Protein AF-0000000076641304 (afdb_homodimer)

Foldseek 3Di:
DDPDPPPPPPPVVVVVVVVVVVVVVVVPPPCPDPVVVVCVVVCVPVKDKDKDKDAFDWDWDDDPNATFKIKTAGMWMWIDIDLWIKIKGAHQMKMFGADRVGDTFKIKTAGIWMATPNQRKIKGAHFIWMAGPQGKIKTWRIWMARPVVQKIKDQQWMWIDDPFKIWIAGIKIDGSNPDPPIDHPGTDDMDTDD/DPPPPPPPPPVVVVVVVVVVVVVVVVVPPPPPDPVVVVCVVVVVPVKDKDKDKDAFDWDWDDDPNATFKIKTAGMWIWIDIDLWIKIKGAHQMKMFGADRVGDTFKIKTAGIWMATPNQRKIKGAHFIWMAGPQGKIKTWRIWMARPVVQKIKDQQWMWIDDPFKIWIAGIKIDGSNPDPPIDHPGTDDMDTDD

Structure (mmCIF, N/CA/C/O backbone):
data_AF-0000000076641304-model_v1
#
loop_
_entity.id
_entity.type
_entity.pdbx_description
1 polymer 'LPS export ABC transporter protein LptC'
#
loop_
_atom_site.group_PDB
_atom_site.id
_atom_site.type_symbol
_atom_site.label_atom_id
_atom_site.label_alt_id
_atom_site.label_comp_id
_atom_site.label_asym_id
_atom_site.label_entity_id
_atom_site.label_seq_id
_atom_site.pdbx_PDB_ins_code
_atom_site.Cartn_x
_atom_site.Cartn_y
_atom_site.Cartn_z
_atom_site.occupancy
_atom_site.B_iso_or_equiv
_atom_site.auth_seq_id
_atom_site.auth_comp_id
_atom_site.auth_asym_id
_atom_site.auth_atom_id
_atom_site.pdbx_PDB_model_num
ATOM 1 N N . MET A 1 1 ? -79.688 47.031 20.125 1 30.86 1 MET A N 1
ATOM 2 C CA . MET A 1 1 ? -78.938 47.156 18.891 1 30.86 1 MET A CA 1
ATOM 3 C C . MET A 1 1 ? -77.625 46.344 18.969 1 30.86 1 MET A C 1
ATOM 5 O O . MET A 1 1 ? -76.688 46.688 19.672 1 30.86 1 MET A O 1
ATOM 9 N N . GLN A 1 2 ? -77.75 44.938 18.969 1 32.47 2 GLN A N 1
ATOM 10 C CA . GLN A 1 2 ? -76.938 43.781 19.344 1 32.47 2 GLN A CA 1
ATOM 11 C C . GLN A 1 2 ? -75.812 43.531 18.312 1 32.47 2 GLN A C 1
ATOM 13 O O . GLN A 1 2 ? -76.125 43.281 17.141 1 32.47 2 GLN A O 1
ATOM 18 N N . VAL A 1 3 ? -74.688 44.281 18.312 1 31.14 3 VAL A N 1
ATOM 19 C CA . VAL A 1 3 ? -73.562 44.281 17.406 1 31.14 3 VAL A CA 1
ATOM 20 C C . VAL A 1 3 ? -72.938 42.875 17.375 1 31.14 3 VAL A C 1
ATOM 22 O O . VAL A 1 3 ? -72.562 42.344 18.406 1 31.14 3 VAL A O 1
ATOM 25 N N . ILE A 1 4 ? -73.312 42 16.422 1 31.36 4 ILE A N 1
ATOM 26 C CA . ILE A 1 4 ? -72.938 40.625 16.156 1 31.36 4 ILE A CA 1
ATOM 27 C C . ILE A 1 4 ? -71.438 40.594 15.758 1 31.36 4 ILE A C 1
ATOM 29 O O . ILE A 1 4 ? -71 41.312 14.859 1 31.36 4 ILE A O 1
ATOM 33 N N . ALA A 1 5 ? -70.438 40.281 16.688 1 36.75 5 ALA A N 1
ATOM 34 C CA . ALA A 1 5 ? -69 40.156 16.609 1 36.75 5 ALA A CA 1
ATOM 35 C C . ALA A 1 5 ? -68.625 39.094 15.609 1 36.75 5 ALA A C 1
ATOM 37 O O . ALA A 1 5 ? -69 37.938 15.75 1 36.75 5 ALA A O 1
ATOM 38 N N . ILE A 1 6 ? -68.562 39.406 14.273 1 36.47 6 ILE A N 1
ATOM 39 C CA . ILE A 1 6 ? -68.188 38.562 13.156 1 36.47 6 ILE A CA 1
ATOM 40 C C . ILE A 1 6 ? -66.812 37.969 13.398 1 36.47 6 ILE A C 1
ATOM 42 O O . ILE A 1 6 ? -65.812 38.688 13.539 1 36.47 6 ILE A O 1
ATOM 46 N N . LEU A 1 7 ? -66.688 36.781 14.102 1 37.62 7 LEU A N 1
ATOM 47 C CA . LEU A 1 7 ? -65.562 35.938 14.414 1 37.62 7 LEU A CA 1
ATOM 48 C C . LEU A 1 7 ? -64.812 35.5 13.141 1 37.62 7 LEU A C 1
ATOM 50 O O . LEU A 1 7 ? -65.438 34.969 12.219 1 37.62 7 LEU A O 1
ATOM 54 N N . GLU A 1 8 ? -63.719 36.25 12.688 1 40.78 8 GLU A N 1
ATOM 55 C CA . GLU A 1 8 ? -62.906 36.094 11.477 1 40.78 8 GLU A CA 1
ATOM 56 C C . GLU A 1 8 ? -62.281 34.719 11.398 1 40.78 8 GLU A C 1
ATOM 58 O O . GLU A 1 8 ? -61.625 34.281 12.344 1 40.78 8 GLU A O 1
ATOM 63 N N . PRO A 1 9 ? -62.844 33.656 10.688 1 50.62 9 PRO A N 1
ATOM 64 C CA . PRO A 1 9 ? -62.438 32.25 10.539 1 50.62 9 PRO A CA 1
ATOM 65 C C . PRO A 1 9 ? -61.094 32.094 9.852 1 50.62 9 PRO A C 1
ATOM 67 O O . PRO A 1 9 ? -60.688 30.969 9.539 1 50.62 9 PRO A O 1
ATOM 70 N N . HIS A 1 10 ? -60.312 33.156 9.453 1 51.06 10 HIS A N 1
ATOM 71 C CA . HIS A 1 10 ? -59.344 32.906 8.375 1 51.06 10 HIS A CA 1
ATOM 72 C C . HIS A 1 10 ? -58.156 32.125 8.883 1 51.06 10 HIS A C 1
ATOM 74 O O . HIS A 1 10 ? -57.219 31.812 8.117 1 51.06 10 HIS A O 1
ATO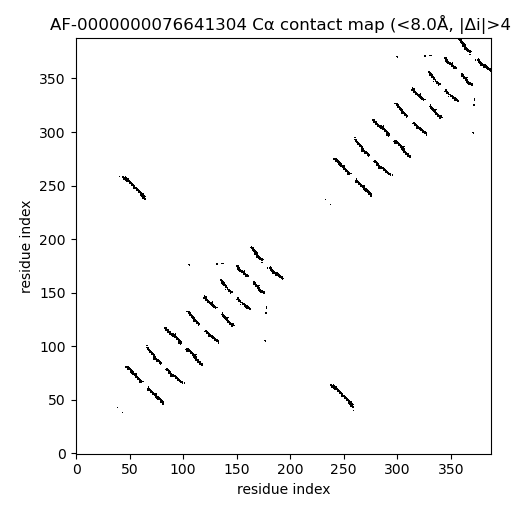M 80 N N . LYS A 1 11 ? -57.969 31.891 10.219 1 54.22 11 LYS A N 1
ATOM 81 C CA . LYS A 1 11 ? -56.688 31.391 10.656 1 54.22 11 LYS A CA 1
ATOM 82 C C . LYS A 1 11 ? -56.531 29.891 10.375 1 54.22 11 LYS A C 1
ATOM 84 O O . LYS A 1 11 ? -55.438 29.344 10.398 1 54.22 11 LYS A O 1
ATOM 89 N N . THR A 1 12 ? -57.719 29.188 10.156 1 57.28 12 THR A N 1
ATOM 90 C CA . THR A 1 12 ? -57.594 27.734 10.125 1 57.28 12 THR A CA 1
ATOM 91 C C . THR A 1 12 ? -57.125 27.266 8.758 1 57.28 12 THR A C 1
ATOM 93 O O . THR A 1 12 ? -56.625 26.156 8.625 1 57.28 12 THR A O 1
ATOM 96 N N . LEU A 1 13 ? -57.406 28.156 7.715 1 59.69 13 LEU A N 1
ATOM 97 C CA . LEU A 1 13 ? -57.062 27.656 6.383 1 59.69 13 LEU A CA 1
ATOM 98 C C . LEU A 1 13 ? -55.562 27.734 6.141 1 59.69 13 LEU A C 1
ATOM 100 O O . LEU A 1 13 ? -55 26.844 5.508 1 59.69 13 LEU A O 1
ATOM 104 N N . TYR A 1 14 ? -54.875 28.703 6.824 1 59.28 14 TYR A N 1
ATOM 105 C CA . TYR A 1 14 ? -53.438 28.828 6.605 1 59.28 14 TYR A CA 1
ATOM 106 C C . TYR A 1 14 ? -52.688 27.672 7.25 1 59.28 14 TYR A C 1
ATOM 108 O O . TYR A 1 14 ? -51.656 27.234 6.73 1 59.28 14 TYR A O 1
ATOM 116 N N . GLY A 1 15 ? -53.312 27.047 8.289 1 58.59 15 GLY A N 1
ATOM 117 C CA . GLY A 1 15 ? -52.656 25.922 8.914 1 58.59 15 GLY A CA 1
ATOM 118 C C . GLY A 1 15 ? -52.688 24.656 8.07 1 58.59 15 GLY A C 1
ATOM 119 O O . GLY A 1 15 ? -51.719 23.891 8.031 1 58.59 15 GLY A O 1
ATOM 120 N N . LEU A 1 16 ? -53.812 24.484 7.309 1 60.97 16 LEU A N 1
ATOM 121 C CA . LEU A 1 16 ? -53.938 23.297 6.473 1 60.97 16 LEU A CA 1
ATOM 122 C C . LEU A 1 16 ? -53.031 23.391 5.25 1 60.97 16 LEU A C 1
ATOM 124 O O . LEU A 1 16 ? -52.406 22.406 4.852 1 60.97 16 LEU A O 1
ATOM 128 N N . LEU A 1 17 ? -52.844 24.594 4.707 1 59.44 17 LEU A N 1
ATOM 129 C CA . LEU A 1 17 ? -51.969 24.734 3.545 1 59.44 17 LEU A CA 1
ATOM 130 C C . LEU A 1 17 ? -50.5 24.562 3.936 1 59.44 17 LEU A C 1
ATOM 132 O O . LEU A 1 17 ? -49.719 23.969 3.188 1 59.44 17 LEU A O 1
ATOM 136 N N . LEU A 1 18 ? -50.125 24.969 5.168 1 58.47 18 LEU A N 1
ATOM 137 C CA . LEU A 1 18 ? -48.75 24.766 5.613 1 58.47 18 LEU A CA 1
ATOM 138 C C . LEU A 1 18 ? -48.469 23.297 5.879 1 58.47 18 LEU A C 1
ATOM 140 O O . LEU A 1 18 ? -47.375 22.797 5.57 1 58.47 18 LEU A O 1
ATOM 144 N N . SER A 1 19 ? -49.469 22.547 6.32 1 58.91 19 SER A N 1
ATOM 145 C CA . SER A 1 19 ? -49.219 21.125 6.547 1 58.91 19 SER A CA 1
ATOM 146 C C . SER A 1 19 ? -49.094 20.375 5.23 1 58.91 19 SER A C 1
ATOM 148 O O . SER A 1 19 ? -48.312 19.422 5.137 1 58.91 19 SER A O 1
ATOM 150 N N . LEU A 1 20 ? -49.75 20.797 4.148 1 56.69 20 LEU A N 1
ATOM 151 C CA . LEU A 1 20 ? -49.594 20.109 2.869 1 56.69 20 LEU A CA 1
ATOM 152 C C . LEU A 1 20 ? -48.25 20.406 2.248 1 56.69 20 LEU A C 1
ATOM 154 O O . LEU A 1 20 ? -47.625 19.531 1.642 1 56.69 20 LEU A O 1
ATOM 158 N N . LEU A 1 21 ? -47.688 21.641 2.488 1 53.66 21 LEU A N 1
ATOM 159 C CA . LEU A 1 21 ? -46.375 21.922 1.93 1 53.66 21 LEU A CA 1
ATOM 160 C C . LEU A 1 21 ? -45.281 21.141 2.67 1 53.66 21 LEU A C 1
ATOM 162 O O . LEU A 1 21 ? -44.312 20.703 2.062 1 53.66 21 LEU A O 1
ATOM 166 N N . LEU A 1 22 ? -45.531 20.828 3.971 1 49.75 22 LEU A N 1
ATOM 167 C CA . LEU A 1 22 ? -44.5 20.094 4.691 1 49.75 22 LEU A CA 1
ATOM 168 C C . LEU A 1 22 ? -44.469 18.641 4.262 1 49.75 22 LEU A C 1
ATOM 170 O O . LEU A 1 22 ? -43.406 18.016 4.215 1 49.75 22 LEU A O 1
ATOM 174 N N . THR A 1 23 ? -45.625 18.047 3.846 1 49.94 23 THR A N 1
ATOM 175 C CA . THR A 1 23 ? -45.562 16.641 3.465 1 49.94 23 THR A CA 1
ATOM 176 C C . THR A 1 23 ? -44.844 16.469 2.125 1 49.94 23 THR A C 1
ATOM 178 O O . THR A 1 23 ? -44.25 15.43 1.865 1 49.94 23 THR A O 1
ATOM 181 N N . VAL A 1 24 ? -44.875 17.469 1.196 1 48.88 24 VAL A N 1
ATOM 182 C CA . VAL A 1 24 ? -44.219 17.234 -0.086 1 48.88 24 VAL A CA 1
ATOM 183 C C . VAL A 1 24 ? -42.688 17.344 0.083 1 48.88 24 VAL A C 1
ATOM 185 O O . VAL A 1 24 ? -41.938 16.75 -0.692 1 48.88 24 VAL A O 1
ATOM 188 N N . ALA A 1 25 ? -42.188 18.156 1.058 1 43.41 25 ALA A N 1
ATOM 189 C CA . ALA A 1 25 ? -40.719 18.281 1.148 1 43.41 25 ALA A CA 1
ATOM 190 C C . ALA A 1 25 ? -40.094 17.016 1.711 1 43.41 25 ALA A C 1
ATOM 192 O O . ALA A 1 25 ? -38.906 16.766 1.529 1 43.41 25 ALA A O 1
ATOM 193 N N . LEU A 1 26 ? -40.812 16.25 2.525 1 40.72 26 LEU A N 1
ATOM 194 C CA . LEU A 1 26 ? -40.156 15.055 3.047 1 40.72 26 LEU A CA 1
ATOM 195 C C . LEU A 1 26 ? -40.094 13.969 1.978 1 40.72 26 LEU A C 1
ATOM 197 O O . LEU A 1 26 ? -39.5 12.906 2.209 1 40.72 26 LEU A O 1
ATOM 201 N N . ALA A 1 27 ? -40.938 14.047 0.96 1 37.56 27 ALA A N 1
ATOM 202 C CA . ALA A 1 27 ? -40.875 12.922 0.03 1 37.56 27 ALA A CA 1
ATOM 203 C C . ALA A 1 27 ? -39.656 13.023 -0.859 1 37.56 27 ALA A C 1
ATOM 205 O O . ALA A 1 27 ? -39.375 12.125 -1.67 1 37.56 27 ALA A O 1
ATOM 206 N N . SER A 1 28 ? -39.062 14.227 -1.004 1 34.88 28 SER A N 1
ATOM 207 C CA . SER A 1 28 ? -38.031 14.266 -2.031 1 34.88 28 SER A CA 1
ATOM 208 C C . SER A 1 28 ? -36.75 13.562 -1.562 1 34.88 28 SER A C 1
ATOM 210 O O . SER A 1 28 ? -35.781 13.477 -2.307 1 34.88 28 SER A O 1
ATOM 212 N N . CYS A 1 29 ? -36.531 13.492 -0.27 1 33.06 29 CYS A N 1
ATOM 213 C CA . CYS A 1 29 ? -35.188 13.016 0.03 1 33.06 29 CYS A CA 1
ATOM 214 C C . CYS A 1 29 ? -35.031 11.539 -0.328 1 33.06 29 CYS A C 1
ATOM 216 O O . CYS A 1 29 ? -33.969 10.969 -0.207 1 33.06 29 CYS A O 1
ATOM 218 N N . GLY A 1 30 ? -36.125 10.82 -0.266 1 35.31 30 GLY A N 1
ATOM 219 C CA . GLY A 1 30 ? -35.844 9.398 -0.241 1 35.31 30 GLY A CA 1
ATOM 220 C C . GLY A 1 30 ? -35.281 8.883 -1.546 1 35.31 30 GLY A C 1
ATOM 221 O O . GLY A 1 30 ? -34.875 7.719 -1.639 1 35.31 30 GLY A O 1
ATOM 222 N N . GLU A 1 31 ? -35.875 9.336 -2.674 1 32.34 31 GLU A N 1
ATOM 223 C CA . GLU A 1 31 ? -35.438 8.602 -3.855 1 32.34 31 GLU A CA 1
ATOM 224 C C . GLU A 1 31 ? -33.969 8.906 -4.184 1 32.34 31 GLU A C 1
ATOM 226 O O . GLU A 1 31 ? -33.688 9.883 -4.883 1 32.34 31 GLU A O 1
ATOM 231 N N . LEU A 1 32 ? -33.062 9.211 -3.262 1 32.22 32 LEU A N 1
ATOM 232 C CA . LEU A 1 32 ? -31.703 9 -3.746 1 32.22 32 LEU A CA 1
ATOM 233 C C . LEU A 1 32 ? -31.656 7.816 -4.711 1 32.22 32 LEU A C 1
ATOM 235 O O . LEU A 1 32 ? -31.969 6.684 -4.332 1 32.22 32 LEU A O 1
ATOM 239 N N . SER A 1 33 ? -31.875 8.023 -6.012 1 32.16 33 SER A N 1
ATOM 240 C CA . SER A 1 33 ? -32.281 7.285 -7.211 1 32.16 33 SER A CA 1
ATOM 241 C C . SER A 1 33 ? -31.391 6.055 -7.41 1 32.16 33 SER A C 1
ATOM 243 O O . SER A 1 33 ? -30.203 6.066 -7.066 1 32.16 33 SER A O 1
ATOM 245 N N . ARG A 1 34 ? -31.953 4.836 -7.797 1 34.53 34 ARG A N 1
ATOM 246 C CA . ARG A 1 34 ? -31.484 3.602 -8.422 1 34.53 34 ARG A CA 1
ATOM 247 C C . ARG A 1 34 ? -30.453 3.889 -9.5 1 34.53 34 ARG A C 1
ATOM 249 O O . ARG A 1 34 ? -29.672 3.01 -9.867 1 34.53 34 ARG A O 1
ATOM 256 N N . GLU A 1 35 ? -30.547 5.027 -10.117 1 35.28 35 GLU A N 1
ATOM 257 C CA . GLU A 1 35 ? -29.625 5.363 -11.195 1 35.28 35 GLU A CA 1
ATOM 258 C C . GLU A 1 35 ? -28.219 5.656 -10.656 1 35.28 35 GLU A C 1
ATOM 260 O O . GLU A 1 35 ? -27.219 5.293 -11.281 1 35.28 35 GLU A O 1
ATOM 265 N N . GLN A 1 36 ? -28.078 6.473 -9.562 1 35.72 36 GLN A N 1
ATOM 266 C CA . GLN A 1 36 ? -26.719 6.684 -9.039 1 35.72 36 GLN A CA 1
ATOM 267 C C . GLN A 1 36 ? -26.172 5.41 -8.398 1 35.72 36 GLN A C 1
ATOM 269 O O . GLN A 1 36 ? -24.969 5.211 -8.336 1 35.72 36 GLN A O 1
ATOM 274 N N . ALA A 1 37 ? -26.953 4.535 -7.828 1 36.88 37 ALA A N 1
ATOM 275 C CA . ALA A 1 37 ? -26.547 3.197 -7.414 1 36.88 37 ALA A CA 1
ATOM 276 C C . ALA A 1 37 ? -26.234 2.32 -8.625 1 36.88 37 ALA A C 1
ATOM 278 O O . ALA A 1 37 ? -25.312 1.496 -8.586 1 36.88 37 ALA A O 1
ATOM 279 N N . THR A 1 38 ? -27.031 2.451 -9.742 1 37.72 38 THR A N 1
ATOM 280 C CA . THR A 1 38 ? -26.766 1.688 -10.961 1 37.72 38 THR A CA 1
ATOM 281 C C . THR A 1 38 ? -25.469 2.164 -11.617 1 37.72 38 THR A C 1
ATOM 283 O O . THR A 1 38 ? -24.75 1.37 -12.219 1 37.72 38 THR A O 1
ATOM 286 N N . GLN A 1 39 ? -25.234 3.541 -11.742 1 37.16 39 GLN A N 1
ATOM 287 C CA . GLN A 1 39 ? -23.953 3.965 -12.32 1 37.16 39 GLN A CA 1
ATOM 288 C C . GLN A 1 39 ? -22.797 3.57 -11.422 1 37.16 39 GLN A C 1
ATOM 290 O O . GLN A 1 39 ? -21.672 3.344 -11.906 1 37.16 39 GLN A O 1
ATOM 295 N N . VAL A 1 40 ? -22.859 3.568 -10.125 1 41.06 40 VAL A N 1
ATOM 296 C CA . VAL A 1 40 ? -21.891 2.936 -9.234 1 41.06 40 VAL A CA 1
ATOM 297 C C . VAL A 1 40 ? -21.875 1.429 -9.484 1 41.06 40 VAL A C 1
ATOM 299 O O . VAL A 1 40 ? -20.812 0.806 -9.461 1 41.06 40 VAL A O 1
ATOM 302 N N . ASP A 1 41 ? -22.938 0.786 -9.703 1 43.09 41 ASP A N 1
ATOM 303 C CA . ASP A 1 41 ? -23 -0.627 -10.062 1 43.09 41 ASP A CA 1
ATOM 304 C C . ASP A 1 41 ? -22.375 -0.874 -11.438 1 43.09 41 ASP A C 1
ATOM 306 O O . ASP A 1 41 ? -21.672 -1.867 -11.633 1 43.09 41 ASP A O 1
ATOM 310 N N . GLU A 1 42 ? -22.766 -0.126 -12.453 1 42.38 42 GLU A N 1
ATOM 311 C CA . GLU A 1 42 ? -22.219 -0.342 -13.797 1 42.38 42 GLU A CA 1
ATOM 312 C C . GLU A 1 42 ? -20.75 0.027 -13.852 1 42.38 42 GLU A C 1
ATOM 314 O O . GLU A 1 42 ? -19.969 -0.636 -14.539 1 42.38 42 GLU A O 1
ATOM 319 N N . ALA A 1 43 ? -20.359 1.171 -13.414 1 44.72 43 ALA A N 1
ATOM 320 C CA . ALA A 1 43 ? -18.938 1.519 -13.289 1 44.72 43 ALA A CA 1
ATOM 321 C C . ALA A 1 43 ? -18.188 0.487 -12.453 1 44.72 43 ALA A C 1
ATOM 323 O O . ALA A 1 43 ? -16.984 0.311 -12.609 1 44.72 43 ALA A O 1
ATOM 324 N N . LEU A 1 44 ? -18.875 -0.213 -11.594 1 50.59 44 LEU A N 1
ATOM 325 C CA . LEU A 1 44 ? -18.328 -1.327 -10.82 1 50.59 44 LEU A CA 1
ATOM 326 C C . LEU A 1 44 ? -18.047 -2.525 -11.727 1 50.59 44 LEU A C 1
ATOM 328 O O . LEU A 1 44 ? -17.391 -3.479 -11.312 1 50.59 44 LEU A O 1
ATOM 332 N N . LYS A 1 45 ? -18.812 -2.676 -12.82 1 50.81 45 LYS A N 1
ATOM 333 C CA . LYS A 1 45 ? -18.766 -3.896 -13.617 1 50.81 45 LYS A CA 1
ATOM 334 C C . LYS A 1 45 ? -17.375 -4.129 -14.195 1 50.81 45 LYS A C 1
ATOM 336 O O . LYS A 1 45 ? -16.922 -5.273 -14.305 1 50.81 45 LYS A O 1
ATOM 341 N N . ASP A 1 46 ? -16.781 -3.051 -14.875 1 57.09 46 ASP A N 1
ATOM 342 C CA . ASP A 1 46 ? -15.508 -3.311 -15.547 1 57.09 46 ASP A CA 1
ATOM 343 C C . ASP A 1 46 ? -14.328 -2.852 -14.688 1 57.09 46 ASP A C 1
ATOM 345 O O . ASP A 1 46 ? -13.211 -2.732 -15.18 1 57.09 46 ASP A O 1
ATOM 349 N N . SER A 1 47 ? -14.562 -2.719 -13.375 1 77.06 47 SER A N 1
ATOM 350 C CA . SER A 1 47 ? -13.609 -1.947 -12.578 1 77.06 47 SER A CA 1
ATOM 351 C C . SER A 1 47 ? -12.742 -2.857 -11.711 1 77.06 47 SER A C 1
ATOM 353 O O . SER A 1 47 ? -13.25 -3.777 -11.07 1 77.06 47 SER A O 1
ATOM 355 N N . LEU A 1 48 ? -11.383 -2.982 -12.016 1 83.25 48 LEU A N 1
ATOM 356 C CA . LEU A 1 48 ? -10.391 -3.643 -11.18 1 83.25 48 LEU A CA 1
ATOM 357 C C . LEU A 1 48 ? -9.992 -2.756 -10 1 83.25 48 LEU A C 1
ATOM 359 O O . LEU A 1 48 ? -9.625 -1.595 -10.188 1 83.25 48 LEU A O 1
ATOM 363 N N . THR A 1 49 ? -10.367 -3.32 -8.797 1 87.56 49 THR A N 1
ATOM 364 C CA . THR A 1 49 ? -9.938 -2.611 -7.598 1 87.56 49 THR A CA 1
ATOM 365 C C . THR A 1 49 ? -9.164 -3.545 -6.668 1 87.56 49 THR A C 1
ATOM 367 O O . THR A 1 49 ? -9.328 -4.766 -6.73 1 87.56 49 THR A O 1
ATOM 370 N N . SER A 1 50 ? -8.297 -2.953 -5.914 1 89.69 50 SER A N 1
ATOM 371 C CA . SER A 1 50 ? -7.594 -3.715 -4.887 1 89.69 50 SER A CA 1
ATOM 372 C C . SER A 1 50 ? -7.617 -2.99 -3.545 1 89.69 50 SER A C 1
ATOM 374 O O . SER A 1 50 ? -7.613 -1.759 -3.498 1 89.69 50 SER A O 1
ATOM 376 N N . THR A 1 51 ? -7.75 -3.746 -2.473 1 92 51 THR A N 1
ATOM 377 C CA . THR A 1 51 ? -7.602 -3.24 -1.113 1 92 51 THR A CA 1
ATOM 378 C C . THR A 1 51 ? -6.492 -3.984 -0.375 1 92 51 THR A C 1
ATOM 380 O O . THR A 1 51 ? -6.43 -5.215 -0.413 1 92 51 THR A O 1
ATOM 383 N N . THR A 1 52 ? -5.633 -3.24 0.191 1 93.31 52 THR A N 1
ATOM 384 C CA . THR A 1 52 ? -4.574 -3.793 1.028 1 93.31 52 THR A CA 1
ATOM 385 C C . THR A 1 52 ? -4.691 -3.279 2.459 1 93.31 52 THR A C 1
ATOM 387 O O . THR A 1 52 ? -4.777 -2.07 2.686 1 93.31 52 THR A O 1
ATOM 390 N N . GLU A 1 53 ? -4.703 -4.203 3.387 1 95.69 53 GLU A N 1
ATOM 391 C CA . GLU A 1 53 ? -4.73 -3.871 4.809 1 95.69 53 GLU A CA 1
ATOM 392 C C . GLU A 1 53 ? -3.488 -4.402 5.523 1 95.69 53 GLU A C 1
ATOM 394 O O . GLU A 1 53 ? -3.029 -5.512 5.238 1 95.69 53 GLU A O 1
ATOM 399 N N . SER A 1 54 ? -2.965 -3.564 6.387 1 95.19 54 SER A N 1
ATOM 400 C CA . SER A 1 54 ? -1.745 -3.957 7.086 1 95.19 54 SER A CA 1
ATOM 401 C C . SER A 1 54 ? -1.613 -3.227 8.422 1 95.19 54 SER A C 1
ATOM 403 O O . SER A 1 54 ? -2.336 -2.262 8.68 1 95.19 54 SER A O 1
ATOM 405 N N . TRP A 1 55 ? -0.656 -3.789 9.242 1 95.31 55 TRP A N 1
ATOM 406 C CA . TRP A 1 55 ? -0.449 -3.229 10.578 1 95.31 55 TRP A CA 1
ATOM 407 C C . TRP A 1 55 ? 0.972 -2.695 10.727 1 95.31 55 TRP A C 1
ATOM 409 O O . TRP A 1 55 ? 1.878 -3.109 10 1 95.31 55 TRP A O 1
ATOM 419 N N . ASP A 1 56 ? 1.146 -1.739 11.648 1 94.94 56 ASP A N 1
ATOM 420 C CA . ASP A 1 56 ? 2.432 -1.101 11.914 1 94.94 56 ASP A CA 1
ATOM 421 C C . ASP A 1 56 ? 3.057 -0.563 10.633 1 94.94 56 ASP A C 1
ATOM 423 O O . ASP A 1 56 ? 4.148 -0.986 10.242 1 94.94 56 ASP A O 1
ATOM 427 N N . VAL A 1 57 ? 2.545 0.508 10.234 1 96.56 57 VAL A N 1
ATOM 428 C CA . VAL A 1 57 ? 2.891 1.044 8.914 1 96.56 57 VAL A CA 1
ATOM 429 C C . VAL A 1 57 ? 3.9 2.178 9.07 1 96.56 57 VAL A C 1
ATOM 431 O O . VAL A 1 57 ? 3.797 2.99 9.992 1 96.56 57 VAL A O 1
ATOM 434 N N . GLU A 1 58 ? 4.871 2.213 8.195 1 97.31 58 GLU A N 1
ATOM 435 C CA . GLU A 1 58 ? 5.816 3.311 8.008 1 97.31 58 GLU A CA 1
ATOM 436 C C . GLU A 1 58 ? 5.879 3.75 6.551 1 97.31 58 GLU A C 1
ATOM 438 O O . GLU A 1 58 ? 6.082 2.924 5.656 1 97.31 58 GLU A O 1
ATOM 443 N N . MET A 1 59 ? 5.746 5.004 6.328 1 96.81 59 MET A N 1
ATOM 444 C CA . MET A 1 59 ? 5.793 5.574 4.984 1 96.81 59 MET A CA 1
ATOM 445 C C . MET A 1 59 ? 6.887 6.633 4.875 1 96.81 59 MET A C 1
ATOM 447 O O . MET A 1 59 ? 7.066 7.438 5.789 1 96.81 59 MET A O 1
ATOM 451 N N . GLU A 1 60 ? 7.586 6.594 3.779 1 96.12 60 GLU A N 1
ATOM 452 C CA . GLU A 1 60 ? 8.586 7.609 3.48 1 96.12 60 GLU A CA 1
ATOM 453 C C . GLU A 1 60 ? 8.383 8.195 2.086 1 96.12 60 GLU A C 1
ATOM 455 O O . GLU A 1 60 ? 8.086 7.461 1.139 1 96.12 60 GLU A O 1
ATOM 460 N N . ILE A 1 61 ? 8.547 9.469 1.98 1 93.25 61 ILE A N 1
ATOM 461 C CA . ILE A 1 61 ? 8.5 10.148 0.692 1 93.25 61 ILE A CA 1
ATOM 462 C C . ILE A 1 61 ? 9.875 10.75 0.38 1 93.25 61 ILE A C 1
ATOM 464 O O . ILE A 1 61 ? 10.461 11.438 1.219 1 93.25 61 ILE A O 1
ATOM 468 N N . ILE A 1 62 ? 10.344 10.367 -0.77 1 91.12 62 ILE A N 1
ATOM 469 C CA . ILE A 1 62 ? 11.602 10.891 -1.283 1 91.12 62 ILE A CA 1
ATOM 470 C C . ILE A 1 62 ? 11.328 11.773 -2.5 1 91.12 62 ILE A C 1
ATOM 472 O O . ILE A 1 62 ? 10.594 11.383 -3.408 1 91.12 62 ILE A O 1
ATOM 476 N N . GLU A 1 63 ? 11.852 12.953 -2.48 1 87.19 63 GLU A N 1
ATOM 477 C CA . GLU A 1 63 ? 11.75 13.906 -3.58 1 87.19 63 GLU A CA 1
ATOM 478 C C . GLU A 1 63 ? 13.125 14.43 -3.986 1 87.19 63 GLU A C 1
ATOM 480 O O . GLU A 1 63 ? 13.891 14.898 -3.143 1 87.19 63 GLU A O 1
ATOM 485 N N . GLU A 1 64 ? 13.406 14.297 -5.238 1 85.62 64 GLU A N 1
ATOM 486 C CA . GLU A 1 64 ? 14.695 14.734 -5.77 1 85.62 64 GLU A CA 1
ATOM 487 C C . GLU A 1 64 ? 15.852 14.102 -5.008 1 85.62 64 GLU A C 1
ATOM 489 O O . GLU A 1 64 ? 16.828 14.773 -4.676 1 85.62 64 GLU A O 1
ATOM 494 N N . GLY A 1 65 ? 15.641 12.867 -4.566 1 86.56 65 GLY A N 1
ATOM 495 C CA . GLY A 1 65 ? 16.703 12.086 -3.945 1 86.56 65 GLY A CA 1
ATOM 496 C C . GLY A 1 65 ? 16.812 12.32 -2.451 1 86.56 65 GLY A C 1
ATOM 497 O O . GLY A 1 65 ? 17.641 11.688 -1.782 1 86.56 65 GLY A O 1
ATOM 498 N N . TYR A 1 66 ? 16.031 13.242 -1.955 1 91.31 66 TYR A N 1
ATOM 499 C CA . TYR A 1 66 ? 16.094 13.531 -0.527 1 91.31 66 TYR A CA 1
ATOM 500 C C . TYR A 1 66 ? 14.82 13.078 0.182 1 91.31 66 TYR A C 1
ATOM 502 O O . TYR A 1 66 ? 13.719 13.234 -0.351 1 91.31 66 TYR A O 1
ATOM 510 N N . LYS A 1 67 ? 15.078 12.586 1.38 1 94.94 67 LYS A N 1
ATOM 511 C CA . LYS A 1 67 ? 13.93 12.266 2.217 1 94.94 67 LYS A CA 1
ATOM 512 C C . LYS A 1 67 ? 13.188 13.523 2.643 1 94.94 67 LYS A C 1
ATOM 514 O O . LYS A 1 67 ? 13.773 14.422 3.258 1 94.94 67 LYS A O 1
ATOM 519 N N . LYS A 1 68 ? 11.906 13.555 2.328 1 95.12 68 LYS A N 1
ATOM 520 C CA . LYS A 1 68 ? 11.109 14.75 2.613 1 95.12 68 LYS A CA 1
ATOM 521 C C . LYS A 1 68 ? 10.188 14.516 3.805 1 95.12 68 LYS A C 1
ATOM 523 O O . LYS A 1 68 ? 9.844 15.461 4.523 1 95.12 68 LYS A O 1
ATOM 528 N N . MET A 1 69 ? 9.812 13.281 3.953 1 97.38 69 MET A N 1
ATOM 529 C CA . MET A 1 69 ? 8.805 13 4.969 1 97.38 69 MET A CA 1
ATOM 530 C C . MET A 1 69 ? 8.891 11.555 5.441 1 97.38 69 MET A C 1
ATOM 532 O O . MET A 1 69 ? 9.18 10.656 4.648 1 97.38 69 MET A O 1
ATOM 536 N N . ARG A 1 70 ? 8.57 11.344 6.727 1 97.94 70 ARG A N 1
ATOM 537 C CA . ARG A 1 70 ? 8.32 10.031 7.32 1 97.94 70 ARG A CA 1
ATOM 538 C C . ARG A 1 70 ? 7.027 10.023 8.125 1 97.94 70 ARG A C 1
ATOM 540 O O . ARG A 1 70 ? 6.801 10.914 8.953 1 97.94 70 ARG A O 1
ATOM 547 N N . LEU A 1 71 ? 6.207 9.07 7.824 1 98.5 71 LEU A N 1
ATOM 548 C CA . LEU A 1 71 ? 4.941 8.898 8.531 1 98.5 71 LEU A CA 1
ATOM 549 C C . LEU A 1 71 ? 4.848 7.508 9.148 1 98.5 71 LEU A C 1
ATOM 551 O O . LEU A 1 71 ? 5.223 6.516 8.516 1 98.5 71 LEU A O 1
ATOM 555 N N . THR A 1 72 ? 4.359 7.422 10.422 1 98.44 72 THR A N 1
ATOM 556 C CA . THR A 1 72 ? 4.105 6.137 11.062 1 98.44 72 THR A CA 1
ATOM 557 C C . THR A 1 72 ? 2.676 6.07 11.586 1 98.44 72 THR A C 1
ATOM 559 O O . THR A 1 72 ? 2.096 7.094 11.961 1 98.44 72 THR A O 1
ATOM 562 N N . GLY A 1 73 ? 2.098 4.914 11.594 1 98.25 73 GLY A N 1
ATOM 563 C CA . GLY A 1 73 ? 0.773 4.629 12.125 1 98.25 73 GLY A CA 1
ATOM 564 C C . GLY A 1 73 ? 0.581 3.166 12.484 1 98.25 73 GLY A C 1
ATOM 565 O O . GLY A 1 73 ? 1.441 2.332 12.203 1 98.25 73 GLY A O 1
ATOM 566 N N . SER A 1 74 ? -0.569 2.85 13.109 1 97.75 74 SER A N 1
ATOM 567 C CA . SER A 1 74 ? -0.788 1.502 13.625 1 97.75 74 SER A CA 1
ATOM 568 C C . SER A 1 74 ? -1.436 0.606 12.578 1 97.75 74 SER A C 1
ATOM 570 O O . SER A 1 74 ? -1.319 -0.619 12.641 1 97.75 74 SER A O 1
ATOM 572 N N . TYR A 1 75 ? -2.135 1.159 11.773 1 97.06 75 TYR A N 1
ATOM 573 C CA . TYR A 1 75 ? -2.895 0.424 10.766 1 97.06 75 TYR A CA 1
ATOM 574 C C . TYR A 1 75 ? -3.029 1.234 9.484 1 97.06 75 TYR A C 1
ATOM 576 O O . TYR A 1 75 ? -3.148 2.461 9.523 1 97.06 75 TYR A O 1
ATOM 584 N N . ALA A 1 76 ? -2.994 0.571 8.312 1 96.69 76 ALA A N 1
ATOM 585 C CA . ALA A 1 76 ? -3.223 1.231 7.031 1 96.69 76 ALA A CA 1
ATOM 586 C C . ALA A 1 76 ? -4.117 0.383 6.129 1 96.69 76 ALA A C 1
ATOM 588 O O . ALA A 1 76 ? -3.988 -0.843 6.094 1 96.69 76 ALA A O 1
ATOM 589 N N . ALA A 1 77 ? -4.961 1.034 5.457 1 95.81 77 ALA A N 1
ATOM 590 C CA . ALA A 1 77 ? -5.766 0.453 4.391 1 95.81 77 ALA A CA 1
ATOM 591 C C . ALA A 1 77 ? -5.633 1.259 3.1 1 95.81 77 ALA A C 1
ATOM 593 O O . ALA A 1 77 ? -5.988 2.439 3.057 1 95.81 77 ALA A O 1
ATOM 594 N N . THR A 1 78 ? -5.133 0.614 2.088 1 93.44 78 THR A N 1
ATOM 595 C CA . THR A 1 78 ? -4.969 1.271 0.796 1 93.44 78 THR A CA 1
ATOM 596 C C . THR A 1 78 ? -5.984 0.742 -0.211 1 93.44 78 THR A C 1
ATOM 598 O O . THR A 1 78 ? -6.117 -0.47 -0.39 1 93.44 78 THR A O 1
ATOM 601 N N . TYR A 1 79 ? -6.648 1.636 -0.775 1 91.56 79 TYR A N 1
ATOM 602 C CA . TYR A 1 79 ? -7.594 1.33 -1.846 1 91.56 79 TYR A CA 1
ATOM 603 C C . TYR A 1 79 ? -7.078 1.84 -3.188 1 91.56 79 TYR A C 1
ATOM 605 O O . TYR A 1 79 ? -6.758 3.021 -3.328 1 91.56 79 TYR A O 1
ATOM 613 N N . THR A 1 80 ? -7.031 0.903 -4.164 1 87.06 80 THR A N 1
ATOM 614 C CA . THR A 1 80 ? -6.555 1.27 -5.492 1 87.06 80 THR A CA 1
ATOM 615 C C . THR A 1 80 ? -7.617 0.975 -6.547 1 87.06 80 THR A C 1
ATOM 617 O O . THR A 1 80 ? -8.195 -0.112 -6.562 1 87.06 80 THR A O 1
ATOM 620 N N . ALA A 1 81 ? -7.918 1.929 -7.32 1 85.56 81 ALA A N 1
ATOM 621 C CA . ALA A 1 81 ? -8.773 1.853 -8.5 1 85.56 81 ALA A CA 1
ATOM 622 C C . ALA A 1 81 ? -8.18 2.65 -9.656 1 85.56 81 ALA A C 1
ATOM 624 O O . ALA A 1 81 ? -7.066 3.172 -9.555 1 85.56 81 ALA A O 1
ATOM 625 N N . LYS A 1 82 ? -8.914 2.576 -10.719 1 80.12 82 LYS A N 1
ATOM 626 C CA . LYS A 1 82 ? -8.422 3.354 -11.859 1 80.12 82 LYS A CA 1
ATOM 627 C C . LYS A 1 82 ? -8.18 4.809 -11.461 1 80.12 82 LYS A C 1
ATOM 629 O O . LYS A 1 82 ? -9.078 5.48 -10.961 1 80.12 82 LYS A O 1
ATOM 634 N N . ASP A 1 83 ? -7.012 5.238 -11.469 1 76.56 83 ASP A N 1
ATOM 635 C CA . ASP A 1 83 ? -6.578 6.617 -11.25 1 76.56 83 ASP A CA 1
ATOM 636 C C . ASP A 1 83 ? -6.785 7.035 -9.797 1 76.56 83 ASP A C 1
ATOM 638 O O . ASP A 1 83 ? -7.055 8.203 -9.516 1 76.56 83 ASP A O 1
ATOM 642 N N . SER A 1 84 ? -6.973 6.098 -9.008 1 82 84 SER A N 1
ATOM 643 C CA . SER A 1 84 ? -7.141 6.43 -7.598 1 82 84 SER A CA 1
ATOM 644 C C . SER A 1 84 ? -6.312 5.504 -6.711 1 82 84 SER A C 1
ATOM 646 O O . SER A 1 84 ? -6.246 4.297 -6.949 1 82 84 SER A O 1
ATOM 648 N N . ASN A 1 85 ? -5.617 6.066 -5.855 1 88.19 85 ASN A N 1
ATOM 649 C CA . ASN A 1 85 ? -4.836 5.375 -4.832 1 88.19 85 ASN A CA 1
ATOM 650 C C . ASN A 1 85 ? -4.832 6.145 -3.516 1 88.19 85 ASN A C 1
ATOM 652 O O . ASN A 1 85 ? -4.172 7.18 -3.398 1 88.19 85 ASN A O 1
ATOM 656 N N . ALA A 1 86 ? -5.66 5.652 -2.613 1 92.88 86 ALA A N 1
ATOM 657 C CA . ALA A 1 86 ? -5.812 6.328 -1.329 1 92.88 86 ALA A CA 1
ATOM 658 C C . ALA A 1 86 ? -5.469 5.398 -0.171 1 92.88 86 ALA A C 1
ATOM 660 O O . ALA A 1 86 ? -5.895 4.242 -0.147 1 92.88 86 ALA A O 1
ATOM 661 N N . THR A 1 87 ? -4.711 5.918 0.75 1 95.69 87 THR A N 1
ATOM 662 C CA . THR A 1 87 ? -4.348 5.16 1.943 1 95.69 87 THR A CA 1
ATOM 663 C C . THR A 1 87 ? -4.926 5.816 3.195 1 95.69 87 THR A C 1
ATOM 665 O O . THR A 1 87 ? -4.68 6.996 3.457 1 95.69 87 THR A O 1
ATOM 668 N N . ARG A 1 88 ? -5.676 5.059 3.92 1 97.81 88 ARG A N 1
ATOM 669 C CA . ARG A 1 88 ? -6.172 5.473 5.23 1 97.81 88 ARG A CA 1
ATOM 670 C C . ARG A 1 88 ? -5.293 4.922 6.348 1 97.81 88 ARG A C 1
ATOM 672 O O . ARG A 1 88 ? -4.977 3.73 6.363 1 97.81 88 ARG A O 1
ATOM 679 N N . ILE A 1 89 ? -4.977 5.816 7.238 1 98.31 89 ILE A N 1
ATOM 680 C CA . ILE A 1 89 ? -4.066 5.43 8.312 1 98.31 89 ILE A CA 1
ATOM 681 C C . ILE A 1 89 ? -4.723 5.691 9.664 1 98.31 89 ILE A C 1
ATOM 683 O O . ILE A 1 89 ? -5.215 6.793 9.914 1 98.31 89 ILE A O 1
ATOM 687 N N . LYS A 1 90 ? -4.715 4.66 10.445 1 97.94 90 LYS A N 1
ATOM 688 C CA . LYS A 1 90 ? -5.191 4.789 11.82 1 97.94 90 LYS A CA 1
ATOM 689 C C . LYS A 1 90 ? -4.035 5.051 12.781 1 97.94 90 LYS A C 1
ATOM 691 O O . LYS A 1 90 ? -2.943 4.512 12.602 1 97.94 90 LYS A O 1
ATOM 696 N N . GLY A 1 91 ? -4.395 5.781 13.758 1 93.56 91 GLY A N 1
ATOM 697 C CA . GLY A 1 91 ? -3.35 6.219 14.672 1 93.56 91 GLY A CA 1
ATOM 698 C C . GLY A 1 91 ? -3.232 5.352 15.906 1 93.56 91 GLY A C 1
ATOM 699 O O . GLY A 1 91 ? -3.885 4.312 16 1 93.56 91 GLY A O 1
ATOM 700 N N . PRO A 1 92 ? -2.287 6.148 16.766 1 97.38 92 PRO A N 1
ATOM 701 C CA . PRO A 1 92 ? -1.662 7.465 16.625 1 97.38 92 PRO A CA 1
ATOM 702 C C . PRO A 1 92 ? -0.753 7.562 15.406 1 97.38 92 PRO A C 1
ATOM 704 O O . PRO A 1 92 ? 0.031 6.648 15.141 1 97.38 92 PRO A O 1
ATOM 707 N N . VAL A 1 93 ? -0.945 8.734 14.664 1 98.81 93 VAL A N 1
ATOM 708 C CA . VAL A 1 93 ? -0.121 9 13.484 1 98.81 93 VAL A CA 1
ATOM 709 C C . VAL A 1 93 ? 0.94 10.047 13.82 1 98.81 93 VAL A C 1
ATOM 711 O O . VAL A 1 93 ? 0.633 11.086 14.406 1 98.81 93 VAL A O 1
ATOM 714 N N . ASP A 1 94 ? 2.145 9.75 13.422 1 98.81 94 ASP A N 1
ATOM 715 C CA . ASP A 1 94 ? 3.26 10.68 13.57 1 98.81 94 ASP A CA 1
ATOM 716 C C . ASP A 1 94 ? 3.902 10.984 12.219 1 98.81 94 ASP A C 1
ATOM 718 O O . ASP A 1 94 ? 4.164 10.07 11.43 1 98.81 94 ASP A O 1
ATOM 722 N N . ILE A 1 95 ? 4.188 12.266 12.016 1 98.81 95 ILE A N 1
ATOM 723 C CA . ILE A 1 95 ? 4.785 12.711 10.766 1 98.81 95 ILE A CA 1
ATOM 724 C C . ILE A 1 95 ? 6.008 13.578 11.055 1 98.81 95 ILE A C 1
ATOM 726 O O . ILE A 1 95 ? 5.957 14.453 11.922 1 98.81 95 ILE A O 1
ATOM 730 N N . GLN A 1 96 ? 7.023 13.32 10.312 1 98.69 96 GLN A N 1
ATOM 731 C CA . GLN A 1 96 ? 8.211 14.172 10.336 1 98.69 96 GLN A CA 1
ATOM 732 C C . GLN A 1 96 ? 8.555 14.664 8.93 1 98.69 96 GLN A C 1
ATOM 734 O O . GLN A 1 96 ? 8.586 13.883 7.98 1 98.69 96 GLN A O 1
ATOM 739 N N . LEU A 1 97 ? 8.789 15.953 8.883 1 98.12 97 LEU A N 1
ATOM 740 C CA . LEU A 1 97 ? 9.281 16.547 7.645 1 98.12 97 LEU A CA 1
ATOM 741 C C . LEU A 1 97 ? 10.773 16.859 7.75 1 98.12 97 LEU A C 1
ATOM 743 O O . LEU A 1 97 ? 11.25 17.281 8.812 1 98.12 97 LEU A O 1
ATOM 747 N N . TYR A 1 98 ? 11.43 16.734 6.582 1 97.38 98 TYR A N 1
ATOM 748 C CA . TYR A 1 98 ? 12.875 16.922 6.559 1 97.38 98 TYR A CA 1
ATOM 749 C C . TYR A 1 98 ? 13.273 17.969 5.527 1 97.38 98 TYR A C 1
ATOM 751 O O . TYR A 1 98 ? 12.617 18.109 4.496 1 97.38 98 TYR A O 1
ATOM 759 N N . ASP A 1 99 ? 14.375 18.641 5.871 1 94.81 99 ASP A N 1
ATOM 760 C CA . ASP A 1 99 ? 14.969 19.5 4.852 1 94.81 99 ASP A CA 1
ATOM 761 C C . ASP A 1 99 ? 16.062 18.75 4.078 1 94.81 99 ASP A C 1
ATOM 763 O O . ASP A 1 99 ? 16.25 17.547 4.262 1 94.81 99 ASP A O 1
ATOM 767 N N . SER A 1 100 ? 16.672 19.406 3.182 1 92.06 100 SER A N 1
ATOM 768 C CA . SER A 1 100 ? 17.625 18.766 2.268 1 92.06 100 SER A CA 1
ATOM 769 C C . SER A 1 100 ? 18.859 18.281 3.008 1 92.06 100 SER A C 1
ATOM 771 O O . SER A 1 100 ? 19.625 17.469 2.477 1 92.06 100 SER A O 1
ATOM 773 N N . THR A 1 101 ? 19.109 18.703 4.23 1 94.12 101 THR A N 1
ATOM 774 C CA . THR A 1 101 ? 20.266 18.266 5.023 1 94.12 101 THR A CA 1
ATOM 775 C C . THR A 1 101 ? 19.922 17.016 5.836 1 94.12 101 THR A C 1
ATOM 777 O O . THR A 1 101 ? 20.812 16.391 6.422 1 94.12 101 THR A O 1
ATOM 780 N N . GLY A 1 102 ? 18.703 16.719 5.848 1 94.81 102 GLY A N 1
ATOM 781 C CA . GLY A 1 102 ? 18.266 15.562 6.621 1 94.81 102 GLY A CA 1
ATOM 782 C C . GLY A 1 102 ? 17.797 15.93 8.016 1 94.81 102 GLY A C 1
ATOM 783 O O . GLY A 1 102 ? 17.484 15.047 8.82 1 94.81 102 GLY A O 1
ATOM 784 N N . ALA A 1 103 ? 17.734 17.219 8.242 1 96.56 103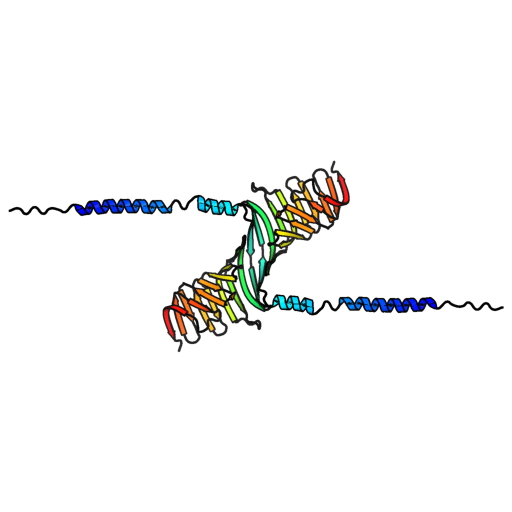 ALA A N 1
ATOM 785 C CA . ALA A 1 103 ? 17.266 17.656 9.555 1 96.56 103 ALA A CA 1
ATOM 786 C C . ALA A 1 103 ? 15.75 17.703 9.609 1 96.56 103 ALA A C 1
ATOM 788 O O . ALA A 1 103 ? 15.102 18.109 8.641 1 96.56 103 ALA A O 1
ATOM 789 N N . VAL A 1 104 ? 15.25 17.391 10.773 1 97.88 104 VAL A N 1
ATOM 790 C CA . VAL A 1 104 ? 13.812 17.5 10.977 1 97.88 104 VAL A CA 1
ATOM 791 C C . VAL A 1 104 ? 13.414 18.969 11.133 1 97.88 104 VAL A C 1
ATOM 793 O O . VAL A 1 104 ? 14 19.688 11.938 1 97.88 104 VAL A O 1
ATOM 796 N N . THR A 1 105 ? 12.461 19.406 10.352 1 97.81 105 THR A N 1
ATOM 797 C CA . THR A 1 105 ? 12.031 20.812 10.391 1 97.81 105 THR A CA 1
ATOM 798 C C . THR A 1 105 ? 10.68 20.938 11.078 1 97.81 105 THR A C 1
ATOM 800 O O . THR A 1 105 ? 10.422 21.922 11.773 1 97.81 105 THR A O 1
ATOM 803 N N . THR A 1 106 ? 9.836 19.969 10.844 1 98.56 106 THR A N 1
ATOM 804 C CA . THR A 1 106 ? 8.461 20.016 11.328 1 98.56 106 THR A CA 1
ATOM 805 C C . THR A 1 106 ? 7.992 18.641 11.766 1 98.56 106 THR A C 1
ATOM 807 O O . THR A 1 106 ? 8.336 17.625 11.148 1 98.56 106 THR A O 1
ATOM 810 N N . ARG A 1 107 ? 7.25 18.578 12.797 1 98.81 107 ARG A N 1
ATOM 811 C CA . ARG A 1 107 ? 6.586 17.375 13.266 1 98.81 107 ARG A CA 1
ATOM 812 C C . ARG A 1 107 ? 5.078 17.578 13.367 1 98.81 107 ARG A C 1
ATOM 814 O O . ARG A 1 107 ? 4.617 18.656 13.734 1 98.81 107 ARG A O 1
ATOM 821 N N . ALA A 1 108 ? 4.395 16.562 13.039 1 98.88 108 ALA A N 1
ATOM 822 C CA . ALA A 1 108 ? 2.943 16.594 13.188 1 98.88 108 ALA A CA 1
ATOM 823 C C . ALA A 1 108 ? 2.43 15.273 13.766 1 98.88 108 ALA A C 1
ATOM 825 O O . ALA A 1 108 ? 3.08 14.234 13.633 1 98.88 108 ALA A O 1
ATOM 826 N N . SER A 1 109 ? 1.316 15.336 14.453 1 98.88 109 SER A N 1
ATOM 827 C CA . SER A 1 109 ? 0.623 14.156 14.961 1 98.88 109 SER A CA 1
ATOM 828 C C . SER A 1 109 ? -0.889 14.305 14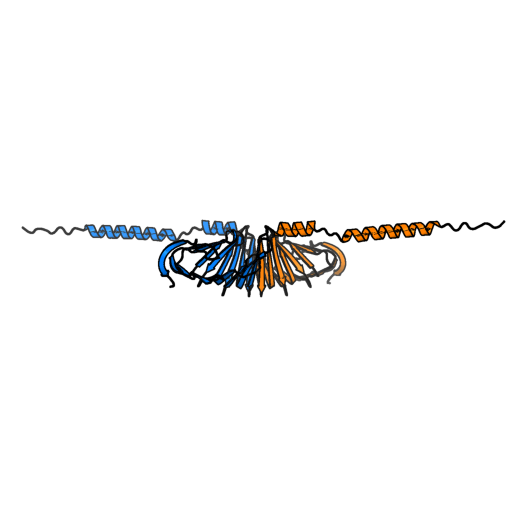.836 1 98.88 109 SER A C 1
ATOM 830 O O . SER A 1 109 ? -1.403 15.43 14.773 1 98.88 109 SER A O 1
ATOM 832 N N . CYS A 1 110 ? -1.542 13.227 14.742 1 98.94 110 CYS A N 1
ATOM 833 C CA . CYS A 1 110 ? -2.996 13.203 14.648 1 98.94 110 CYS A CA 1
ATOM 834 C C . CYS A 1 110 ? -3.543 11.812 14.953 1 98.94 110 CYS A C 1
ATOM 836 O O . CYS A 1 110 ? -2.777 10.883 15.188 1 98.94 110 CYS A O 1
ATOM 838 N N . ASN A 1 111 ? -4.887 11.719 15 1 98.88 111 ASN A N 1
ATOM 839 C CA . ASN A 1 111 ? -5.52 10.438 15.297 1 98.88 111 ASN A CA 1
ATOM 840 C C . ASN A 1 111 ? -5.613 9.562 14.047 1 98.88 111 ASN A C 1
ATOM 842 O O . ASN A 1 111 ? -5.473 8.344 14.133 1 98.88 111 ASN A O 1
ATOM 846 N N . ARG A 1 112 ? -5.906 10.141 12.969 1 98.75 112 ARG A N 1
ATOM 847 C CA . ARG A 1 112 ? -5.984 9.414 11.703 1 98.75 112 ARG A CA 1
ATOM 848 C C . ARG A 1 112 ? -5.582 10.305 10.531 1 98.75 112 ARG A C 1
ATOM 850 O O . ARG A 1 112 ? -5.652 11.531 10.625 1 98.75 112 ARG A O 1
ATOM 857 N N . ALA A 1 113 ? -5.137 9.695 9.445 1 98.81 113 ALA A N 1
ATOM 858 C CA . ALA A 1 113 ? -4.715 10.438 8.266 1 98.81 113 ALA A CA 1
ATOM 859 C C . ALA A 1 113 ? -5.141 9.727 6.984 1 98.81 113 ALA A C 1
ATOM 861 O O . ALA A 1 113 ? -5.375 8.516 6.988 1 98.81 113 ALA A O 1
ATOM 862 N N . VAL A 1 114 ? -5.336 10.477 5.949 1 98.12 114 VAL A N 1
ATOM 863 C CA . VAL A 1 114 ? -5.574 9.961 4.605 1 98.12 114 VAL A CA 1
ATOM 864 C C . VAL A 1 114 ? -4.543 10.539 3.641 1 98.12 114 VAL A C 1
ATOM 866 O O . VAL A 1 114 ? -4.312 11.75 3.619 1 98.12 114 VAL A O 1
ATOM 869 N N . TYR A 1 115 ? -3.936 9.656 2.916 1 96.69 115 TYR A N 1
ATOM 870 C CA . TYR A 1 115 ? -2.992 10.062 1.88 1 96.69 115 TYR A CA 1
ATOM 871 C C . TYR A 1 115 ? -3.525 9.727 0.493 1 96.69 115 TYR A C 1
ATOM 873 O O . TYR A 1 115 ? -3.799 8.562 0.193 1 96.69 115 TYR A O 1
ATOM 881 N N . ASN A 1 116 ? -3.707 10.734 -0.321 1 93.06 116 ASN A N 1
ATOM 882 C CA . ASN A 1 116 ? -4.012 10.578 -1.739 1 93.06 116 ASN A CA 1
ATOM 883 C C . ASN A 1 116 ? -2.76 10.719 -2.6 1 93.06 116 ASN A C 1
ATOM 885 O O . ASN A 1 116 ? -2.252 11.828 -2.785 1 93.06 116 ASN A O 1
ATOM 889 N N . ALA A 1 117 ? -2.402 9.617 -3.205 1 86.5 117 ALA A N 1
ATOM 890 C CA . ALA A 1 117 ? -1.116 9.562 -3.895 1 86.5 117 ALA A CA 1
ATOM 891 C C . ALA A 1 117 ? -1.175 10.328 -5.219 1 86.5 117 ALA A C 1
ATOM 893 O O . ALA A 1 117 ? -0.176 10.906 -5.652 1 86.5 117 ALA A O 1
ATOM 894 N N . GLU A 1 118 ? -2.26 10.32 -5.887 1 84.06 118 GLU A N 1
ATOM 895 C CA . GLU A 1 118 ? -2.379 10.961 -7.195 1 84.06 118 GLU A CA 1
ATOM 896 C C . GLU A 1 118 ? -2.111 12.461 -7.098 1 84.06 118 GLU A C 1
ATOM 898 O O . GLU A 1 118 ? -1.44 13.031 -7.957 1 84.06 118 GLU A O 1
ATOM 903 N N . GLU A 1 119 ? -2.586 13.008 -6.004 1 86.81 119 GLU A N 1
ATOM 904 C CA . GLU A 1 119 ? -2.461 14.453 -5.848 1 86.81 119 GLU A CA 1
ATOM 905 C C . GLU A 1 119 ? -1.414 14.805 -4.793 1 86.81 119 GLU A C 1
ATOM 907 O O . GLU A 1 119 ? -1.097 15.977 -4.598 1 86.81 119 GLU A O 1
ATOM 912 N N . ALA A 1 120 ? -0.908 13.82 -4.18 1 88.38 120 ALA A N 1
ATOM 913 C CA . ALA A 1 120 ? 0.067 14 -3.105 1 88.38 120 ALA A CA 1
ATOM 914 C C . ALA A 1 120 ? -0.495 14.875 -1.99 1 88.38 120 ALA A C 1
ATOM 916 O O . ALA A 1 120 ? 0.14 15.852 -1.579 1 88.38 120 ALA A O 1
ATOM 917 N N . ILE A 1 121 ? -1.64 14.516 -1.535 1 95.31 121 ILE A N 1
ATOM 918 C CA . ILE A 1 121 ? -2.34 15.273 -0.503 1 95.31 121 ILE A CA 1
ATOM 919 C C . ILE A 1 121 ? -2.498 14.414 0.75 1 95.31 121 ILE A C 1
ATOM 921 O O . ILE A 1 121 ? -2.887 13.242 0.663 1 95.31 121 ILE A O 1
ATOM 925 N N . PHE A 1 122 ? -2.174 15.062 1.894 1 97.88 122 PHE A N 1
ATOM 926 C CA . PHE A 1 122 ? -2.469 14.461 3.189 1 97.88 122 PHE A CA 1
ATOM 927 C C . PHE A 1 122 ? -3.605 15.195 3.883 1 97.88 122 PHE A C 1
ATOM 929 O O . PHE A 1 122 ? -3.654 16.422 3.867 1 97.88 122 PHE A O 1
ATOM 936 N N . GLU A 1 123 ? -4.457 14.414 4.469 1 98.88 123 GLU A N 1
ATOM 937 C CA . GLU A 1 123 ? -5.465 14.945 5.383 1 98.88 123 GLU A CA 1
ATOM 938 C C . GLU A 1 123 ? -5.312 14.352 6.781 1 98.88 123 GLU A C 1
ATOM 940 O O . GLU A 1 123 ? -5.312 13.125 6.941 1 98.88 123 GLU A O 1
ATOM 945 N N . LEU A 1 124 ? -5.18 15.203 7.711 1 98.94 124 LEU A N 1
ATOM 946 C CA . LEU A 1 124 ? -5 14.805 9.102 1 98.94 124 LEU A CA 1
ATOM 947 C C . LEU A 1 124 ? -6.266 15.07 9.914 1 98.94 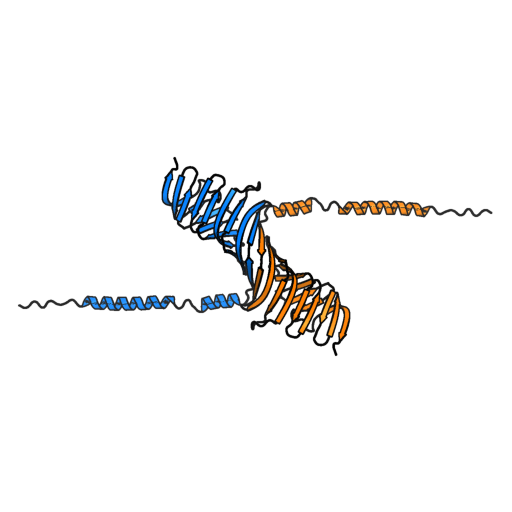124 LEU A C 1
ATOM 949 O O . LEU A 1 124 ? -6.883 16.125 9.773 1 98.94 124 LEU A O 1
ATOM 953 N N . TYR A 1 125 ? -6.609 14.109 10.766 1 98.88 125 TYR A N 1
ATOM 954 C CA . TYR A 1 125 ? -7.871 14.211 11.492 1 98.88 125 TYR A CA 1
ATOM 955 C C . TYR A 1 125 ? -7.672 13.945 12.977 1 98.88 125 TYR A C 1
ATOM 957 O O . TYR A 1 125 ? -7.012 12.969 13.352 1 98.88 125 TYR A O 1
ATOM 965 N N . GLY A 1 126 ? -8.328 14.781 13.805 1 98.81 126 GLY A N 1
ATOM 966 C CA . GLY A 1 126 ? -8.406 14.547 15.234 1 98.81 126 GLY A CA 1
ATOM 967 C C . GLY A 1 126 ? -7.133 14.93 15.969 1 98.81 126 GLY A C 1
ATOM 968 O O . GLY A 1 126 ? -6.086 14.312 15.781 1 98.81 126 GLY A O 1
ATOM 969 N N . ASP A 1 127 ? -7.238 15.891 16.844 1 98.75 127 ASP A N 1
ATOM 970 C CA . ASP A 1 127 ? -6.145 16.359 17.688 1 98.75 127 ASP A CA 1
ATOM 971 C C . ASP A 1 127 ? -4.871 16.562 16.875 1 98.75 127 ASP A C 1
ATOM 973 O O . ASP A 1 127 ? -3.82 16 17.203 1 98.75 127 ASP A O 1
ATOM 977 N N . VAL A 1 128 ? -5.039 17.312 15.844 1 98.94 128 VAL A N 1
ATOM 978 C CA . VAL A 1 128 ? -3.898 17.609 14.977 1 98.94 128 VAL A CA 1
ATOM 979 C C . VAL A 1 128 ? -2.969 18.609 15.664 1 98.94 128 VAL A C 1
ATOM 981 O O . VAL A 1 128 ? -3.4 19.688 16.078 1 98.94 128 VAL A O 1
ATOM 984 N N . GLN A 1 129 ? -1.74 18.188 15.812 1 98.88 129 GLN A N 1
ATOM 985 C CA . GLN A 1 129 ? -0.695 19.016 16.391 1 98.88 129 GLN A CA 1
ATOM 986 C C . GLN A 1 129 ? 0.492 19.156 15.438 1 98.88 129 GLN A C 1
ATOM 988 O O . GLN A 1 129 ? 1.01 18.141 14.945 1 98.88 129 GLN A O 1
ATOM 993 N N . VAL A 1 130 ? 0.888 20.375 15.195 1 98.88 130 VAL A N 1
ATOM 994 C CA . VAL A 1 130 ? 2.068 20.656 14.383 1 98.88 130 VAL A CA 1
ATOM 995 C C . VAL A 1 130 ? 3.066 21.484 15.188 1 98.88 130 VAL A C 1
ATOM 997 O O . VAL A 1 130 ? 2.689 22.453 15.836 1 98.88 130 VAL A O 1
ATOM 1000 N N . SER A 1 131 ? 4.309 21.094 15.133 1 98.69 131 SER A N 1
ATOM 1001 C CA . SER A 1 131 ? 5.375 21.844 15.789 1 98.69 131 SER A CA 1
ATOM 1002 C C . SER A 1 131 ? 6.598 21.969 14.891 1 98.69 131 SER A C 1
ATOM 1004 O O . SER A 1 131 ? 6.992 21 14.227 1 98.69 131 SER A O 1
ATOM 1006 N N . THR A 1 132 ? 7.137 23.125 14.914 1 98.19 132 THR A N 1
ATOM 1007 C CA . THR A 1 132 ? 8.352 23.344 14.141 1 98.19 132 THR A CA 1
ATOM 1008 C C . THR A 1 132 ? 9.57 23.438 15.055 1 98.19 132 THR A C 1
ATOM 1010 O O . THR A 1 132 ? 9.43 23.547 16.281 1 98.19 132 THR A O 1
ATOM 1013 N N . GLU A 1 133 ? 10.727 23.328 14.453 1 95.62 133 GLU A N 1
ATOM 1014 C CA . GLU A 1 133 ? 11.977 23.375 15.219 1 95.62 133 GLU A CA 1
ATOM 1015 C C . GLU A 1 133 ? 12.195 24.75 15.836 1 95.62 133 GLU A C 1
ATOM 1017 O O . GLU A 1 133 ? 12.891 24.875 16.844 1 95.62 133 GLU A O 1
ATOM 1022 N N . ASP A 1 134 ? 11.633 25.781 15.336 1 93.56 134 ASP A N 1
ATOM 1023 C CA . ASP A 1 134 ? 11.797 27.141 15.867 1 93.56 134 ASP A CA 1
ATOM 1024 C C . ASP A 1 134 ? 10.641 27.5 16.797 1 93.56 134 ASP A C 1
ATOM 1026 O O . ASP A 1 134 ? 10.305 28.688 16.938 1 93.56 134 ASP A O 1
ATOM 1030 N N . ASN A 1 135 ? 9.984 26.531 17.312 1 94.75 135 ASN A N 1
ATOM 1031 C CA . ASN A 1 135 ? 9.031 26.641 18.406 1 94.75 135 ASN A CA 1
ATOM 1032 C C . ASN A 1 135 ? 7.734 27.312 17.953 1 94.75 135 ASN A C 1
ATOM 1034 O O . ASN A 1 135 ? 7.191 28.156 18.672 1 94.75 135 ASN A O 1
ATOM 1038 N N . ARG A 1 136 ? 7.316 27.016 16.828 1 97.44 136 ARG A N 1
ATOM 1039 C CA . ARG A 1 136 ? 5.969 27.375 16.391 1 97.44 136 ARG A CA 1
ATOM 1040 C C . ARG A 1 136 ? 5.043 26.156 16.453 1 97.44 136 ARG A C 1
ATOM 1042 O O . ARG A 1 136 ? 5.453 25.047 16.125 1 97.44 136 ARG A O 1
ATOM 1049 N N . HIS A 1 137 ? 3.803 26.469 16.844 1 98.19 137 HIS A N 1
ATOM 1050 C CA . HIS A 1 137 ? 2.877 25.375 17.094 1 98.19 137 HIS A CA 1
ATOM 1051 C C . HIS A 1 137 ? 1.499 25.672 16.516 1 98.19 137 HIS A C 1
ATOM 1053 O O . HIS A 1 137 ? 1.021 26.812 16.594 1 98.19 137 HIS A O 1
ATOM 1059 N N . LEU A 1 138 ? 0.936 24.656 15.953 1 98.69 138 LEU A N 1
ATOM 1060 C CA . LEU A 1 138 ? -0.432 24.75 15.453 1 98.69 138 LEU A CA 1
ATOM 1061 C C . LEU A 1 138 ? -1.268 23.562 15.938 1 98.69 138 LEU A C 1
ATOM 1063 O O . LEU A 1 138 ? -0.802 22.422 15.93 1 98.69 138 LEU A O 1
ATOM 1067 N N . GLU A 1 139 ? -2.443 23.828 16.359 1 98.75 139 GLU A N 1
ATOM 1068 C CA . GLU A 1 139 ? -3.383 22.766 16.734 1 98.75 139 GLU A CA 1
ATOM 1069 C C . GLU A 1 139 ? -4.738 22.969 16.062 1 98.75 139 GLU A C 1
ATOM 1071 O O . GLU A 1 139 ? -5.199 24.109 15.922 1 98.75 139 GLU A O 1
ATOM 1076 N N . SER A 1 140 ? -5.34 21.969 15.633 1 98.88 140 SER A N 1
ATOM 1077 C CA . SER A 1 140 ? -6.648 21.969 14.992 1 98.88 140 SER A CA 1
ATOM 1078 C C . SER A 1 140 ? -7.273 20.578 15 1 98.88 140 SER A C 1
ATOM 1080 O O . SER A 1 140 ? -6.629 19.594 15.398 1 98.88 140 SER A O 1
ATOM 1082 N N . GLU A 1 141 ? -8.555 20.453 14.648 1 98.81 141 GLU A N 1
ATOM 1083 C CA . GLU A 1 141 ? -9.219 19.156 14.531 1 98.81 141 GLU A CA 1
ATOM 1084 C C . GLU A 1 141 ? -8.984 18.531 13.164 1 98.81 141 GLU A C 1
ATOM 1086 O O . GLU A 1 141 ? -9.195 17.344 12.977 1 98.81 141 GLU A O 1
ATOM 1091 N N . TYR A 1 142 ? -8.594 19.344 12.227 1 98.94 142 TYR A N 1
ATOM 1092 C CA . TYR A 1 142 ? -8.398 18.922 10.844 1 98.94 142 TYR A CA 1
ATOM 1093 C C . TYR A 1 142 ? -7.34 19.781 10.156 1 98.94 142 TYR A C 1
ATOM 1095 O O . TYR A 1 142 ? -7.277 21 10.383 1 98.94 142 TYR A O 1
ATOM 1103 N N . LEU A 1 143 ? -6.508 19.172 9.336 1 98.94 143 LEU A N 1
ATOM 1104 C CA . LEU A 1 143 ? -5.508 19.891 8.555 1 98.94 143 LEU A CA 1
ATOM 1105 C C . LEU A 1 143 ? -5.262 19.188 7.223 1 98.94 143 LEU A C 1
ATOM 1107 O O . LEU A 1 143 ? -5.086 17.969 7.176 1 98.94 143 LEU A O 1
ATOM 1111 N N . LYS A 1 144 ? -5.305 19.953 6.141 1 98.88 144 LYS A N 1
ATOM 1112 C CA . LYS A 1 144 ? -4.957 19.469 4.809 1 98.88 144 LYS A CA 1
ATOM 1113 C C . LYS A 1 144 ? -3.576 19.953 4.387 1 98.88 144 LYS A C 1
ATOM 1115 O O . LYS A 1 144 ? -3.273 21.141 4.496 1 98.88 144 LYS A O 1
ATOM 1120 N N . TRP A 1 145 ? -2.764 19.031 3.936 1 98.44 145 TRP A N 1
ATOM 1121 C CA . TRP A 1 145 ? -1.431 19.375 3.443 1 98.44 145 TRP A CA 1
ATOM 1122 C C . TRP A 1 145 ? -1.285 18.984 1.974 1 98.44 145 TRP A C 1
ATOM 1124 O O . TRP A 1 145 ? -1.427 17.828 1.608 1 98.44 145 TRP A O 1
ATOM 1134 N N . ILE A 1 146 ? -1.09 19.953 1.183 1 96.12 146 ILE A N 1
ATOM 1135 C CA . ILE A 1 146 ? -0.764 19.75 -0.226 1 96.12 146 ILE A CA 1
ATOM 1136 C C . ILE A 1 146 ? 0.752 19.75 -0.409 1 96.12 146 ILE A C 1
ATOM 1138 O O . ILE A 1 146 ? 1.379 20.812 -0.443 1 96.12 146 ILE A O 1
ATOM 1142 N N . GLN A 1 147 ? 1.302 18.562 -0.679 1 91.62 147 GLN A N 1
ATOM 1143 C CA . GLN A 1 147 ? 2.742 18.359 -0.586 1 91.62 147 GLN A CA 1
ATOM 1144 C C . GLN A 1 147 ? 3.479 19.094 -1.703 1 91.62 147 GLN A C 1
ATOM 1146 O O . GLN A 1 147 ? 4.535 19.672 -1.473 1 91.62 147 GLN A O 1
ATOM 1151 N N . ASN A 1 148 ? 2.916 19.094 -2.854 1 87.81 148 ASN A N 1
ATOM 1152 C CA . ASN A 1 148 ? 3.602 19.656 -4.008 1 87.81 148 ASN A CA 1
ATOM 1153 C C . ASN A 1 148 ? 3.848 21.156 -3.834 1 87.81 148 ASN A C 1
ATOM 1155 O O . ASN A 1 148 ? 4.859 21.688 -4.301 1 87.81 148 ASN A O 1
ATOM 1159 N N . THR A 1 149 ? 2.961 21.781 -3.145 1 91.75 149 THR A N 1
ATOM 1160 C CA . THR A 1 149 ? 3.092 23.219 -2.984 1 91.75 149 THR A CA 1
ATOM 1161 C C . THR A 1 149 ? 3.459 23.578 -1.545 1 91.75 149 THR A C 1
ATOM 1163 O O . THR A 1 149 ? 3.566 24.75 -1.196 1 91.75 149 THR A O 1
ATOM 1166 N N . ASN A 1 150 ? 3.562 22.656 -0.724 1 93.94 150 ASN A N 1
ATOM 1167 C CA . ASN A 1 150 ? 3.863 22.812 0.693 1 93.94 150 ASN A CA 1
ATOM 1168 C C . ASN A 1 150 ? 2.846 23.719 1.38 1 93.94 150 ASN A C 1
ATOM 1170 O O . ASN A 1 150 ? 3.217 24.594 2.17 1 93.94 150 ASN A O 1
ATOM 1174 N N . ARG A 1 151 ? 1.649 23.594 1.022 1 97 151 ARG A N 1
ATOM 1175 C CA . ARG A 1 151 ? 0.573 24.375 1.605 1 97 151 ARG A CA 1
ATOM 1176 C C . ARG A 1 151 ? -0.238 23.562 2.602 1 97 151 ARG A C 1
ATOM 1178 O O . ARG A 1 151 ? -0.537 22.391 2.352 1 97 151 ARG A O 1
ATOM 1185 N N . ILE A 1 152 ? -0.531 24.188 3.762 1 98.62 152 ILE A N 1
ATOM 1186 C CA . ILE A 1 152 ? -1.446 23.562 4.711 1 98.62 152 ILE A CA 1
ATOM 1187 C C . ILE A 1 152 ? -2.668 24.453 4.918 1 98.62 152 ILE A C 1
ATOM 1189 O O . ILE A 1 152 ? -2.551 25.672 4.941 1 98.62 152 ILE A O 1
ATOM 1193 N N . THR A 1 153 ? -3.84 23.859 5.043 1 98.69 153 THR A N 1
ATOM 1194 C CA . THR A 1 153 ? -5.078 24.609 5.215 1 98.69 153 THR A CA 1
ATOM 1195 C C . THR A 1 153 ? -6.035 23.859 6.145 1 98.69 153 THR A C 1
ATOM 1197 O O . THR A 1 153 ? -5.98 22.641 6.242 1 98.69 153 THR A O 1
ATOM 1200 N N . THR A 1 154 ? -6.82 24.594 6.844 1 98.81 154 THR A N 1
ATOM 1201 C CA . THR A 1 154 ? -7.957 24.031 7.562 1 98.81 154 THR A CA 1
ATOM 1202 C C . THR A 1 154 ? -9.125 25.016 7.582 1 98.81 154 THR A C 1
ATOM 1204 O O . THR A 1 154 ? -8.922 26.219 7.777 1 98.81 154 THR A O 1
ATOM 1207 N N . PRO A 1 155 ? -10.305 24.562 7.289 1 98.56 155 PRO A N 1
ATOM 1208 C CA . PRO A 1 155 ? -11.484 25.422 7.457 1 98.56 155 PRO A CA 1
ATOM 1209 C C . PRO A 1 155 ? -11.992 25.438 8.898 1 98.56 155 PRO A C 1
ATOM 1211 O O . PRO A 1 155 ? -12.992 26.109 9.188 1 98.56 155 PRO A O 1
ATOM 1214 N N . LYS A 1 156 ? -11.336 24.688 9.773 1 98.62 156 LYS A N 1
ATOM 1215 C CA . LYS A 1 156 ? -11.805 24.5 11.148 1 98.62 156 LYS A CA 1
ATOM 1216 C C . LYS A 1 156 ? -11.109 25.469 12.094 1 98.62 156 LYS A C 1
ATOM 1218 O O . LYS A 1 156 ? -10.352 26.344 11.664 1 98.62 156 LYS A O 1
ATOM 1223 N N . PHE A 1 157 ? -11.523 25.406 13.359 1 98.56 157 PHE A N 1
ATOM 1224 C CA . PHE A 1 157 ? -10.875 26.156 14.422 1 98.56 157 PHE A CA 1
ATOM 1225 C C . PHE A 1 157 ? -9.406 25.781 14.547 1 98.56 157 PHE A C 1
ATOM 1227 O O . PHE A 1 157 ? -9.062 24.594 14.438 1 98.56 157 PHE A O 1
ATOM 1234 N N . VAL A 1 158 ? -8.562 26.828 14.781 1 98.44 158 VAL A N 1
ATOM 1235 C CA . VAL A 1 158 ? -7.121 26.609 14.883 1 98.44 158 VAL A CA 1
ATOM 1236 C C . VAL A 1 158 ? -6.535 27.531 15.953 1 98.44 158 VAL A C 1
ATOM 1238 O O . VAL A 1 158 ? -7.074 28.609 16.219 1 98.44 158 VAL A O 1
ATOM 1241 N N . ILE A 1 159 ? -5.57 27.062 16.609 1 97.75 159 ILE A N 1
ATOM 1242 C CA . ILE A 1 159 ? -4.707 27.875 17.453 1 97.75 159 ILE A CA 1
ATOM 1243 C C . ILE A 1 159 ? -3.273 27.828 16.938 1 97.75 159 ILE A C 1
ATOM 1245 O O . ILE A 1 159 ? -2.688 26.75 16.812 1 97.75 159 ILE A O 1
ATOM 1249 N N . ILE A 1 160 ? -2.762 28.938 16.609 1 97.31 160 ILE A N 1
ATOM 1250 C CA . ILE A 1 160 ? -1.358 29.016 16.219 1 97.31 160 ILE A CA 1
ATOM 1251 C C . ILE A 1 160 ? -0.58 29.812 17.266 1 97.31 160 ILE A C 1
ATOM 1253 O O . ILE A 1 160 ? -0.986 30.906 17.656 1 97.31 160 ILE A O 1
ATOM 1257 N N . THR A 1 161 ? 0.483 29.203 17.688 1 96 161 THR A N 1
ATOM 1258 C CA . THR A 1 161 ? 1.353 29.828 18.688 1 96 161 THR A CA 1
ATOM 1259 C C . THR A 1 161 ? 2.76 30.016 18.125 1 96 161 THR A C 1
ATOM 1261 O O . THR A 1 161 ? 3.373 29.062 17.625 1 96 161 THR A O 1
ATOM 1264 N N . THR A 1 162 ? 3.195 31.219 18.172 1 92.31 162 THR A N 1
ATOM 1265 C CA . THR A 1 162 ? 4.562 31.562 17.797 1 92.31 162 THR A CA 1
ATOM 1266 C C . THR A 1 162 ? 5.344 32.062 19 1 92.31 162 THR A C 1
ATOM 1268 O O . THR A 1 162 ? 4.777 32.25 20.094 1 92.31 162 THR A O 1
ATOM 1271 N N . PRO A 1 163 ? 6.641 32.25 18.812 1 89.88 163 PRO A N 1
ATOM 1272 C CA . PRO A 1 163 ? 7.414 32.75 19.938 1 89.88 163 PRO A CA 1
ATOM 1273 C C . PRO A 1 163 ? 6.883 34.094 20.469 1 89.88 163 PRO A C 1
ATOM 1275 O O . PRO A 1 163 ? 7.043 34.406 21.641 1 89.88 163 PRO A O 1
ATOM 1278 N N . THR A 1 164 ? 6.07 34.812 19.625 1 86.56 164 THR A N 1
ATOM 1279 C CA . THR A 1 164 ? 5.684 36.188 20.016 1 86.56 164 THR A CA 1
ATOM 1280 C C . THR A 1 164 ? 4.172 36.281 20.219 1 86.56 164 THR A C 1
ATOM 1282 O O . THR A 1 164 ? 3.688 37.156 20.922 1 86.56 164 THR A O 1
ATOM 1285 N N . ASP A 1 165 ? 3.482 35.344 19.562 1 86.81 165 ASP A N 1
ATOM 1286 C CA . ASP A 1 165 ? 2.035 35.562 19.578 1 86.81 165 ASP A CA 1
ATOM 1287 C C . ASP A 1 165 ? 1.298 34.219 19.594 1 86.81 165 ASP A C 1
ATOM 1289 O O . ASP A 1 165 ? 1.877 33.188 19.266 1 86.81 165 ASP A O 1
ATOM 1293 N N . SER A 1 166 ? 0.121 34.219 20.125 1 93.25 166 SER A N 1
ATOM 1294 C CA . SER A 1 166 ? -0.837 33.125 20 1 93.25 166 SER A CA 1
ATOM 1295 C C . SER A 1 166 ? -2.17 33.625 19.453 1 93.25 166 SER A C 1
ATOM 1297 O O . SER A 1 166 ? -2.77 34.562 20 1 93.25 166 SER A O 1
ATOM 1299 N N . ILE A 1 167 ? -2.555 33.094 18.391 1 95.06 167 ILE A N 1
ATOM 1300 C CA . ILE A 1 167 ? -3.775 33.562 17.734 1 95.06 167 ILE A CA 1
ATOM 1301 C C . ILE A 1 167 ? -4.723 32.375 17.547 1 95.06 167 ILE A C 1
ATOM 1303 O O . ILE A 1 167 ? -4.293 31.266 17.203 1 95.06 167 ILE A O 1
ATOM 1307 N N . SER A 1 168 ? -5.922 32.5 17.844 1 96.44 168 SER A N 1
ATOM 1308 C CA . SER A 1 168 ? -6.957 31.5 17.609 1 96.44 168 SER A CA 1
ATOM 1309 C C . SER A 1 168 ? -8.031 32.031 16.672 1 96.44 168 SER A C 1
ATOM 1311 O O . SER A 1 168 ? -8.297 33.219 16.625 1 96.44 168 SER A O 1
ATOM 1313 N N . GLY A 1 169 ? -8.594 31.156 15.914 1 97.75 169 GLY A N 1
ATOM 1314 C CA . GLY A 1 169 ? -9.656 31.516 14.984 1 97.75 169 GLY A CA 1
ATOM 1315 C C . GLY A 1 169 ? -10.086 30.344 14.102 1 97.75 169 GLY A C 1
ATOM 1316 O O . GLY A 1 169 ? -9.734 29.203 14.367 1 97.75 169 GLY A O 1
ATOM 1317 N N . THR A 1 170 ? -10.945 30.703 13.164 1 98.12 170 THR A N 1
ATOM 1318 C CA . THR A 1 170 ? -11.438 29.703 12.219 1 98.12 170 THR A CA 1
ATOM 1319 C C . THR A 1 170 ? -10.883 29.969 10.82 1 98.12 170 THR A C 1
ATOM 1321 O O . THR A 1 170 ? -10.828 31.125 10.375 1 98.12 170 THR A O 1
ATOM 1324 N N . GLY A 1 171 ? -10.547 28.875 10.133 1 98.25 171 GLY A N 1
ATOM 1325 C CA . GLY A 1 171 ? -9.945 29.031 8.812 1 98.25 171 GLY A CA 1
ATOM 1326 C C . GLY A 1 171 ? -8.477 29.422 8.867 1 98.25 171 GLY A C 1
ATOM 1327 O O . GLY A 1 171 ? -8.117 30.422 9.469 1 98.25 171 GLY A O 1
ATOM 1328 N N . PHE A 1 172 ? -7.641 28.609 8.312 1 98.12 172 PHE A N 1
ATOM 1329 C CA . PHE A 1 172 ? -6.203 28.844 8.328 1 98.12 172 PHE A CA 1
ATOM 1330 C C . PHE A 1 172 ? -5.578 28.438 6.992 1 98.12 172 PHE A C 1
ATOM 1332 O O . PHE A 1 172 ? -5.945 27.422 6.406 1 98.12 172 PHE A O 1
ATOM 1339 N N . GLU A 1 173 ? -4.652 29.219 6.512 1 98.44 173 GLU A N 1
ATOM 1340 C CA . GLU A 1 173 ? -3.811 28.906 5.359 1 98.44 173 GLU A CA 1
ATOM 1341 C C . GLU A 1 173 ? -2.359 29.312 5.613 1 98.44 173 GLU A C 1
ATOM 1343 O O . GLU A 1 173 ? -2.088 30.438 6.051 1 98.44 173 GLU A O 1
ATOM 1348 N N . GLY A 1 174 ? -1.472 28.422 5.426 1 97.94 174 GLY A N 1
ATOM 1349 C CA . GLY A 1 174 ? -0.05 28.688 5.59 1 97.94 174 GLY A CA 1
ATOM 1350 C C . GLY A 1 174 ? 0.824 27.594 5.004 1 97.94 174 GLY A C 1
ATOM 1351 O O . GLY A 1 174 ? 0.424 26.906 4.059 1 97.94 174 GLY A O 1
ATOM 1352 N N . THR A 1 175 ? 2.045 27.562 5.488 1 97.88 175 THR A N 1
ATOM 1353 C CA . THR A 1 175 ? 3.004 26.547 5.062 1 97.88 175 THR A CA 1
ATOM 1354 C C . THR A 1 175 ? 3.488 25.734 6.254 1 97.88 175 THR A C 1
ATOM 1356 O O . THR A 1 175 ? 3.221 26.078 7.406 1 97.88 175 THR A O 1
ATOM 1359 N N . THR A 1 176 ? 4.152 24.625 5.969 1 97.56 176 THR A N 1
ATOM 1360 C CA . THR A 1 176 ? 4.457 23.656 7 1 97.56 176 THR A CA 1
ATOM 1361 C C . THR A 1 176 ? 5.457 24.219 8.008 1 97.56 176 THR A C 1
ATOM 1363 O O . THR A 1 176 ? 5.617 23.672 9.102 1 97.56 176 THR A O 1
ATOM 1366 N N . ASP A 1 177 ? 6.109 25.297 7.656 1 96.62 177 ASP A N 1
ATOM 1367 C CA . ASP A 1 177 ? 7.051 25.906 8.594 1 96.62 177 ASP A CA 1
ATOM 1368 C C . ASP A 1 177 ? 6.344 26.875 9.523 1 96.62 177 ASP A C 1
ATOM 1370 O O . ASP A 1 177 ? 6.969 27.453 10.422 1 96.62 177 ASP A O 1
ATOM 1374 N N . LEU A 1 178 ? 5.113 27.078 9.242 1 97.31 178 LEU A N 1
ATOM 1375 C CA . LEU A 1 178 ? 4.285 27.969 10.039 1 97.31 178 LEU A CA 1
ATOM 1376 C C . LEU A 1 178 ? 4.895 29.375 10.094 1 97.31 178 LEU A C 1
ATOM 1378 O O . LEU A 1 178 ? 4.898 30.016 11.141 1 97.31 178 LEU A O 1
ATOM 1382 N N . SER A 1 179 ? 5.352 29.781 8.945 1 93.75 179 SER A N 1
ATOM 1383 C CA . SER A 1 179 ? 5.934 31.109 8.867 1 93.75 179 SER A CA 1
ATOM 1384 C C . SER A 1 179 ? 4.871 32.188 9.047 1 93.75 179 SER A C 1
ATOM 1386 O O . SER A 1 179 ? 3.674 31.891 9.047 1 93.75 179 SER A O 1
ATOM 1388 N N . ASP A 1 180 ? 5.316 33.469 9.133 1 88.69 180 ASP A N 1
ATOM 1389 C CA . ASP A 1 180 ? 4.453 34.594 9.516 1 88.69 180 ASP A CA 1
ATOM 1390 C C . ASP A 1 180 ? 3.514 34.969 8.375 1 88.69 180 ASP A C 1
ATOM 1392 O O . ASP A 1 180 ? 2.582 35.75 8.578 1 88.69 180 ASP A O 1
ATOM 1396 N N . ASP A 1 181 ? 3.629 34.406 7.289 1 91.69 181 ASP A N 1
ATOM 1397 C CA . ASP A 1 181 ? 2.805 34.75 6.137 1 91.69 181 ASP A CA 1
ATOM 1398 C C . ASP A 1 181 ? 1.507 33.969 6.125 1 91.69 181 ASP A C 1
ATOM 1400 O O . ASP A 1 181 ? 0.793 33.938 5.121 1 91.69 181 ASP A O 1
ATOM 1404 N N . TYR A 1 182 ? 1.132 33.406 7.254 1 94.75 182 TYR A N 1
ATOM 1405 C CA . TYR A 1 182 ? -0.119 32.656 7.309 1 94.75 182 TYR A CA 1
ATOM 1406 C C . TYR A 1 182 ? -1.313 33.594 7.406 1 94.75 182 TYR A C 1
ATOM 1408 O O . TYR A 1 182 ? -1.151 34.781 7.676 1 94.75 182 TYR A O 1
ATOM 1416 N N . THR A 1 183 ? -2.561 33.062 7.121 1 96.06 183 THR A N 1
ATOM 1417 C CA . THR A 1 183 ? -3.807 33.812 7.246 1 96.06 183 THR A CA 1
ATOM 1418 C C . THR A 1 183 ? -4.824 33.031 8.078 1 96.06 183 THR A C 1
ATOM 1420 O O . THR A 1 183 ? -4.902 31.797 7.977 1 96.06 183 THR A O 1
ATOM 1423 N N . ILE A 1 184 ? -5.531 33.719 8.906 1 96.31 184 ILE A N 1
ATOM 1424 C CA . ILE A 1 184 ? -6.699 33.219 9.609 1 96.31 184 ILE A CA 1
ATOM 1425 C C . ILE A 1 184 ? -7.949 33.938 9.148 1 96.31 184 ILE A C 1
ATOM 1427 O O . ILE A 1 184 ? -8.008 35.188 9.203 1 96.31 184 ILE A O 1
ATOM 1431 N N . GLU A 1 185 ? -8.898 33.25 8.719 1 97.06 185 GLU A N 1
ATOM 1432 C CA . GLU A 1 185 ? -10.078 33.844 8.094 1 97.06 185 GLU A CA 1
ATOM 1433 C C . GLU A 1 185 ? -10.914 34.594 9.117 1 97.06 185 GLU A C 1
ATOM 1435 O O . GLU A 1 185 ? -11.375 35.719 8.844 1 97.06 185 GLU A O 1
ATOM 1440 N N . LYS A 1 186 ? -11.156 34 10.273 1 96.88 186 LYS A N 1
ATOM 1441 C CA . LYS A 1 186 ? -11.945 34.594 11.344 1 96.88 186 LYS A CA 1
ATOM 1442 C C . LYS A 1 186 ? -11.219 34.5 12.688 1 96.88 186 LYS A C 1
ATOM 1444 O O . LYS A 1 186 ? -11.523 33.625 13.508 1 96.88 186 LYS A O 1
ATOM 1449 N N . PRO A 1 187 ? -10.359 35.469 12.953 1 94.75 187 PRO A N 1
ATOM 1450 C CA . PRO A 1 187 ? -9.648 35.469 14.234 1 94.75 187 PRO A CA 1
ATOM 1451 C C . PRO A 1 187 ? -10.57 35.688 15.43 1 94.75 187 PRO A C 1
ATOM 1453 O O . PRO A 1 187 ? -11.531 36.469 15.328 1 94.75 187 PRO A O 1
ATOM 1456 N N . THR A 1 188 ? -10.375 34.969 16.422 1 92.12 188 THR A N 1
ATOM 1457 C CA . THR A 1 188 ? -11.234 35.156 17.594 1 92.12 188 THR A CA 1
ATOM 1458 C C . THR A 1 188 ? -10.414 35.5 18.828 1 92.12 188 THR A C 1
ATOM 1460 O O . THR A 1 188 ? -10.953 35.969 19.828 1 92.12 188 THR A O 1
ATOM 1463 N N . GLY A 1 189 ? -9.164 35.125 18.828 1 85 189 GLY A N 1
ATOM 1464 C CA . GLY A 1 189 ? -8.32 35.469 19.953 1 85 189 GLY A CA 1
ATOM 1465 C C . GLY A 1 189 ? -6.871 35.688 19.562 1 85 189 GLY A C 1
ATOM 1466 O O . GLY A 1 189 ? -6.355 35.062 18.656 1 85 189 GLY A O 1
ATOM 1467 N N . GLN A 1 190 ? -6.301 36.812 20.141 1 82.88 190 GLN A N 1
ATOM 1468 C CA . GLN A 1 190 ? -4.879 37.062 19.953 1 82.88 190 GLN A CA 1
ATOM 1469 C C . GLN A 1 190 ? -4.211 37.438 21.281 1 82.88 190 GLN A C 1
ATOM 1471 O O . GLN A 1 190 ? -4.758 38.219 22.062 1 82.88 190 GLN A O 1
ATOM 1476 N N . PHE A 1 191 ? -3.266 36.656 21.578 1 76.88 191 PHE A N 1
ATOM 1477 C CA . PHE A 1 191 ? -2.484 36.969 22.766 1 76.88 191 PHE A CA 1
ATOM 1478 C C . PHE A 1 191 ? -1.019 37.188 22.406 1 76.88 191 PHE A C 1
ATOM 1480 O O . PHE A 1 191 ? -0.447 36.406 21.625 1 76.88 191 PHE A O 1
ATOM 1487 N N . ILE A 1 192 ? -0.502 38.375 22.703 1 73.44 192 ILE A N 1
ATOM 1488 C CA . ILE A 1 192 ? 0.914 38.656 22.5 1 73.44 192 ILE A CA 1
ATOM 1489 C C . ILE A 1 192 ? 1.719 38.156 23.703 1 73.44 192 ILE A C 1
ATOM 1491 O O . ILE A 1 192 ? 1.329 38.344 24.844 1 73.44 192 ILE A O 1
ATOM 1495 N N . VAL A 1 193 ? 2.662 37.125 23.484 1 60.59 193 VAL A N 1
ATOM 1496 C CA . VAL A 1 193 ? 3.516 36.625 24.547 1 60.59 193 VAL A CA 1
ATOM 1497 C C . VAL A 1 193 ? 4.633 37.625 24.844 1 60.59 193 VAL A C 1
ATOM 1499 O O . VAL A 1 193 ? 5.352 38.031 23.922 1 60.59 193 VAL A O 1
ATOM 1502 N N . ASP A 1 194 ? 4.461 38.5 25.953 1 53.66 194 ASP A N 1
ATOM 1503 C CA . ASP A 1 194 ? 5.508 39.406 26.406 1 53.66 194 ASP A CA 1
ATOM 1504 C C . ASP A 1 194 ? 6.781 38.656 26.766 1 53.66 194 ASP A C 1
ATOM 1506 O O . ASP A 1 194 ? 6.719 37.5 27.234 1 53.66 194 ASP A O 1
ATOM 1510 N N . MET B 1 1 ? 74.125 -37.062 -45.688 1 32.09 1 MET B N 1
ATOM 1511 C CA . MET B 1 1 ? 73.312 -35.938 -46.156 1 32.09 1 MET B CA 1
ATOM 1512 C C . MET B 1 1 ? 72.25 -35.562 -45.156 1 32.09 1 MET B C 1
ATOM 1514 O O . MET B 1 1 ? 71.375 -36.406 -44.844 1 32.09 1 MET B O 1
ATOM 1518 N N . GLN B 1 2 ? 72.625 -34.75 -44.062 1 36.47 2 GLN B N 1
ATOM 1519 C CA . GLN B 1 2 ? 72.125 -34.438 -42.75 1 36.47 2 GLN B CA 1
ATOM 1520 C C . GLN B 1 2 ? 70.875 -33.531 -42.844 1 36.47 2 GLN B C 1
ATOM 1522 O O . GLN B 1 2 ? 70.938 -32.438 -43.375 1 36.47 2 GLN B O 1
ATOM 1527 N N . VAL B 1 3 ? 69.688 -34.062 -43.125 1 32.62 3 VAL B N 1
ATOM 1528 C CA . VAL B 1 3 ? 68.375 -33.438 -43.344 1 32.62 3 VAL B CA 1
ATOM 1529 C C . VAL B 1 3 ? 68 -32.625 -42.094 1 32.62 3 VAL B C 1
ATOM 1531 O O . VAL B 1 3 ? 67.938 -33.156 -41 1 32.62 3 VAL B O 1
ATOM 1534 N N . ILE B 1 4 ? 68.438 -31.344 -41.938 1 31.58 4 ILE B N 1
ATOM 1535 C CA . ILE B 1 4 ? 68.25 -30.359 -40.906 1 31.58 4 ILE B CA 1
ATOM 1536 C C . ILE B 1 4 ? 66.75 -30.094 -40.719 1 31.58 4 ILE B C 1
ATOM 1538 O O . ILE B 1 4 ? 66.062 -29.797 -41.719 1 31.58 4 ILE B O 1
ATOM 1542 N N . ALA B 1 5 ? 66.062 -30.734 -39.75 1 36.41 5 ALA B N 1
ATOM 1543 C CA . ALA B 1 5 ? 64.688 -30.656 -39.312 1 36.41 5 ALA B CA 1
ATOM 1544 C C . ALA B 1 5 ? 64.312 -29.234 -38.906 1 36.41 5 ALA B C 1
ATOM 1546 O O . ALA B 1 5 ? 64.938 -28.656 -38 1 36.41 5 ALA B O 1
ATOM 1547 N N . ILE B 1 6 ? 64 -28.344 -39.875 1 37.22 6 ILE B N 1
ATOM 1548 C CA . ILE B 1 6 ? 63.625 -26.938 -39.719 1 37.22 6 ILE B CA 1
ATOM 1549 C C . ILE B 1 6 ? 62.438 -26.844 -38.75 1 37.22 6 ILE B C 1
ATOM 1551 O O . ILE B 1 6 ? 61.375 -27.438 -39 1 37.22 6 ILE B O 1
ATOM 1555 N N . LEU B 1 7 ? 62.75 -26.734 -37.406 1 38.47 7 LEU B N 1
ATOM 1556 C CA . LEU B 1 7 ? 61.875 -26.547 -36.25 1 38.47 7 LEU B CA 1
ATOM 1557 C C . LEU B 1 7 ? 61 -25.312 -36.406 1 38.47 7 LEU B C 1
ATOM 1559 O O . LEU B 1 7 ? 61.5 -24.219 -36.656 1 38.47 7 LEU B O 1
ATOM 1563 N N . GLU B 1 8 ? 59.719 -25.453 -37.031 1 41.78 8 GLU B N 1
ATOM 1564 C CA . GLU B 1 8 ? 58.781 -24.406 -37.375 1 41.78 8 GLU B CA 1
ATOM 1565 C C . GLU B 1 8 ? 58.375 -23.578 -36.156 1 41.78 8 GLU B C 1
ATOM 1567 O O . GLU B 1 8 ? 57.969 -24.125 -35.125 1 41.78 8 GLU B O 1
ATOM 1572 N N . PRO B 1 9 ? 59 -22.391 -35.875 1 50.78 9 PRO B N 1
ATOM 1573 C CA . PRO B 1 9 ? 58.875 -21.484 -34.719 1 50.78 9 PRO B CA 1
ATOM 1574 C C . PRO B 1 9 ? 57.438 -20.922 -34.594 1 50.78 9 PRO B C 1
ATOM 1576 O O . PRO B 1 9 ? 57.188 -20.062 -33.75 1 50.78 9 PRO B O 1
ATOM 1579 N N . HIS B 1 10 ? 56.469 -21.25 -35.469 1 50.91 10 HIS B N 1
ATOM 1580 C CA . HIS B 1 10 ? 55.375 -20.297 -35.594 1 50.91 10 HIS B CA 1
ATOM 1581 C C . HIS B 1 10 ? 54.438 -20.375 -34.375 1 50.91 10 HIS B C 1
ATOM 1583 O O . HIS B 1 10 ? 53.438 -19.656 -34.312 1 50.91 10 HIS B O 1
ATOM 1589 N N . LYS B 1 11 ? 54.625 -21.328 -33.469 1 54.38 11 LYS B N 1
ATOM 1590 C CA . LYS B 1 11 ? 53.594 -21.516 -32.469 1 54.38 11 LYS B CA 1
ATOM 1591 C C . LYS B 1 11 ? 53.625 -20.438 -31.391 1 54.38 11 LYS B C 1
ATOM 1593 O O . LYS B 1 11 ? 52.656 -20.234 -30.656 1 54.38 11 LYS B O 1
ATOM 1598 N N . THR B 1 12 ? 54.844 -19.797 -31.281 1 57.09 12 THR B N 1
ATOM 1599 C CA . THR B 1 12 ? 54.969 -18.938 -30.109 1 57.09 12 THR B CA 1
ATOM 1600 C C . THR B 1 12 ? 54.312 -17.594 -30.344 1 57.09 12 THR B C 1
ATOM 1602 O O . THR B 1 12 ? 53.906 -16.906 -29.391 1 57.09 12 THR B O 1
ATOM 1605 N N . LEU B 1 13 ? 54.25 -17.234 -31.672 1 60 13 LEU B N 1
ATOM 1606 C CA . LEU B 1 13 ? 53.719 -15.906 -31.922 1 60 13 LEU B CA 1
ATOM 1607 C C . LEU B 1 13 ? 52.219 -15.883 -31.719 1 60 13 LEU B C 1
ATOM 1609 O O . LEU B 1 13 ? 51.656 -14.898 -31.219 1 60 13 LEU B O 1
ATOM 1613 N N . TYR B 1 14 ? 51.531 -17.078 -31.953 1 59.25 14 TYR B N 1
ATOM 1614 C CA . TYR B 1 14 ? 50.062 -17.109 -31.797 1 59.25 14 TYR B CA 1
ATOM 1615 C C . TYR B 1 14 ? 49.656 -17.031 -30.344 1 59.25 14 TYR B C 1
ATOM 1617 O O . TYR B 1 14 ? 48.625 -16.469 -30 1 59.25 14 TYR B O 1
ATOM 1625 N N . GLY B 1 15 ? 50.594 -17.422 -29.438 1 58.69 15 GLY B N 1
ATOM 1626 C CA . GLY B 1 15 ? 50.312 -17.328 -28.016 1 58.69 15 GLY B CA 1
ATOM 1627 C C . GLY B 1 15 ? 50.344 -15.914 -27.5 1 58.69 15 GLY B C 1
ATOM 1628 O O . GLY B 1 15 ? 49.531 -15.531 -26.641 1 58.69 15 GLY B O 1
ATOM 1629 N N . LEU B 1 16 ? 51.281 -15.102 -28.047 1 60.91 16 LEU B N 1
ATOM 1630 C CA . LEU B 1 16 ? 51.406 -13.727 -27.594 1 60.91 16 LEU B CA 1
ATOM 1631 C C . LEU B 1 16 ? 50.25 -12.875 -28.109 1 60.91 16 LEU B C 1
ATOM 1633 O O . LEU B 1 16 ? 49.719 -12.039 -27.375 1 60.91 16 LEU B O 1
ATOM 1637 N N . LEU B 1 17 ? 49.75 -13.172 -29.328 1 59.53 17 LEU B N 1
ATOM 1638 C CA . LEU B 1 17 ? 48.625 -12.398 -29.859 1 59.53 17 LEU B CA 1
ATOM 1639 C C . LEU B 1 17 ? 47.344 -12.75 -29.125 1 59.53 17 LEU B C 1
ATOM 1641 O O . LEU B 1 17 ? 46.531 -11.867 -28.859 1 59.53 17 LEU B O 1
ATOM 1645 N N . LEU B 1 18 ? 47.188 -14.008 -28.656 1 58.5 18 LEU B N 1
ATOM 1646 C CA . LEU B 1 18 ? 45.969 -14.391 -27.906 1 58.5 18 LEU B CA 1
ATOM 1647 C C . LEU B 1 18 ? 46 -13.766 -26.516 1 58.5 18 LEU B C 1
ATOM 1649 O O . LEU B 1 18 ? 44.938 -13.336 -26.016 1 58.5 18 LEU B O 1
ATOM 1653 N N . SER B 1 19 ? 47.188 -13.586 -25.938 1 58.84 19 SER B N 1
ATOM 1654 C CA . SER B 1 19 ? 47.219 -12.961 -24.625 1 58.84 19 SER B CA 1
ATOM 1655 C C . SER B 1 19 ? 46.906 -11.477 -24.719 1 58.84 19 SER B C 1
ATOM 1657 O O . SER B 1 19 ? 46.281 -10.914 -23.812 1 58.84 19 SER B O 1
ATOM 1659 N N . LEU B 1 20 ? 47.25 -10.805 -25.812 1 56.78 20 LEU B N 1
ATOM 1660 C CA . LEU B 1 20 ? 46.906 -9.391 -25.938 1 56.78 20 LEU B CA 1
ATOM 1661 C C . LEU B 1 20 ? 45.406 -9.188 -26.172 1 56.78 20 LEU B C 1
ATOM 1663 O O . LEU B 1 20 ? 44.844 -8.234 -25.656 1 56.78 20 LEU B O 1
ATOM 1667 N N . LEU B 1 21 ? 44.75 -10.164 -26.875 1 53.66 21 LEU B N 1
ATOM 1668 C CA . LEU B 1 21 ? 43.312 -10 -27.078 1 53.66 21 LEU B CA 1
ATOM 1669 C C . LEU B 1 21 ? 42.562 -10.242 -25.781 1 53.66 21 LEU B C 1
ATOM 1671 O O . LEU B 1 21 ? 41.531 -9.586 -25.516 1 53.66 21 LEU B O 1
ATOM 1675 N N . LEU B 1 22 ? 43.125 -11.078 -24.891 1 50 22 LEU B N 1
ATOM 1676 C CA . LEU B 1 22 ? 42.406 -11.328 -23.641 1 50 22 LEU B CA 1
ATOM 1677 C C . LEU B 1 22 ? 42.5 -10.117 -22.703 1 50 22 LEU B C 1
ATOM 1679 O O . LEU B 1 22 ? 41.562 -9.828 -21.969 1 50 22 LEU B O 1
ATOM 1683 N N . THR B 1 23 ? 43.594 -9.352 -22.766 1 50.09 23 THR B N 1
ATOM 1684 C CA . THR B 1 23 ? 43.688 -8.219 -21.859 1 50.09 23 THR B CA 1
ATOM 1685 C C . THR B 1 23 ? 42.719 -7.109 -22.266 1 50.09 23 THR B C 1
ATOM 1687 O O . THR B 1 23 ? 42.25 -6.352 -21.422 1 50.09 23 THR B O 1
ATOM 1690 N N . VAL B 1 24 ? 42.375 -6.969 -23.594 1 49.25 24 VAL B N 1
ATOM 1691 C CA . VAL B 1 24 ? 41.5 -5.863 -23.953 1 49.25 24 VAL B CA 1
ATOM 1692 C C . VAL B 1 24 ? 40.062 -6.199 -23.547 1 49.25 24 VAL B C 1
ATOM 1694 O O . VAL B 1 24 ? 39.25 -5.301 -23.297 1 49.25 24 VAL B O 1
ATOM 1697 N N . ALA B 1 25 ? 39.656 -7.512 -23.531 1 43.88 25 ALA B N 1
ATOM 1698 C CA . ALA B 1 25 ? 38.281 -7.793 -23.219 1 43.88 25 ALA B CA 1
ATOM 1699 C C . ALA B 1 25 ? 37.969 -7.551 -21.734 1 43.88 25 ALA B C 1
ATOM 1701 O O . ALA B 1 25 ? 36.812 -7.379 -21.344 1 43.88 25 ALA B O 1
ATOM 1702 N N . LEU B 1 26 ? 38.969 -7.672 -20.859 1 41.03 26 LEU B N 1
ATOM 1703 C CA . LEU B 1 26 ? 38.625 -7.449 -19.453 1 41.03 26 LEU B CA 1
ATOM 1704 C C . LEU B 1 26 ? 38.469 -5.961 -19.172 1 41.03 26 LEU B C 1
ATOM 1706 O O . LEU B 1 26 ? 38.094 -5.578 -18.062 1 41.03 26 LEU B O 1
ATOM 1710 N N . ALA B 1 27 ? 39.062 -5.117 -20.016 1 38.03 27 ALA B N 1
ATOM 1711 C CA . ALA B 1 27 ? 38.938 -3.717 -19.625 1 38.03 27 ALA B CA 1
ATOM 1712 C C . ALA B 1 27 ? 37.531 -3.186 -19.891 1 38.03 27 ALA B C 1
ATOM 1714 O O . ALA B 1 27 ? 37.219 -2.035 -19.562 1 38.03 27 ALA B O 1
ATOM 1715 N N . SER B 1 28 ? 36.781 -3.852 -20.781 1 35.22 28 SER B N 1
ATOM 1716 C CA . SER B 1 28 ? 35.531 -3.156 -21.141 1 35.22 28 SER B CA 1
ATOM 1717 C C . SER B 1 28 ? 34.5 -3.252 -20.016 1 35.22 28 SER B C 1
ATOM 1719 O O . SER B 1 28 ? 33.406 -2.705 -20.125 1 35.22 28 SER B O 1
ATOM 1721 N N . CYS B 1 29 ? 34.594 -4.262 -19.156 1 33.69 29 CYS B N 1
ATOM 1722 C CA . CYS B 1 29 ? 33.469 -4.363 -18.266 1 33.69 29 CYS B CA 1
ATOM 1723 C C . CYS B 1 29 ? 33.438 -3.209 -17.281 1 33.69 29 CYS B C 1
ATOM 1725 O O . CYS B 1 29 ? 32.469 -3.061 -16.516 1 33.69 29 CYS B O 1
ATOM 1727 N N . GLY B 1 30 ? 34.594 -2.697 -16.969 1 35.94 30 GLY B N 1
ATOM 1728 C CA . GLY B 1 30 ? 34.531 -1.865 -15.773 1 35.94 30 GLY B CA 1
ATOM 1729 C C . GLY B 1 30 ? 33.75 -0.588 -15.977 1 35.94 30 GLY B C 1
ATOM 1730 O O . GLY B 1 30 ? 33.5 0.162 -15.023 1 35.94 30 GLY B O 1
ATOM 1731 N N . GLU B 1 31 ? 33.969 0.042 -17.156 1 32.09 31 GLU B N 1
ATOM 1732 C CA . GLU B 1 31 ? 33.344 1.365 -17.172 1 32.09 31 GLU B CA 1
ATOM 1733 C C . GLU B 1 31 ? 31.828 1.265 -17.219 1 32.09 31 GLU B C 1
ATOM 1735 O O . GLU B 1 31 ? 31.234 1.197 -18.297 1 32.09 31 GLU B O 1
ATOM 1740 N N . LEU B 1 32 ? 31.156 0.22 -16.719 1 32 32 LEU B N 1
ATOM 1741 C CA . LEU B 1 32 ? 29.75 0.549 -16.484 1 32 32 LEU B CA 1
ATOM 1742 C C . LEU B 1 32 ? 29.609 2 -16.031 1 32 32 LEU B C 1
ATOM 1744 O O . LEU B 1 32 ? 30.094 2.381 -14.969 1 32 32 LEU B O 1
ATOM 1748 N N . SER B 1 33 ? 29.516 2.959 -16.953 1 31.88 33 SER B N 1
ATOM 1749 C CA . SER B 1 33 ? 29.719 4.398 -17.109 1 31.88 33 SER B CA 1
ATOM 1750 C C . SER B 1 33 ? 28.938 5.18 -16.062 1 31.88 33 SER B C 1
ATOM 1752 O O . SER B 1 33 ? 27.859 4.754 -15.633 1 31.88 33 SER B O 1
ATOM 1754 N N . ARG B 1 34 ? 29.5 6.305 -15.445 1 34.16 34 ARG B N 1
ATOM 1755 C CA . ARG B 1 34 ? 29.031 7.488 -14.734 1 34.16 34 ARG B CA 1
ATOM 1756 C C . ARG B 1 34 ? 27.766 8.039 -15.367 1 34.16 34 ARG B C 1
ATOM 1758 O O . ARG B 1 34 ? 27.016 8.773 -14.727 1 34.16 34 ARG B O 1
ATOM 1765 N N . GLU B 1 35 ? 27.609 7.828 -16.625 1 34.97 35 GLU B N 1
ATOM 1766 C CA . GLU B 1 35 ? 26.438 8.359 -17.328 1 34.97 35 GLU B CA 1
ATOM 1767 C C . GLU B 1 35 ? 25.172 7.586 -16.938 1 34.97 35 GLU B C 1
ATOM 1769 O O . GLU B 1 35 ? 24.094 8.172 -16.797 1 34.97 35 GLU B O 1
ATOM 1774 N N . GLN B 1 36 ? 25.188 6.211 -16.891 1 35.62 36 GLN B N 1
ATOM 1775 C CA . GLN B 1 36 ? 23.984 5.516 -16.469 1 35.62 36 GLN B CA 1
ATOM 1776 C C . GLN B 1 36 ? 23.734 5.73 -14.969 1 35.62 36 GLN B C 1
ATOM 1778 O O . GLN B 1 36 ? 22.578 5.664 -14.516 1 35.62 36 GLN B O 1
ATOM 1783 N N . ALA B 1 37 ? 24.703 5.91 -14.125 1 36.78 37 ALA B N 1
ATOM 1784 C CA . ALA B 1 37 ? 24.531 6.363 -12.75 1 36.78 37 ALA B CA 1
ATOM 1785 C C . ALA B 1 37 ? 24.047 7.809 -12.703 1 36.78 37 ALA B C 1
ATOM 1787 O O . ALA B 1 37 ? 23.25 8.18 -11.836 1 36.78 37 ALA B O 1
ATOM 1788 N N . THR B 1 38 ? 24.562 8.688 -13.633 1 37.16 38 THR B N 1
ATOM 1789 C CA . THR B 1 38 ? 24.094 10.07 -13.688 1 37.16 38 THR B CA 1
ATOM 1790 C C . THR B 1 38 ? 22.656 10.133 -14.188 1 37.16 38 THR B C 1
ATOM 1792 O O . THR B 1 38 ? 21.891 11.023 -13.789 1 37.16 38 THR B O 1
ATOM 1795 N N . GLN B 1 39 ? 22.266 9.328 -15.273 1 36.81 39 GLN B N 1
ATOM 1796 C CA . GLN B 1 39 ? 20.859 9.352 -15.68 1 36.81 39 GLN B CA 1
ATOM 1797 C C . GLN B 1 39 ? 19.969 8.758 -14.594 1 36.81 39 GLN B C 1
ATOM 1799 O O . GLN B 1 39 ? 18.797 9.141 -14.469 1 36.81 39 GLN B O 1
ATOM 1804 N N . VAL B 1 40 ? 20.328 7.758 -13.844 1 40.97 40 VAL B N 1
ATOM 1805 C CA . VAL B 1 40 ? 19.656 7.344 -12.617 1 40.97 40 VAL B CA 1
ATOM 1806 C C . VAL B 1 40 ? 19.703 8.469 -11.586 1 40.97 40 VAL B C 1
ATOM 1808 O O . VAL B 1 40 ? 18.734 8.703 -10.859 1 40.97 40 VAL B O 1
ATOM 1811 N N . ASP B 1 41 ? 20.75 9.172 -11.438 1 42.75 41 ASP B N 1
ATOM 1812 C CA . ASP B 1 41 ? 20.859 10.336 -10.562 1 42.75 41 ASP B CA 1
ATOM 1813 C C . ASP B 1 41 ? 19.984 11.484 -11.062 1 42.75 41 ASP B C 1
ATOM 1815 O O . ASP B 1 41 ? 19.359 12.18 -10.266 1 42.75 41 ASP B O 1
ATOM 1819 N N . GLU B 1 42 ? 20.078 11.828 -12.344 1 42.16 42 GLU B N 1
ATOM 1820 C CA . GLU B 1 42 ? 19.281 12.938 -12.875 1 42.16 42 GLU B CA 1
ATOM 1821 C C . GLU B 1 42 ? 17.797 12.586 -12.898 1 42.16 42 GLU B C 1
ATOM 1823 O O . GLU B 1 42 ? 16.938 13.438 -12.641 1 42.16 42 GLU B O 1
ATOM 1828 N N . ALA B 1 43 ? 17.422 11.469 -13.422 1 44.69 43 ALA B N 1
ATOM 1829 C CA . ALA B 1 43 ? 16.047 10.984 -13.336 1 44.69 43 ALA B CA 1
ATOM 1830 C C . ALA B 1 43 ? 15.578 10.898 -11.891 1 44.69 43 ALA B C 1
ATOM 1832 O O . ALA B 1 43 ? 14.383 10.992 -11.602 1 44.69 43 ALA B O 1
ATOM 1833 N N . LEU B 1 44 ? 16.484 10.727 -10.969 1 50.06 44 LEU B N 1
ATOM 1834 C CA . LEU B 1 44 ? 16.203 10.773 -9.531 1 50.06 44 LEU B CA 1
ATOM 1835 C C . LEU B 1 44 ? 15.859 12.188 -9.094 1 50.06 44 LEU B C 1
ATOM 1837 O O . LEU B 1 44 ? 15.391 12.398 -7.969 1 50.06 44 LEU B O 1
ATOM 1841 N N . LYS B 1 45 ? 16.375 13.203 -9.797 1 50.34 45 LYS B N 1
ATOM 1842 C CA . LYS B 1 45 ? 16.281 14.586 -9.344 1 50.34 45 LYS B CA 1
ATOM 1843 C C . LYS B 1 45 ? 14.82 15.023 -9.219 1 50.34 45 LYS B C 1
ATOM 1845 O O . LYS B 1 45 ? 14.469 15.789 -8.32 1 50.34 45 LYS B O 1
ATOM 1850 N N . ASP B 1 46 ? 14.008 14.812 -10.352 1 56.81 46 ASP B N 1
ATOM 1851 C CA . ASP B 1 46 ? 12.656 15.359 -10.312 1 56.81 46 ASP B CA 1
ATOM 1852 C C . ASP B 1 46 ? 11.641 14.305 -9.875 1 56.81 46 ASP B C 1
ATOM 1854 O O . ASP B 1 46 ? 10.438 14.484 -10.047 1 56.81 46 ASP B O 1
ATOM 1858 N N . SER B 1 47 ? 12.141 13.242 -9.227 1 76.56 47 SER B N 1
ATOM 1859 C CA . SER B 1 47 ? 11.305 12.047 -9.133 1 76.56 47 SER B CA 1
ATOM 1860 C C . SER B 1 47 ? 10.727 11.891 -7.73 1 76.56 47 SER B C 1
ATOM 1862 O O . SER B 1 47 ? 11.445 12.016 -6.738 1 76.56 47 SER B O 1
ATOM 1864 N N . LEU B 1 48 ? 9.359 12.102 -7.527 1 83.25 48 LEU B N 1
ATOM 1865 C CA . LEU B 1 48 ? 8.617 11.797 -6.309 1 83.25 48 LEU B CA 1
ATOM 1866 C C . LEU B 1 48 ? 8.398 10.297 -6.176 1 83.25 48 LEU B C 1
ATOM 1868 O O . LEU B 1 48 ? 7.887 9.656 -7.098 1 83.25 48 LEU B O 1
ATOM 1872 N N . THR B 1 49 ? 9.062 9.773 -5.078 1 87.56 49 THR B N 1
ATOM 1873 C CA . THR B 1 49 ? 8.82 8.367 -4.785 1 87.56 49 THR B CA 1
ATOM 1874 C C . THR B 1 49 ? 8.344 8.188 -3.348 1 87.56 49 THR B C 1
ATOM 1876 O O . THR B 1 49 ? 8.609 9.039 -2.49 1 87.56 49 THR B O 1
ATOM 1879 N N . SER B 1 50 ? 7.594 7.156 -3.158 1 89.69 50 SER B N 1
ATOM 1880 C CA . SER B 1 50 ? 7.184 6.805 -1.803 1 89.69 50 SER B CA 1
ATOM 1881 C C . SER B 1 50 ? 7.414 5.32 -1.525 1 89.69 50 SER B C 1
ATOM 1883 O O . SER B 1 50 ? 7.301 4.492 -2.43 1 89.69 50 SER B O 1
ATOM 1885 N N . THR B 1 51 ? 7.84 5.008 -0.308 1 92 51 THR B N 1
ATOM 1886 C CA . THR B 1 51 ? 7.926 3.637 0.179 1 92 51 THR B CA 1
ATOM 1887 C C . THR B 1 51 ? 7.066 3.451 1.426 1 92 51 THR B C 1
ATOM 1889 O O . THR B 1 51 ? 7.121 4.266 2.35 1 92 51 THR B O 1
ATOM 1892 N N . THR B 1 52 ? 6.262 2.447 1.378 1 93.31 52 THR B N 1
ATOM 1893 C CA . THR B 1 52 ? 5.453 2.07 2.531 1 93.31 52 THR B CA 1
ATOM 1894 C C . THR B 1 52 ? 5.809 0.665 3.006 1 93.31 52 THR B C 1
ATOM 1896 O O . THR B 1 52 ? 5.824 -0.279 2.213 1 93.31 52 THR B O 1
ATOM 1899 N N . GLU B 1 53 ? 6.109 0.578 4.285 1 95.75 53 GLU B N 1
ATOM 1900 C CA . GLU B 1 53 ? 6.391 -0.71 4.91 1 95.75 53 GLU B CA 1
ATOM 1901 C C . GLU B 1 53 ? 5.375 -1.023 6.004 1 95.75 53 GLU B C 1
ATOM 1903 O O . GLU B 1 53 ? 4.973 -0.135 6.762 1 95.75 53 GLU B O 1
ATOM 1908 N N . SER B 1 54 ? 4.949 -2.271 6.008 1 95.44 54 SER B N 1
ATOM 1909 C CA . SER B 1 54 ? 3.939 -2.664 6.988 1 95.44 54 SER B CA 1
ATOM 1910 C C . SER B 1 54 ? 4.008 -4.16 7.285 1 95.44 54 SER B C 1
ATOM 1912 O O . SER B 1 54 ? 4.684 -4.906 6.574 1 95.44 54 SER B O 1
ATOM 1914 N N . TRP B 1 55 ? 3.289 -4.5 8.414 1 95.44 55 TRP B N 1
ATOM 1915 C CA . TRP B 1 55 ? 3.307 -5.891 8.859 1 95.44 55 TRP B CA 1
ATOM 1916 C C . TRP B 1 55 ? 1.902 -6.488 8.836 1 95.44 55 TRP B C 1
ATOM 1918 O O . TRP B 1 55 ? 0.911 -5.754 8.883 1 95.44 55 TRP B O 1
ATOM 1928 N N . ASP B 1 56 ? 1.827 -7.832 8.719 1 94.94 56 ASP B N 1
ATOM 1929 C CA . ASP B 1 56 ? 0.568 -8.57 8.656 1 94.94 56 ASP B CA 1
ATOM 1930 C C . ASP B 1 56 ? -0.35 -8 7.574 1 94.94 56 ASP B C 1
ATOM 1932 O O . ASP B 1 56 ? -1.452 -7.535 7.871 1 94.94 56 ASP B O 1
ATOM 1936 N N . VAL B 1 57 ? -0.046 -8.336 6.41 1 96.62 57 VAL B N 1
ATOM 1937 C CA . VAL B 1 57 ? -0.694 -7.715 5.258 1 96.62 57 VAL B CA 1
ATOM 1938 C C . VAL B 1 57 ? -1.755 -8.656 4.695 1 96.62 57 VAL B C 1
ATOM 1940 O O . VAL B 1 57 ? -1.543 -9.875 4.629 1 96.62 57 VAL B O 1
ATOM 1943 N N . GLU B 1 58 ? -2.873 -8.109 4.324 1 97.31 58 GLU B N 1
ATOM 1944 C CA . GLU B 1 58 ? -3.936 -8.773 3.57 1 97.31 58 GLU B CA 1
ATOM 1945 C C . GLU B 1 58 ? -4.332 -7.953 2.346 1 97.31 58 GLU B C 1
ATOM 1947 O O . GLU B 1 58 ? -4.637 -6.762 2.459 1 97.31 58 GLU B O 1
ATOM 1952 N N . MET B 1 59 ? -4.363 -8.578 1.226 1 96.81 59 MET B N 1
ATOM 1953 C CA . MET B 1 59 ? -4.73 -7.938 -0.031 1 96.81 59 MET B CA 1
ATOM 1954 C C . MET B 1 59 ? -5.918 -8.641 -0.678 1 96.81 59 MET B C 1
ATOM 1956 O O . MET B 1 59 ? -5.988 -9.867 -0.684 1 96.81 59 MET B O 1
ATOM 1960 N N . GLU B 1 60 ? -6.812 -7.848 -1.183 1 96.19 60 GLU B N 1
ATOM 1961 C CA . GLU B 1 60 ? -7.945 -8.375 -1.938 1 96.19 60 GLU B CA 1
ATOM 1962 C C . GLU B 1 60 ? -8.078 -7.676 -3.289 1 96.19 60 GLU B C 1
ATOM 1964 O O . GLU B 1 60 ? -7.91 -6.457 -3.383 1 96.19 60 GLU B O 1
ATOM 1969 N N . ILE B 1 61 ? -8.391 -8.43 -4.285 1 93.31 61 ILE B N 1
ATOM 1970 C CA . ILE B 1 61 ? -8.68 -7.887 -5.609 1 93.31 61 ILE B CA 1
ATOM 1971 C C . ILE B 1 61 ? -10.133 -8.172 -5.98 1 93.31 61 ILE B C 1
ATOM 1973 O O . ILE B 1 61 ? -10.602 -9.305 -5.855 1 93.31 61 ILE B O 1
ATOM 1977 N N . ILE B 1 62 ? -10.781 -7.094 -6.297 1 91.06 62 ILE B N 1
ATOM 1978 C CA . ILE B 1 62 ? -12.164 -7.164 -6.762 1 91.06 62 ILE B CA 1
ATOM 1979 C C . ILE B 1 62 ? -12.234 -6.785 -8.242 1 91.06 62 ILE B C 1
ATOM 1981 O O . ILE B 1 62 ? -11.664 -5.773 -8.656 1 91.06 62 ILE B O 1
ATOM 1985 N N . GLU B 1 63 ? -12.852 -7.605 -9.008 1 87.25 63 GLU B N 1
ATOM 1986 C CA . GLU B 1 63 ? -13.062 -7.375 -10.438 1 87.25 63 GLU B CA 1
ATOM 1987 C C . GLU B 1 63 ? -14.531 -7.535 -10.812 1 87.25 63 GLU B C 1
ATOM 1989 O O . GLU B 1 63 ? -15.156 -8.555 -10.492 1 87.25 63 GLU B O 1
ATOM 1994 N N . GLU B 1 64 ? -15.047 -6.523 -11.43 1 85.69 64 GLU B N 1
ATOM 1995 C CA . GLU B 1 64 ? -16.453 -6.52 -11.836 1 85.69 64 GLU B CA 1
ATOM 1996 C C . GLU B 1 64 ? -17.375 -6.793 -10.648 1 85.69 64 GLU B C 1
ATOM 1998 O O . GLU B 1 64 ? -18.328 -7.562 -10.758 1 85.69 64 GLU B O 1
ATOM 2003 N N . GLY B 1 65 ? -16.953 -6.316 -9.477 1 86.56 65 GLY B N 1
ATOM 2004 C CA . GLY B 1 65 ? -17.781 -6.383 -8.281 1 86.56 65 GLY B CA 1
ATOM 2005 C C . GLY B 1 65 ? -17.625 -7.676 -7.512 1 86.56 65 GLY B C 1
ATOM 2006 O O . GLY B 1 65 ? -18.234 -7.852 -6.449 1 86.56 65 GLY B O 1
ATOM 2007 N N . TYR B 1 66 ? -16.844 -8.586 -8.062 1 91.44 66 TYR B N 1
ATOM 2008 C CA . TYR B 1 66 ? -16.656 -9.859 -7.387 1 91.44 66 TYR B CA 1
ATOM 2009 C C . TYR B 1 66 ? -15.227 -9.984 -6.859 1 91.44 66 TYR B C 1
ATOM 2011 O O . TYR B 1 66 ? -14.273 -9.57 -7.523 1 91.44 66 TYR B O 1
ATOM 2019 N N . LYS B 1 67 ? -15.188 -10.602 -5.703 1 95 67 LYS B N 1
ATOM 2020 C CA . LYS B 1 67 ? -13.867 -10.922 -5.172 1 95 67 LYS B CA 1
ATOM 2021 C C . LYS B 1 67 ? -13.18 -11.992 -6.02 1 95 67 LYS B C 1
ATOM 2023 O O . LYS B 1 67 ? -13.711 -13.086 -6.199 1 95 67 LYS B O 1
ATOM 2028 N N . LYS B 1 68 ? -12 -11.648 -6.492 1 95.12 68 LYS B N 1
ATOM 2029 C CA . LYS B 1 68 ? -11.281 -12.562 -7.379 1 95.12 68 LYS B CA 1
ATOM 2030 C C . LYS B 1 68 ? -10.117 -13.227 -6.648 1 95.12 68 LYS B C 1
ATOM 2032 O O . LYS B 1 68 ? -9.727 -14.352 -6.988 1 95.12 68 LYS B O 1
ATOM 2037 N N . MET B 1 69 ? -9.594 -12.508 -5.688 1 97.38 69 MET B N 1
ATOM 2038 C CA . MET B 1 69 ? -8.375 -13.008 -5.051 1 97.38 69 MET B CA 1
ATOM 2039 C C . MET B 1 69 ? -8.234 -12.438 -3.643 1 97.38 69 MET B C 1
ATOM 2041 O O . MET B 1 69 ? -8.594 -11.281 -3.395 1 97.38 69 MET B O 1
ATOM 2045 N N . ARG B 1 70 ? -7.633 -13.242 -2.758 1 97.94 70 ARG B N 1
ATOM 2046 C CA . ARG B 1 70 ? -7.152 -12.82 -1.444 1 97.94 70 ARG B CA 1
ATOM 2047 C C . ARG B 1 70 ? -5.727 -13.305 -1.204 1 97.94 70 ARG B C 1
ATOM 2049 O O . ARG B 1 70 ? -5.422 -14.484 -1.409 1 97.94 70 ARG B O 1
ATOM 2056 N N . LEU B 1 71 ? -4.902 -12.391 -0.827 1 98.5 71 LEU B N 1
ATOM 2057 C CA . LEU B 1 71 ? -3.51 -12.695 -0.517 1 98.5 71 LEU B CA 1
ATOM 2058 C C . LEU B 1 71 ? -3.16 -12.258 0.902 1 98.5 71 LEU B C 1
ATOM 2060 O O . LEU B 1 71 ? -3.561 -11.18 1.339 1 98.5 71 LEU B O 1
ATOM 2064 N N . THR B 1 72 ? -2.416 -13.109 1.653 1 98.44 72 THR B N 1
ATOM 2065 C CA . THR B 1 72 ? -1.919 -12.75 2.977 1 98.44 72 THR B CA 1
ATOM 2066 C C . THR B 1 72 ? -0.411 -12.969 3.066 1 98.44 72 THR B C 1
ATOM 2068 O O . THR B 1 72 ? 0.131 -13.859 2.41 1 98.44 72 THR B O 1
ATOM 2071 N N . GLY B 1 73 ? 0.262 -12.18 3.83 1 98.25 73 GLY B N 1
ATOM 2072 C CA . GLY B 1 73 ? 1.686 -12.273 4.113 1 98.25 73 GLY B CA 1
ATOM 2073 C C . GLY B 1 73 ? 2.082 -11.586 5.406 1 98.25 73 GLY B C 1
ATOM 2074 O O . GLY B 1 73 ? 1.261 -10.914 6.035 1 98.25 73 GLY B O 1
ATOM 2075 N N . SER B 1 74 ? 3.357 -11.734 5.805 1 97.81 74 SER B N 1
ATOM 2076 C CA . SER B 1 74 ? 3.801 -11.234 7.102 1 97.81 74 SER B CA 1
ATOM 2077 C C . SER B 1 74 ? 4.305 -9.797 6.996 1 97.81 74 SER B C 1
ATOM 2079 O O . SER B 1 74 ? 4.316 -9.07 7.988 1 97.81 74 SER B O 1
ATOM 2081 N N . TYR B 1 75 ? 4.773 -9.477 5.93 1 97.06 75 TYR B N 1
ATOM 2082 C CA . TYR B 1 75 ? 5.379 -8.172 5.707 1 97.06 75 TYR B CA 1
ATOM 2083 C C . TYR B 1 75 ? 5.176 -7.707 4.27 1 97.06 75 TYR B C 1
ATOM 2085 O O . TYR B 1 75 ? 5.184 -8.523 3.342 1 97.06 75 TYR B O 1
ATOM 2093 N N . ALA B 1 76 ? 4.969 -6.391 4.066 1 96.69 76 ALA B N 1
ATOM 2094 C CA . ALA B 1 76 ? 4.871 -5.824 2.723 1 96.69 76 ALA B CA 1
ATOM 2095 C C . ALA B 1 76 ? 5.645 -4.512 2.627 1 96.69 76 ALA B C 1
ATOM 2097 O O . ALA B 1 76 ? 5.633 -3.707 3.561 1 96.69 76 ALA B O 1
ATOM 2098 N N . ALA B 1 77 ? 6.273 -4.34 1.542 1 95.75 77 ALA B N 1
ATOM 2099 C CA . ALA B 1 77 ? 6.898 -3.078 1.153 1 95.75 77 ALA B CA 1
ATOM 2100 C C . ALA B 1 77 ? 6.426 -2.633 -0.227 1 95.75 77 ALA B C 1
ATOM 2102 O O . ALA B 1 77 ? 6.656 -3.326 -1.222 1 95.75 77 ALA B O 1
ATOM 2103 N N . THR B 1 78 ? 5.789 -1.504 -0.26 1 93.44 78 THR B N 1
ATOM 2104 C CA . THR B 1 78 ? 5.305 -0.962 -1.524 1 93.44 78 THR B CA 1
ATOM 2105 C C . THR B 1 78 ? 6.145 0.237 -1.957 1 93.44 78 THR B C 1
ATOM 2107 O O . THR B 1 78 ? 6.355 1.166 -1.175 1 93.44 78 THR B O 1
ATOM 2110 N N . TYR B 1 79 ? 6.598 0.15 -3.131 1 91.69 79 TYR B N 1
ATOM 2111 C CA . TYR B 1 79 ? 7.328 1.247 -3.754 1 91.69 79 TYR B CA 1
ATOM 2112 C C . TYR B 1 79 ? 6.504 1.888 -4.867 1 91.69 79 TYR B C 1
ATOM 2114 O O . TYR B 1 79 ? 6.051 1.202 -5.785 1 91.69 79 TYR B O 1
ATOM 2122 N N . THR B 1 80 ? 6.344 3.219 -4.75 1 87.25 80 THR B N 1
ATOM 2123 C CA . THR B 1 80 ? 5.574 3.945 -5.754 1 87.25 80 THR B CA 1
ATOM 2124 C C . THR B 1 80 ? 6.426 5.035 -6.398 1 87.25 80 THR B C 1
ATOM 2126 O O . THR B 1 80 ? 7.094 5.805 -5.703 1 87.25 80 THR B O 1
ATOM 2129 N N . ALA B 1 81 ? 6.473 5.035 -7.66 1 85.69 81 ALA B N 1
ATOM 2130 C CA . ALA B 1 81 ? 7.074 6.062 -8.508 1 85.69 81 ALA B CA 1
ATOM 2131 C C . ALA B 1 81 ? 6.188 6.367 -9.719 1 85.69 81 ALA B C 1
ATOM 2133 O O . ALA B 1 81 ? 5.078 5.844 -9.828 1 85.69 81 ALA B O 1
ATOM 2134 N N . LYS B 1 82 ? 6.684 7.301 -10.453 1 80.19 82 LYS B N 1
ATOM 2135 C CA . LYS B 1 82 ? 5.906 7.609 -11.648 1 80.19 82 LYS B CA 1
ATOM 2136 C C . LYS B 1 82 ? 5.621 6.352 -12.461 1 80.19 82 LYS B C 1
ATOM 2138 O O . LYS B 1 82 ? 6.547 5.625 -12.836 1 80.19 82 LYS B O 1
ATOM 2143 N N . ASP B 1 83 ? 4.445 5.973 -12.57 1 76.75 83 ASP B N 1
ATOM 2144 C CA . ASP B 1 83 ? 3.949 4.879 -13.398 1 76.75 83 ASP B CA 1
ATOM 2145 C C . ASP B 1 83 ? 4.406 3.527 -12.852 1 76.75 83 ASP B C 1
ATOM 2147 O O . ASP B 1 83 ? 4.617 2.582 -13.617 1 76.75 83 ASP B O 1
ATOM 2151 N N . SER B 1 84 ? 4.82 3.549 -11.68 1 82.12 84 SER B N 1
ATOM 2152 C CA . SER B 1 84 ? 5.238 2.283 -11.086 1 82.12 84 SER B CA 1
ATOM 2153 C C . SER B 1 84 ? 4.695 2.131 -9.672 1 82.12 84 SER B C 1
ATOM 2155 O O . SER B 1 84 ? 4.707 3.086 -8.891 1 82.12 84 SER B O 1
ATOM 2157 N N . ASN B 1 85 ? 4.137 1.053 -9.422 1 88.31 85 ASN B N 1
ATOM 2158 C CA . ASN B 1 85 ? 3.648 0.652 -8.109 1 88.31 85 ASN B CA 1
ATOM 2159 C C . ASN B 1 85 ? 3.834 -0.845 -7.875 1 88.31 85 ASN B C 1
ATOM 2161 O O . ASN B 1 85 ? 3.119 -1.662 -8.453 1 88.31 85 ASN B O 1
ATOM 2165 N N . ALA B 1 86 ? 4.875 -1.133 -7.109 1 92.94 86 ALA B N 1
ATOM 2166 C CA . ALA B 1 86 ? 5.215 -2.531 -6.859 1 92.94 86 ALA B CA 1
ATOM 2167 C C . ALA B 1 86 ? 5.207 -2.84 -5.363 1 92.94 86 ALA B C 1
ATOM 2169 O O . ALA B 1 86 ? 5.742 -2.072 -4.562 1 92.94 86 ALA B O 1
ATOM 2170 N N . THR B 1 87 ? 4.602 -3.953 -5.031 1 95.69 87 THR B N 1
ATOM 2171 C CA . THR B 1 87 ? 4.559 -4.402 -3.645 1 95.69 87 THR B CA 1
ATOM 2172 C C . THR B 1 87 ? 5.309 -5.723 -3.482 1 95.69 87 THR B C 1
ATOM 2174 O O . THR B 1 87 ? 5.004 -6.703 -4.164 1 95.69 87 THR B O 1
ATOM 2177 N N . ARG B 1 88 ? 6.27 -5.703 -2.609 1 97.81 88 ARG B N 1
ATOM 2178 C CA . ARG B 1 88 ? 6.973 -6.918 -2.213 1 97.81 88 ARG B CA 1
ATOM 2179 C C . ARG B 1 88 ? 6.391 -7.492 -0.926 1 97.81 88 ARG B C 1
ATOM 2181 O O . ARG B 1 88 ? 6.195 -6.766 0.051 1 97.81 88 ARG B O 1
ATOM 2188 N N . ILE B 1 89 ? 6.176 -8.789 -0.979 1 98.31 89 ILE B N 1
ATOM 2189 C CA . ILE B 1 89 ? 5.543 -9.438 0.164 1 98.31 89 ILE B CA 1
ATOM 2190 C C . ILE B 1 89 ? 6.438 -10.57 0.67 1 98.31 89 ILE B C 1
ATOM 2192 O O . ILE B 1 89 ? 6.863 -11.422 -0.108 1 98.31 89 ILE B O 1
ATOM 2196 N N . LYS B 1 90 ? 6.688 -10.484 1.941 1 97.94 90 LYS B N 1
ATOM 2197 C CA . LYS B 1 90 ? 7.418 -11.562 2.596 1 97.94 90 LYS B CA 1
ATOM 2198 C C . LYS B 1 90 ? 6.457 -12.57 3.225 1 97.94 90 LYS B C 1
ATOM 2200 O O . LYS B 1 90 ? 5.406 -12.195 3.744 1 97.94 90 LYS B O 1
ATOM 2205 N N . GLY B 1 91 ? 6.953 -13.758 3.217 1 93.56 91 GLY B N 1
ATOM 2206 C CA . GLY B 1 91 ? 6.07 -14.828 3.654 1 93.56 91 GLY B CA 1
ATOM 2207 C C . GLY B 1 91 ? 6.301 -15.234 5.098 1 93.56 91 GLY B C 1
ATOM 2208 O O . GLY B 1 91 ? 7.051 -14.578 5.82 1 93.56 91 GLY B O 1
ATOM 2209 N N . PRO B 1 92 ? 5.469 -16.484 5.207 1 97.38 92 PRO B N 1
ATOM 2210 C CA . PRO B 1 92 ? 4.711 -17.281 4.246 1 97.38 92 PRO B CA 1
ATOM 2211 C C . PRO B 1 92 ? 3.564 -16.5 3.602 1 97.38 92 PRO B C 1
ATOM 2213 O O . PRO B 1 92 ? 2.83 -15.797 4.293 1 97.38 92 PRO B O 1
ATOM 2216 N N . VAL B 1 93 ? 3.482 -16.672 2.207 1 98.81 93 VAL B N 1
ATOM 2217 C CA . VAL B 1 93 ? 2.416 -16.031 1.452 1 98.81 93 VAL B CA 1
ATOM 2218 C C . VAL B 1 93 ? 1.35 -17.062 1.078 1 98.81 93 VAL B C 1
ATOM 2220 O O . VAL B 1 93 ? 1.669 -18.141 0.589 1 98.81 93 VAL B O 1
ATOM 2223 N N . ASP B 1 94 ? 0.13 -16.688 1.306 1 98.81 94 ASP B N 1
ATOM 2224 C CA . ASP B 1 94 ? -1.017 -17.5 0.918 1 98.81 94 ASP B CA 1
ATOM 2225 C C . ASP B 1 94 ? -1.944 -16.734 -0.022 1 98.81 94 ASP B C 1
ATOM 2227 O O . ASP B 1 94 ? -2.271 -15.57 0.232 1 98.81 94 ASP B O 1
ATOM 2231 N N . ILE B 1 95 ? -2.389 -17.438 -1.062 1 98.81 95 ILE B N 1
ATOM 2232 C CA . ILE B 1 95 ? -3.268 -16.828 -2.057 1 98.81 95 ILE B CA 1
ATOM 2233 C C . ILE B 1 95 ? -4.48 -17.734 -2.291 1 98.81 95 ILE B C 1
ATOM 2235 O O . ILE B 1 95 ? -4.34 -18.953 -2.428 1 98.81 95 ILE B O 1
ATOM 2239 N N . GLN B 1 96 ? -5.59 -17.094 -2.35 1 98.69 96 GLN B N 1
ATOM 2240 C CA . GLN B 1 96 ? -6.82 -17.766 -2.742 1 98.69 96 GLN B CA 1
ATOM 2241 C C . GLN B 1 96 ? -7.484 -17.047 -3.918 1 98.69 96 GLN B C 1
ATOM 2243 O O . GLN B 1 96 ? -7.629 -15.828 -3.912 1 98.69 96 GLN B O 1
ATOM 2248 N N . LEU B 1 97 ? -7.852 -17.875 -4.883 1 98.12 97 LEU B N 1
ATOM 2249 C CA . LEU B 1 97 ? -8.641 -17.359 -5.996 1 98.12 97 LEU B CA 1
ATOM 2250 C C . LEU B 1 97 ? -10.102 -17.797 -5.867 1 98.12 97 LEU B C 1
ATOM 2252 O O . LEU B 1 97 ? -10.391 -18.906 -5.426 1 98.12 97 LEU B O 1
ATOM 2256 N N . TYR B 1 98 ? -10.961 -16.875 -6.355 1 97.38 98 TYR B N 1
ATOM 2257 C CA . TYR B 1 98 ? -12.391 -17.109 -6.215 1 97.38 98 TYR B CA 1
ATOM 2258 C C . TYR B 1 98 ? -13.094 -17.047 -7.566 1 97.38 98 TYR B C 1
ATOM 2260 O O . TYR B 1 98 ? -12.672 -16.297 -8.453 1 97.38 98 TYR B O 1
ATOM 2268 N N . ASP B 1 99 ? -14.164 -17.844 -7.637 1 94.88 99 ASP B N 1
ATOM 2269 C CA . ASP B 1 99 ? -15.039 -17.672 -8.797 1 94.88 99 ASP B CA 1
ATOM 2270 C C . ASP B 1 99 ? -16.188 -16.703 -8.484 1 94.88 99 ASP B C 1
ATOM 2272 O O . ASP B 1 99 ? -16.203 -16.094 -7.422 1 94.88 99 ASP B O 1
ATOM 2276 N N . SER B 1 100 ? -17.031 -16.5 -9.422 1 92.12 100 SER B N 1
ATOM 2277 C CA . SER B 1 100 ? -18.078 -15.484 -9.312 1 92.12 100 SER B CA 1
ATOM 2278 C C . SER B 1 100 ? -19.078 -15.852 -8.219 1 92.12 100 SER B C 1
ATOM 2280 O O . SER B 1 100 ? -19.844 -14.992 -7.777 1 92.12 100 SER B O 1
ATOM 2282 N N . THR B 1 101 ? -19.125 -17.078 -7.742 1 94.19 101 THR B N 1
ATOM 2283 C CA . THR B 1 101 ? -20.031 -17.5 -6.691 1 94.19 101 THR B CA 1
ATOM 2284 C C . THR B 1 101 ? -19.422 -17.281 -5.312 1 94.19 101 THR B C 1
ATOM 2286 O O . THR B 1 101 ? -20.109 -17.406 -4.297 1 94.19 101 THR B O 1
ATOM 2289 N N . GLY B 1 102 ? -18.203 -16.984 -5.32 1 94.88 102 GLY B N 1
ATOM 2290 C CA . GLY B 1 102 ? -17.516 -16.797 -4.055 1 94.88 102 GLY B CA 1
ATOM 2291 C C . GLY B 1 102 ? -16.812 -18.031 -3.559 1 94.88 102 GLY B C 1
ATOM 2292 O O . GLY B 1 102 ? -16.266 -18.047 -2.459 1 94.88 102 GLY B O 1
ATOM 2293 N N . ALA B 1 103 ? -16.828 -19.031 -4.402 1 96.56 103 ALA B N 1
ATOM 2294 C CA . ALA B 1 103 ? -16.156 -20.281 -4.016 1 96.56 103 ALA B CA 1
ATOM 2295 C C . ALA B 1 103 ? -14.672 -20.203 -4.332 1 96.56 103 ALA B C 1
ATOM 2297 O O . ALA B 1 103 ? -14.273 -19.672 -5.367 1 96.56 103 ALA B O 1
ATOM 2298 N N . VAL B 1 104 ? -13.898 -20.828 -3.488 1 97.88 104 VAL B N 1
ATOM 2299 C CA . VAL B 1 104 ? -12.469 -20.922 -3.734 1 97.88 104 VAL B CA 1
ATOM 2300 C C . VAL B 1 104 ? -12.195 -21.938 -4.832 1 97.88 104 VAL B C 1
ATOM 2302 O O . VAL B 1 104 ? -12.672 -23.078 -4.766 1 97.88 104 VAL B O 1
ATOM 2305 N N . THR B 1 105 ? -11.469 -21.547 -5.84 1 97.81 105 THR B N 1
ATOM 2306 C CA . THR B 1 105 ? -11.18 -22.438 -6.957 1 97.81 105 THR B CA 1
ATOM 2307 C C . THR B 1 105 ? -9.727 -22.922 -6.906 1 97.81 105 THR B C 1
ATOM 2309 O O . THR B 1 105 ? -9.43 -24.047 -7.281 1 97.81 105 THR B O 1
ATOM 2312 N N . THR B 1 106 ? -8.867 -22.031 -6.488 1 98.56 106 THR B N 1
ATOM 2313 C CA . THR B 1 106 ? -7.434 -22.312 -6.508 1 98.56 106 THR B CA 1
ATOM 2314 C C . THR B 1 106 ? -6.754 -21.703 -5.281 1 98.56 106 THR B C 1
ATOM 2316 O O . THR B 1 106 ? -7.121 -20.625 -4.828 1 98.56 106 THR B O 1
ATOM 2319 N N . ARG B 1 107 ? -5.809 -22.391 -4.746 1 98.81 107 ARG B N 1
ATOM 2320 C CA . ARG B 1 107 ? -4.953 -21.906 -3.67 1 98.81 107 ARG B CA 1
ATOM 2321 C C . ARG B 1 107 ? -3.482 -21.969 -4.07 1 98.81 107 ARG B C 1
ATOM 2323 O O . ARG B 1 107 ? -3.059 -22.906 -4.754 1 98.81 107 ARG B O 1
ATOM 2330 N N . ALA B 1 108 ? -2.797 -21 -3.646 1 98.88 108 ALA B N 1
ATOM 2331 C CA . ALA B 1 108 ? -1.353 -20.984 -3.867 1 98.88 108 ALA B CA 1
ATOM 2332 C C . ALA B 1 108 ? -0.609 -20.531 -2.615 1 98.88 108 ALA B C 1
ATOM 2334 O O . ALA B 1 108 ? -1.171 -19.828 -1.775 1 98.88 108 ALA B O 1
ATOM 2335 N N . SER B 1 109 ? 0.612 -20.984 -2.459 1 98.88 109 SER B N 1
ATOM 2336 C CA . SER B 1 109 ? 1.502 -20.547 -1.39 1 98.88 109 SER B CA 1
ATOM 2337 C C . SER B 1 109 ? 2.938 -20.406 -1.887 1 98.88 109 SER B C 1
ATOM 2339 O O . SER B 1 109 ? 3.32 -21.047 -2.875 1 98.88 109 SER B O 1
ATOM 2341 N N . CYS B 1 110 ? 3.664 -19.578 -1.259 1 98.94 110 CYS B N 1
ATOM 2342 C CA . CYS B 1 110 ? 5.066 -19.359 -1.6 1 98.94 110 CYS B CA 1
ATOM 2343 C C . CYS B 1 110 ? 5.793 -18.641 -0.47 1 98.94 110 CYS B C 1
ATOM 2345 O O . CYS B 1 110 ? 5.18 -18.281 0.541 1 98.94 110 CYS B O 1
ATOM 2347 N N . ASN B 1 111 ? 7.125 -18.484 -0.631 1 98.88 111 ASN B N 1
ATOM 2348 C CA . ASN B 1 111 ? 7.922 -17.812 0.392 1 98.88 111 ASN B CA 1
ATOM 2349 C C . ASN B 1 111 ? 7.836 -16.297 0.266 1 98.88 111 ASN B C 1
ATOM 2351 O O . ASN B 1 111 ? 7.82 -15.586 1.273 1 98.88 111 ASN B O 1
ATOM 2355 N N . ARG B 1 112 ? 7.852 -15.82 -0.906 1 98.75 112 ARG B N 1
ATOM 2356 C CA . ARG B 1 112 ? 7.738 -14.383 -1.152 1 98.75 112 ARG B CA 1
ATOM 2357 C C . ARG B 1 112 ? 7.023 -14.109 -2.473 1 98.75 112 ARG B C 1
ATOM 2359 O O . ARG B 1 112 ? 7.004 -14.961 -3.361 1 98.75 112 ARG B O 1
ATOM 2366 N N . ALA B 1 113 ? 6.426 -12.945 -2.59 1 98.81 113 ALA B N 1
ATOM 2367 C CA . ALA B 1 113 ? 5.699 -12.57 -3.801 1 98.81 113 ALA B CA 1
ATOM 2368 C C . ALA B 1 113 ? 5.922 -11.094 -4.141 1 98.81 113 ALA B C 1
ATOM 2370 O O . ALA B 1 113 ? 6.262 -10.297 -3.268 1 98.81 113 ALA B O 1
ATOM 2371 N N . VAL B 1 114 ? 5.836 -10.773 -5.395 1 98.19 114 VAL B N 1
ATOM 2372 C CA . VAL B 1 114 ? 5.84 -9.398 -5.883 1 98.19 114 VAL B CA 1
ATOM 2373 C C . VAL B 1 114 ? 4.586 -9.133 -6.711 1 98.19 114 VAL B C 1
ATOM 2375 O O . VAL B 1 114 ? 4.246 -9.922 -7.598 1 98.19 114 VAL B O 1
ATOM 2378 N N . TYR B 1 115 ? 3.93 -8.07 -6.367 1 96.75 115 TYR B N 1
ATOM 2379 C CA . TYR B 1 115 ? 2.762 -7.641 -7.125 1 96.75 115 TYR B CA 1
ATOM 2380 C C . TYR B 1 115 ? 3.031 -6.316 -7.832 1 96.75 115 TYR B C 1
ATOM 2382 O O . TYR B 1 115 ? 3.346 -5.312 -7.188 1 96.75 115 TYR B O 1
ATOM 2390 N N . ASN B 1 116 ? 2.939 -6.332 -9.141 1 93.12 116 ASN B N 1
ATOM 2391 C CA . ASN B 1 116 ? 2.963 -5.121 -9.953 1 93.12 116 ASN B CA 1
ATOM 2392 C C . ASN B 1 116 ? 1.554 -4.68 -10.344 1 93.12 116 ASN B C 1
ATOM 2394 O O . ASN B 1 116 ? 0.916 -5.301 -11.195 1 93.12 116 ASN B O 1
ATOM 2398 N N . ALA B 1 117 ? 1.196 -3.541 -9.812 1 86.62 117 ALA B N 1
ATOM 2399 C CA . ALA B 1 117 ? -0.193 -3.109 -9.945 1 86.62 117 ALA B CA 1
ATOM 2400 C C . ALA B 1 117 ? -0.477 -2.594 -11.352 1 86.62 117 ALA B C 1
ATOM 2402 O O . ALA B 1 117 ? -1.594 -2.73 -11.859 1 86.62 117 ALA B O 1
ATOM 2403 N N . GLU B 1 118 ? 0.449 -1.974 -11.984 1 84.12 118 GLU B N 1
ATOM 2404 C CA . GLU B 1 118 ? 0.24 -1.389 -13.305 1 84.12 118 GLU B CA 1
ATOM 2405 C C . GLU B 1 118 ? -0.145 -2.455 -14.328 1 84.12 118 GLU B C 1
ATOM 2407 O O . GLU B 1 118 ? -1.032 -2.238 -15.156 1 84.12 118 GLU B O 1
ATOM 2412 N N . GLU B 1 119 ? 0.49 -3.586 -14.172 1 86.75 119 GLU B N 1
ATOM 2413 C CA . GLU B 1 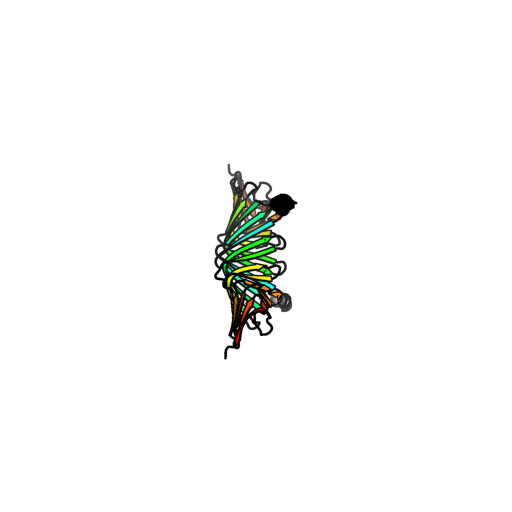119 ? 0.259 -4.648 -15.148 1 86.75 119 GLU B CA 1
ATOM 2414 C C . GLU B 1 119 ? -0.583 -5.773 -14.547 1 86.75 119 GLU B C 1
ATOM 2416 O O . GLU B 1 119 ? -0.965 -6.711 -15.25 1 86.75 119 GLU B O 1
ATOM 2421 N N . ALA B 1 120 ? -0.856 -5.66 -13.312 1 88.5 120 ALA B N 1
ATOM 2422 C CA . ALA B 1 120 ? -1.604 -6.676 -12.578 1 88.5 120 ALA B CA 1
ATOM 2423 C C . ALA B 1 120 ? -0.915 -8.039 -12.664 1 88.5 120 ALA B C 1
ATOM 2425 O O . ALA B 1 120 ? -1.543 -9.039 -13.023 1 88.5 120 ALA B O 1
ATOM 2426 N N . ILE B 1 121 ? 0.333 -8.039 -12.344 1 95.38 121 ILE B N 1
ATOM 2427 C CA . ILE B 1 121 ? 1.151 -9.242 -12.422 1 95.38 121 ILE B CA 1
ATOM 2428 C C . ILE B 1 121 ? 1.642 -9.625 -11.031 1 95.38 121 ILE B C 1
ATOM 2430 O O . ILE B 1 121 ? 2.115 -8.773 -10.273 1 95.38 121 ILE B O 1
ATOM 2434 N N . PHE B 1 122 ? 1.506 -10.945 -10.742 1 97.88 122 PHE B N 1
ATOM 2435 C CA . PHE B 1 122 ? 2.111 -11.516 -9.547 1 97.88 122 PHE B CA 1
ATOM 2436 C C . PHE B 1 122 ? 3.289 -12.414 -9.906 1 97.88 122 PHE B C 1
ATOM 2438 O O . PHE B 1 122 ? 3.213 -13.188 -10.859 1 97.88 122 PHE B O 1
ATOM 2445 N N . GLU B 1 123 ? 4.305 -12.273 -9.125 1 98.88 123 GLU B N 1
ATOM 2446 C CA . GLU B 1 123 ? 5.422 -13.211 -9.164 1 98.88 123 GLU B CA 1
ATOM 2447 C C . GLU B 1 123 ? 5.617 -13.898 -7.82 1 98.88 123 GLU B C 1
ATOM 2449 O O . GLU B 1 123 ? 5.77 -13.234 -6.793 1 98.88 123 GLU B O 1
ATOM 2454 N N . LEU B 1 124 ? 5.582 -15.172 -7.859 1 98.94 124 LEU B N 1
ATOM 2455 C CA . LEU B 1 124 ? 5.727 -15.992 -6.656 1 98.94 124 LEU B CA 1
ATOM 2456 C C . LEU B 1 124 ? 7.098 -16.656 -6.617 1 98.94 124 LEU B C 1
ATOM 2458 O O . LEU B 1 124 ? 7.57 -17.188 -7.629 1 98.94 124 LEU B O 1
ATOM 2462 N N . TYR B 1 125 ? 7.707 -16.641 -5.43 1 98.88 125 TYR B N 1
ATOM 2463 C CA . TYR B 1 125 ? 9.078 -17.141 -5.312 1 98.88 125 TYR B CA 1
ATOM 2464 C C . TYR B 1 125 ? 9.203 -18.109 -4.152 1 98.88 125 TYR B C 1
ATOM 2466 O O . TYR B 1 125 ? 8.727 -17.844 -3.047 1 98.88 125 TYR B O 1
ATOM 2474 N N . GLY B 1 126 ? 9.938 -19.219 -4.402 1 98.81 126 GLY B N 1
ATOM 2475 C CA . GLY B 1 126 ? 10.328 -20.141 -3.355 1 98.81 126 GLY B CA 1
ATOM 2476 C C . GLY B 1 126 ? 9.203 -21.078 -2.934 1 98.81 126 GLY B C 1
ATOM 2477 O O . GLY B 1 126 ? 8.211 -20.625 -2.357 1 98.81 126 GLY B O 1
ATOM 2478 N N . ASP B 1 127 ? 9.383 -22.328 -3.156 1 98.75 127 ASP B N 1
ATOM 2479 C CA . ASP B 1 127 ? 8.453 -23.391 -2.764 1 98.75 127 ASP B CA 1
ATOM 2480 C C . ASP B 1 127 ? 7.02 -23.031 -3.16 1 98.75 127 ASP B C 1
ATOM 2482 O O . ASP B 1 127 ? 6.121 -23.016 -2.318 1 98.75 127 ASP B O 1
ATOM 2486 N N . VAL B 1 128 ? 6.895 -22.719 -4.402 1 98.94 128 VAL B N 1
ATOM 2487 C CA . VAL B 1 128 ? 5.578 -22.359 -4.922 1 98.94 128 VAL B CA 1
ATOM 2488 C C . VAL B 1 128 ? 4.719 -23.609 -5.066 1 98.94 128 VAL B C 1
ATOM 2490 O O . VAL B 1 128 ? 5.121 -24.578 -5.719 1 98.94 128 VAL B O 1
ATOM 2493 N N . GLN B 1 129 ? 3.598 -23.562 -4.406 1 98.88 129 GLN B N 1
ATOM 2494 C CA . GLN B 1 129 ? 2.617 -24.641 -4.477 1 98.88 129 GLN B CA 1
ATOM 2495 C C . GLN B 1 129 ? 1.254 -24.109 -4.918 1 98.88 129 GLN B C 1
ATOM 2497 O O . GLN B 1 129 ? 0.743 -23.141 -4.355 1 98.88 129 GLN B O 1
ATOM 2502 N N . VAL B 1 130 ? 0.697 -24.766 -5.914 1 98.88 130 VAL B N 1
ATOM 2503 C CA . VAL B 1 130 ? -0.643 -24.422 -6.387 1 98.88 130 VAL B CA 1
ATOM 2504 C C . VAL B 1 130 ? -1.534 -25.672 -6.324 1 98.88 130 VAL B C 1
ATOM 2506 O O . VAL B 1 130 ? -1.128 -26.75 -6.742 1 98.88 130 VAL B O 1
ATOM 2509 N N . SER B 1 131 ? -2.713 -25.484 -5.805 1 98.69 131 SER B N 1
ATOM 2510 C CA . SER B 1 131 ? -3.689 -26.578 -5.75 1 98.69 131 SER B CA 1
ATOM 2511 C C . SER B 1 131 ? -5.074 -26.094 -6.16 1 98.69 131 SER B C 1
ATOM 2513 O O . SER B 1 131 ? -5.5 -25 -5.762 1 98.69 131 SER B O 1
ATOM 2515 N N . THR B 1 132 ? -5.711 -26.906 -6.922 1 98.19 132 THR B N 1
ATOM 2516 C CA . THR B 1 132 ? -7.074 -26.578 -7.316 1 98.19 132 THR B CA 1
ATOM 2517 C C . THR B 1 132 ? -8.086 -27.438 -6.574 1 98.19 132 THR B C 1
ATOM 2519 O O . THR B 1 132 ? -7.711 -28.438 -5.938 1 98.19 132 THR B O 1
ATOM 2522 N N . GLU B 1 133 ? -9.328 -27.031 -6.633 1 95.69 133 GLU B N 1
ATOM 2523 C CA . GLU B 1 133 ? -10.391 -27.75 -5.941 1 95.69 133 GLU B CA 1
ATOM 2524 C C . GLU B 1 133 ? -10.609 -29.141 -6.555 1 95.69 133 GLU B C 1
ATOM 2526 O O . GLU B 1 133 ? -11.094 -30.047 -5.887 1 95.69 133 GLU B O 1
ATOM 2531 N N . ASP B 1 134 ? -10.258 -29.375 -7.766 1 93.62 134 ASP B N 1
ATOM 2532 C CA . ASP B 1 134 ? -10.438 -30.656 -8.43 1 93.62 134 ASP B CA 1
ATOM 2533 C C . ASP B 1 134 ? -9.164 -31.5 -8.367 1 93.62 134 ASP B C 1
ATOM 2535 O O . ASP B 1 134 ? -8.914 -32.312 -9.242 1 93.62 134 ASP B O 1
ATOM 2539 N N . ASN B 1 135 ? -8.328 -31.188 -7.438 1 94.81 135 ASN B N 1
ATOM 2540 C CA . ASN B 1 135 ? -7.188 -32 -7.035 1 94.81 135 ASN B CA 1
ATOM 2541 C C . ASN B 1 135 ? -6.078 -31.969 -8.086 1 94.81 135 ASN B C 1
ATOM 2543 O O . ASN B 1 135 ? -5.488 -33 -8.398 1 94.81 135 ASN B O 1
ATOM 2547 N N . ARG B 1 136 ? -5.871 -30.891 -8.641 1 97.5 136 ARG B N 1
ATOM 2548 C CA . ARG B 1 136 ? -4.68 -30.656 -9.453 1 97.5 136 ARG B CA 1
ATOM 2549 C C . ARG B 1 136 ? -3.65 -29.828 -8.688 1 97.5 136 ARG B C 1
ATOM 2551 O O . ARG B 1 136 ? -4.008 -28.906 -7.949 1 97.5 136 ARG B O 1
ATOM 2558 N N . HIS B 1 137 ? -2.396 -30.219 -8.938 1 98.19 137 HIS B N 1
ATOM 2559 C CA . HIS B 1 137 ? -1.339 -29.609 -8.133 1 98.19 137 HIS B CA 1
ATOM 2560 C C . HIS B 1 137 ? -0.141 -29.234 -9 1 98.19 137 HIS B C 1
ATOM 2562 O O . HIS B 1 137 ? 0.234 -29.984 -9.906 1 98.19 137 HIS B O 1
ATOM 2568 N N . LEU B 1 138 ? 0.391 -28.094 -8.68 1 98.69 138 LEU B N 1
ATOM 2569 C CA . LEU B 1 138 ? 1.614 -27.641 -9.336 1 98.69 138 LEU B CA 1
ATOM 2570 C C . LEU B 1 138 ? 2.639 -27.172 -8.305 1 98.69 138 LEU B C 1
ATOM 2572 O O . LEU B 1 138 ? 2.291 -26.469 -7.352 1 98.69 138 LEU B O 1
ATOM 2576 N N . GLU B 1 139 ? 3.854 -27.547 -8.484 1 98.75 139 GLU B N 1
ATOM 2577 C CA . GLU B 1 139 ? 4.945 -27.062 -7.641 1 98.75 139 GLU B CA 1
ATOM 2578 C C . GLU B 1 139 ? 6.113 -26.562 -8.484 1 98.75 139 GLU B C 1
ATOM 2580 O O . GLU B 1 139 ? 6.422 -27.141 -9.531 1 98.75 139 GLU B O 1
ATOM 2585 N N . SER B 1 140 ? 6.703 -25.516 -8.109 1 98.88 140 SER B N 1
ATOM 2586 C CA . SER B 1 140 ? 7.848 -24.906 -8.781 1 98.88 140 SER B CA 1
ATOM 2587 C C . SER B 1 140 ? 8.586 -23.953 -7.844 1 98.88 140 SER B C 1
ATOM 2589 O O . SER B 1 140 ? 8.133 -23.688 -6.734 1 98.88 140 SER B O 1
ATOM 2591 N N . GLU B 1 141 ? 9.789 -23.484 -8.234 1 98.81 141 GLU B N 1
ATOM 2592 C CA . GLU B 1 141 ? 10.539 -22.5 -7.457 1 98.81 141 GLU B CA 1
ATOM 2593 C C . GLU B 1 141 ? 10.086 -21.078 -7.789 1 98.81 141 GLU B C 1
ATOM 2595 O O . GLU B 1 141 ? 10.375 -20.141 -7.039 1 98.81 141 GLU B O 1
ATOM 2600 N N . TYR B 1 142 ? 9.453 -20.938 -8.898 1 98.94 142 TYR B N 1
ATOM 2601 C CA . TYR B 1 142 ? 9.016 -19.641 -9.398 1 98.94 142 TYR B CA 1
ATOM 2602 C C . TYR B 1 142 ? 7.762 -19.781 -10.258 1 98.94 142 TYR B C 1
ATOM 2604 O O . TYR B 1 142 ? 7.633 -20.734 -11.031 1 98.94 142 TYR B O 1
ATOM 2612 N N . LEU B 1 143 ? 6.84 -18.828 -10.133 1 98.94 143 LEU B N 1
ATOM 2613 C CA . LEU B 1 143 ? 5.637 -18.797 -10.953 1 98.94 143 LEU B CA 1
ATOM 2614 C C . LEU B 1 143 ? 5.195 -17.359 -11.203 1 98.94 143 LEU B C 1
ATOM 2616 O O . LEU B 1 143 ? 5.129 -16.562 -10.273 1 98.94 143 LEU B O 1
ATOM 2620 N N . LYS B 1 144 ? 4.941 -17.031 -12.461 1 98.88 144 LYS B N 1
ATOM 2621 C CA . LYS B 1 144 ? 4.379 -15.734 -12.844 1 98.88 144 LYS B CA 1
ATOM 2622 C C . LYS B 1 144 ? 2.898 -15.867 -13.195 1 98.88 144 LYS B C 1
ATOM 2624 O O . LYS B 1 144 ? 2.512 -16.734 -13.969 1 98.88 144 LYS B O 1
ATOM 2629 N N . TRP B 1 145 ? 2.107 -15.008 -12.609 1 98.44 145 TRP B N 1
ATOM 2630 C CA . TRP B 1 145 ? 0.676 -14.977 -12.891 1 98.44 145 TRP B CA 1
ATOM 2631 C C . TRP B 1 145 ? 0.271 -13.625 -13.484 1 98.44 145 TRP B C 1
ATOM 2633 O O . TRP B 1 145 ? 0.449 -12.586 -12.859 1 98.44 145 TRP B O 1
ATOM 2643 N N . ILE B 1 146 ? -0.177 -13.656 -14.664 1 96.12 146 ILE B N 1
ATOM 2644 C CA . ILE B 1 146 ? -0.763 -12.492 -15.32 1 96.12 146 ILE B CA 1
ATOM 2645 C C . ILE B 1 146 ? -2.277 -12.5 -15.125 1 96.12 146 ILE B C 1
ATOM 2647 O O . ILE B 1 146 ? -2.998 -13.211 -15.82 1 96.12 146 ILE B O 1
ATOM 2651 N N . GLN B 1 147 ? -2.74 -11.586 -14.273 1 91.5 147 GLN B N 1
ATOM 2652 C CA . GLN B 1 147 ? -4.105 -11.656 -13.758 1 91.5 147 GLN B CA 1
ATOM 2653 C C . GLN B 1 147 ? -5.121 -11.359 -14.859 1 91.5 147 GLN B C 1
ATOM 2655 O O . GLN B 1 147 ? -6.164 -12.016 -14.938 1 91.5 147 GLN B O 1
ATOM 2660 N N . ASN B 1 148 ? -4.816 -10.438 -15.68 1 87.69 148 ASN B N 1
ATOM 2661 C CA . ASN B 1 148 ? -5.777 -9.992 -16.688 1 87.69 148 ASN B CA 1
ATOM 2662 C C . ASN B 1 148 ? -6.125 -11.117 -17.656 1 87.69 148 ASN B C 1
ATOM 2664 O O . ASN B 1 148 ? -7.254 -11.203 -18.141 1 87.69 148 ASN B O 1
ATOM 2668 N N . THR B 1 149 ? -5.18 -11.961 -17.875 1 91.56 149 THR B N 1
ATOM 2669 C CA . THR B 1 149 ? -5.414 -13.031 -18.844 1 91.56 149 THR B CA 1
ATOM 2670 C C . THR B 1 149 ? -5.52 -14.383 -18.141 1 91.56 149 THR B C 1
ATOM 2672 O O . THR B 1 149 ? -5.676 -15.414 -18.797 1 91.56 149 THR B O 1
ATOM 2675 N N . ASN B 1 150 ? -5.359 -14.422 -16.906 1 93.62 150 ASN B N 1
ATOM 2676 C CA . ASN B 1 150 ? -5.387 -15.633 -16.094 1 93.62 150 ASN B CA 1
ATOM 2677 C C . ASN B 1 150 ? -4.336 -16.641 -16.547 1 93.62 150 ASN B C 1
ATOM 2679 O O . ASN B 1 150 ? -4.609 -17.844 -16.609 1 93.62 150 ASN B O 1
ATOM 2683 N N . ARG B 1 151 ? -3.24 -16.156 -16.953 1 97 151 ARG B N 1
ATOM 2684 C CA . ARG B 1 151 ? -2.15 -17.016 -17.406 1 97 151 ARG B CA 1
ATOM 2685 C C . ARG B 1 151 ? -1.077 -17.156 -16.328 1 97 151 ARG B C 1
ATOM 2687 O O . ARG B 1 151 ? -0.727 -16.188 -15.664 1 97 151 ARG B O 1
ATOM 2694 N N . ILE B 1 152 ? -0.606 -18.406 -16.172 1 98.62 152 ILE B N 1
ATOM 2695 C CA . ILE B 1 152 ? 0.539 -18.625 -15.297 1 98.62 152 ILE B CA 1
ATOM 2696 C C . ILE B 1 152 ? 1.686 -19.25 -16.094 1 98.62 152 ILE B C 1
ATOM 2698 O O . ILE B 1 152 ? 1.46 -20.062 -16.984 1 98.62 152 ILE B O 1
ATOM 2702 N N . THR B 1 153 ? 2.91 -18.844 -15.805 1 98.69 153 THR B N 1
ATOM 2703 C CA . THR B 1 153 ? 4.082 -19.344 -16.516 1 98.69 153 THR B CA 1
ATOM 2704 C C . THR B 1 153 ? 5.273 -19.469 -15.578 1 98.69 153 THR B C 1
ATOM 2706 O O . THR B 1 153 ? 5.359 -18.766 -14.57 1 98.69 153 THR B O 1
ATOM 2709 N N . THR B 1 154 ? 6.121 -20.406 -15.852 1 98.81 154 THR B N 1
ATOM 2710 C CA . THR B 1 154 ? 7.43 -20.484 -15.219 1 98.81 154 THR B CA 1
ATOM 2711 C C . THR B 1 154 ? 8.477 -21.016 -16.203 1 98.81 154 THR B C 1
ATOM 2713 O O . THR B 1 154 ? 8.203 -21.953 -16.953 1 98.81 154 THR B O 1
ATOM 2716 N N . PRO B 1 155 ? 9.602 -20.391 -16.266 1 98.56 155 PRO B N 1
ATOM 2717 C CA . PRO B 1 155 ? 10.703 -20.953 -17.047 1 98.56 155 PRO B CA 1
ATOM 2718 C C . PRO B 1 155 ? 11.492 -22.016 -16.281 1 98.56 155 PRO B C 1
ATOM 2720 O O . PRO B 1 155 ? 12.461 -22.562 -16.812 1 98.56 155 PRO B O 1
ATOM 2723 N N . LYS B 1 156 ? 11.102 -22.25 -15.031 1 98.56 156 LYS B N 1
ATOM 2724 C CA . LYS B 1 156 ? 11.859 -23.141 -14.141 1 98.56 156 LYS B CA 1
ATOM 2725 C C . LYS B 1 156 ? 11.281 -24.547 -14.148 1 98.56 156 LYS B C 1
ATOM 2727 O O . LYS B 1 156 ? 10.375 -24.859 -14.93 1 98.56 156 LYS B O 1
ATOM 2732 N N . PHE B 1 157 ? 11.953 -25.406 -13.383 1 98.56 157 PHE B N 1
ATOM 2733 C CA . PHE B 1 157 ? 11.469 -26.766 -13.164 1 98.56 157 PHE B CA 1
ATOM 2734 C C . PHE B 1 157 ? 10.094 -26.75 -12.492 1 98.56 157 PHE B C 1
ATOM 2736 O O . PHE B 1 157 ? 9.844 -25.953 -11.602 1 98.56 157 PHE B O 1
ATOM 2743 N N . VAL B 1 158 ? 9.219 -27.703 -12.984 1 98.44 158 VAL B N 1
ATOM 2744 C CA . VAL B 1 158 ? 7.855 -27.781 -12.469 1 98.44 158 VAL B CA 1
ATOM 2745 C C . VAL B 1 158 ? 7.414 -29.25 -12.383 1 98.44 158 VAL B C 1
ATOM 2747 O O . VAL B 1 158 ? 7.887 -30.094 -13.148 1 98.44 158 VAL B O 1
ATOM 2750 N N . ILE B 1 159 ? 6.645 -29.531 -11.438 1 97.75 159 ILE B N 1
ATOM 2751 C CA . ILE B 1 159 ? 5.902 -30.781 -11.344 1 97.75 159 ILE B CA 1
ATOM 2752 C C . ILE B 1 159 ? 4.402 -30.484 -11.336 1 97.75 159 ILE B C 1
ATOM 2754 O O . ILE B 1 159 ? 3.912 -29.75 -10.484 1 97.75 159 ILE B O 1
ATOM 2758 N N . ILE B 1 160 ? 3.717 -31 -12.266 1 97.38 160 ILE B N 1
ATOM 2759 C CA . ILE B 1 160 ? 2.262 -30.891 -12.289 1 97.38 160 ILE B CA 1
ATOM 2760 C C . ILE B 1 160 ? 1.642 -32.281 -12.078 1 97.38 160 ILE B C 1
ATOM 2762 O O . ILE B 1 160 ? 2.014 -33.25 -12.75 1 97.38 160 ILE B O 1
ATOM 2766 N N . THR B 1 161 ? 0.763 -32.312 -11.148 1 96 161 THR B N 1
ATOM 2767 C CA . THR B 1 161 ? 0.058 -33.531 -10.828 1 96 161 THR B CA 1
ATOM 2768 C C . THR B 1 161 ? -1.445 -33.375 -11.031 1 96 161 THR B C 1
ATOM 2770 O O . THR B 1 161 ? -2.053 -32.438 -10.492 1 96 161 THR B O 1
ATOM 2773 N N . THR B 1 162 ? -1.98 -34.219 -11.828 1 92.38 162 THR B N 1
ATOM 2774 C CA . THR B 1 162 ? -3.422 -34.312 -12.055 1 92.38 162 THR B CA 1
ATOM 2775 C C . THR B 1 162 ? -3.984 -35.625 -11.539 1 92.38 162 THR B C 1
ATOM 2777 O O . THR B 1 162 ? -3.232 -36.5 -11.109 1 92.38 162 THR B O 1
ATOM 2780 N N . PRO B 1 163 ? -5.293 -35.688 -11.523 1 89.81 163 PRO B N 1
ATOM 2781 C CA . PRO B 1 163 ? -5.863 -36.969 -11.047 1 89.81 163 PRO B CA 1
ATOM 2782 C C . PRO B 1 163 ? -5.363 -38.188 -11.844 1 89.81 163 PRO B C 1
ATOM 2784 O O . PRO B 1 163 ? -5.305 -39.281 -11.312 1 89.81 163 PRO B O 1
ATOM 2787 N N . THR B 1 164 ? -4.824 -37.938 -13.086 1 86.44 164 THR B N 1
ATOM 2788 C CA . THR B 1 164 ? -4.492 -39.062 -13.945 1 86.44 164 THR B CA 1
ATOM 2789 C C . THR B 1 164 ? -2.99 -39.156 -14.195 1 86.44 164 THR B C 1
ATOM 2791 O O . THR B 1 164 ? -2.459 -40.188 -14.547 1 86.44 164 THR B O 1
ATOM 2794 N N . ASP B 1 165 ? -2.354 -37.969 -14.055 1 86.69 165 ASP B N 1
ATOM 2795 C CA . ASP B 1 165 ? -0.959 -37.969 -14.492 1 86.69 165 ASP B CA 1
ATOM 2796 C C . ASP B 1 165 ? -0.113 -37.062 -13.617 1 86.69 165 ASP B C 1
ATOM 2798 O O . ASP B 1 165 ? -0.647 -36.188 -12.914 1 86.69 165 ASP B O 1
ATOM 2802 N N . SER B 1 166 ? 1.134 -37.344 -13.523 1 93.12 166 SER B N 1
ATOM 2803 C CA . SER B 1 166 ? 2.145 -36.469 -12.961 1 93.12 166 SER B CA 1
ATOM 2804 C C . SER B 1 166 ? 3.285 -36.25 -13.945 1 93.12 166 SER B C 1
ATOM 2806 O O . SER B 1 166 ? 3.893 -37.188 -14.438 1 93.12 166 SER B O 1
ATOM 2808 N N . ILE B 1 167 ? 3.49 -35.062 -14.281 1 95.12 167 ILE B N 1
ATOM 2809 C CA . ILE B 1 167 ? 4.508 -34.75 -15.273 1 95.12 167 ILE B CA 1
ATOM 2810 C C . ILE B 1 167 ? 5.504 -33.75 -14.68 1 95.12 167 ILE B C 1
ATOM 2812 O O . ILE B 1 167 ? 5.117 -32.812 -13.984 1 95.12 167 ILE B O 1
ATOM 2816 N N . SER B 1 168 ? 6.73 -33.938 -14.844 1 96.44 168 SER B N 1
ATOM 2817 C CA . SER B 1 168 ? 7.785 -33.031 -14.438 1 96.44 168 SER B CA 1
ATOM 2818 C C . SER B 1 168 ? 8.586 -32.531 -15.641 1 96.44 168 SER B C 1
ATOM 2820 O O . SER B 1 168 ? 8.719 -33.25 -16.641 1 96.44 168 SER B O 1
ATOM 2822 N N . GLY B 1 169 ? 9.078 -31.375 -15.562 1 97.75 169 GLY B N 1
ATOM 2823 C CA . GLY B 1 169 ? 9.891 -30.781 -16.625 1 97.75 169 GLY B CA 1
ATOM 2824 C C . GLY B 1 169 ? 10.242 -29.328 -16.375 1 97.75 169 GLY B C 1
ATOM 2825 O O . GLY B 1 169 ? 10.07 -28.828 -15.266 1 97.75 169 GLY B O 1
ATOM 2826 N N . THR B 1 170 ? 10.836 -28.766 -17.406 1 98.12 170 THR B N 1
ATOM 2827 C CA . THR B 1 170 ? 11.219 -27.359 -17.344 1 98.12 170 T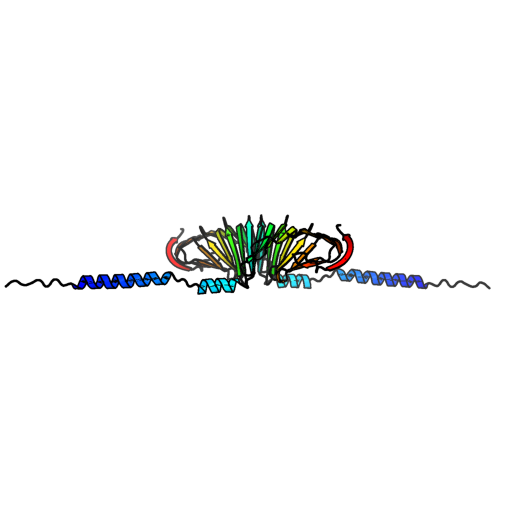HR B CA 1
ATOM 2828 C C . THR B 1 170 ? 10.367 -26.516 -18.297 1 98.12 170 THR B C 1
ATOM 2830 O O . THR B 1 170 ? 10.109 -26.922 -19.438 1 98.12 170 THR B O 1
ATOM 2833 N N . GLY B 1 171 ? 10.023 -25.312 -17.828 1 98.25 171 GLY B N 1
ATOM 2834 C CA . GLY B 1 171 ? 9.156 -24.469 -18.641 1 98.25 171 GLY B CA 1
ATOM 2835 C C . GLY B 1 171 ? 7.703 -24.891 -18.594 1 98.25 171 GLY B C 1
ATOM 2836 O O . GLY B 1 171 ? 7.375 -26.031 -18.922 1 98.25 171 GLY B O 1
ATOM 2837 N N . PHE B 1 172 ? 6.836 -24.016 -18.172 1 98.06 172 PHE B N 1
ATOM 2838 C CA . PHE B 1 172 ? 5.414 -24.312 -18.047 1 98.06 172 PHE B CA 1
ATOM 2839 C C . PHE B 1 172 ? 4.57 -23.109 -18.453 1 98.06 172 PHE B C 1
ATOM 2841 O O . PHE B 1 172 ? 4.906 -21.969 -18.109 1 98.06 172 PHE B O 1
ATOM 2848 N N . GLU B 1 173 ? 3.49 -23.344 -19.141 1 98.5 173 GLU B N 1
ATOM 2849 C CA . GLU B 1 173 ? 2.463 -22.359 -19.438 1 98.5 173 GLU B CA 1
ATOM 2850 C C . GLU B 1 173 ? 1.063 -22.938 -19.281 1 98.5 173 GLU B C 1
ATOM 2852 O O . GLU B 1 173 ? 0.78 -24.031 -19.812 1 98.5 173 GLU B O 1
ATOM 2857 N N . GLY B 1 174 ? 0.239 -22.312 -18.562 1 97.94 174 GLY B N 1
ATOM 2858 C CA . GLY B 1 174 ? -1.137 -22.734 -18.359 1 97.94 174 GLY B CA 1
ATOM 2859 C C . GLY B 1 174 ? -2.004 -21.672 -17.719 1 97.94 174 GLY B C 1
ATOM 2860 O O . GLY B 1 174 ? -1.736 -20.469 -17.859 1 97.94 174 GLY B O 1
ATOM 2861 N N . THR B 1 175 ? -3.088 -22.141 -17.141 1 97.88 175 THR B N 1
ATOM 2862 C CA . THR B 1 175 ? -4.012 -21.25 -16.453 1 97.88 175 THR B CA 1
ATOM 2863 C C . THR B 1 175 ? -4.164 -21.672 -14.992 1 97.88 175 THR B C 1
ATOM 2865 O O . THR B 1 175 ? -3.703 -22.734 -14.594 1 97.88 175 THR B O 1
ATOM 2868 N N . THR B 1 176 ? -4.762 -20.812 -14.203 1 97.5 176 THR B N 1
ATOM 2869 C CA . THR B 1 176 ? -4.762 -20.984 -12.758 1 97.5 176 THR B CA 1
ATOM 2870 C C . THR B 1 176 ? -5.582 -22.203 -12.359 1 97.5 176 THR B C 1
ATOM 2872 O O . THR B 1 176 ? -5.465 -22.703 -11.234 1 97.5 176 THR B O 1
ATOM 2875 N N . ASP B 1 177 ? -6.379 -22.703 -13.258 1 96.62 177 ASP B N 1
ATOM 2876 C CA . ASP B 1 177 ? -7.164 -23.891 -12.938 1 96.62 177 ASP B CA 1
ATOM 2877 C C . ASP B 1 177 ? -6.379 -25.156 -13.242 1 96.62 177 ASP B C 1
ATOM 2879 O O . ASP B 1 177 ? -6.859 -26.266 -13 1 96.62 177 ASP B O 1
ATOM 2883 N N . LEU B 1 178 ? -5.262 -24.953 -13.828 1 97.25 178 LEU B N 1
ATOM 2884 C CA . LEU B 1 178 ? -4.379 -26.062 -14.18 1 97.25 178 LEU B CA 1
ATOM 2885 C C . LEU B 1 178 ? -5.094 -27.062 -15.086 1 97.25 178 LEU B C 1
ATOM 2887 O O . LEU B 1 178 ? -4.941 -28.281 -14.922 1 97.25 178 LEU B O 1
ATOM 2891 N N . SER B 1 179 ? -5.805 -26.5 -16 1 93.81 179 SER B N 1
ATOM 2892 C CA . SER B 1 179 ? -6.52 -27.359 -16.953 1 93.81 179 SER B CA 1
ATOM 2893 C C . SER B 1 179 ? -5.547 -28.078 -17.875 1 93.81 179 SER B C 1
ATOM 2895 O O . SER B 1 179 ? -4.355 -27.781 -17.891 1 93.81 179 SER B O 1
ATOM 2897 N N . ASP B 1 180 ? -6.098 -29.016 -18.703 1 88.62 180 ASP B N 1
ATOM 2898 C CA . ASP B 1 180 ? -5.281 -29.953 -19.484 1 88.62 180 ASP B CA 1
ATOM 2899 C C . ASP B 1 180 ? -4.637 -29.25 -20.672 1 88.62 180 ASP B C 1
ATOM 2901 O O . ASP B 1 180 ? -3.766 -29.812 -21.344 1 88.62 180 ASP B O 1
ATOM 2905 N N . ASP B 1 181 ? -4.918 -28.078 -20.906 1 91.75 181 ASP B N 1
ATOM 2906 C CA . ASP B 1 181 ? -4.383 -27.344 -22.047 1 91.75 181 ASP B CA 1
ATOM 2907 C C . ASP B 1 181 ? -3.043 -26.703 -21.719 1 91.75 181 ASP B C 1
ATOM 2909 O O . ASP B 1 181 ? -2.547 -25.859 -22.469 1 91.75 181 ASP B O 1
ATOM 2913 N N . TYR B 1 182 ? -2.402 -27.156 -20.656 1 94.81 182 TYR B N 1
ATOM 2914 C CA . TYR B 1 182 ? -1.101 -26.594 -20.312 1 94.81 182 TYR B CA 1
ATOM 2915 C C . TYR B 1 182 ? -0.007 -27.156 -21.203 1 94.81 182 TYR B C 1
ATOM 2917 O O . TYR B 1 182 ? -0.222 -28.156 -21.906 1 94.81 182 TYR B O 1
ATOM 2925 N N . THR B 1 183 ? 1.208 -26.484 -21.234 1 96.06 183 THR B N 1
ATOM 2926 C CA . THR B 1 183 ? 2.377 -26.938 -21.984 1 96.06 183 THR B CA 1
ATOM 2927 C C . THR B 1 183 ? 3.611 -26.969 -21.078 1 96.06 183 THR B C 1
ATOM 2929 O O . THR B 1 183 ? 3.787 -26.094 -20.234 1 96.06 183 THR B O 1
ATOM 2932 N N . ILE B 1 184 ? 4.418 -27.969 -21.234 1 96.38 184 ILE B N 1
ATOM 2933 C CA . ILE B 1 184 ? 5.75 -28.062 -20.656 1 96.38 184 ILE B CA 1
ATOM 2934 C C . ILE B 1 184 ? 6.805 -28.078 -21.75 1 96.38 184 ILE B C 1
ATOM 2936 O O . ILE B 1 184 ? 6.75 -28.906 -22.672 1 96.38 184 ILE B O 1
ATOM 2940 N N . GLU B 1 185 ? 7.699 -27.203 -21.688 1 97.06 185 GLU B N 1
ATOM 2941 C CA . GLU B 1 185 ? 8.664 -27 -22.766 1 97.06 185 GLU B CA 1
ATOM 2942 C C . GLU B 1 185 ? 9.617 -28.188 -22.875 1 97.06 185 GLU B C 1
ATOM 2944 O O . GLU B 1 185 ? 9.914 -28.656 -23.984 1 97.06 185 GLU B O 1
ATOM 2949 N N . LYS B 1 186 ? 10.156 -28.656 -21.75 1 96.88 186 LYS B N 1
ATOM 2950 C CA . LYS B 1 186 ? 11.078 -29.781 -21.703 1 96.88 186 LYS B CA 1
ATOM 2951 C C . LYS B 1 186 ? 10.648 -30.812 -20.656 1 96.88 186 LYS B C 1
ATOM 2953 O O . LYS B 1 186 ? 11.203 -30.844 -19.547 1 96.88 186 LYS B O 1
ATOM 2958 N N . PRO B 1 187 ? 9.781 -31.719 -21.047 1 94.75 187 PRO B N 1
ATOM 2959 C CA . PRO B 1 187 ? 9.344 -32.75 -20.109 1 94.75 187 PRO B CA 1
ATOM 2960 C C . PRO B 1 187 ? 10.469 -33.719 -19.734 1 94.75 187 PRO B C 1
ATOM 2962 O O . PRO B 1 187 ? 11.312 -34.031 -20.562 1 94.75 187 PRO B O 1
ATOM 2965 N N . THR B 1 188 ? 10.539 -34.062 -18.531 1 92 188 THR B N 1
ATOM 2966 C CA . THR B 1 188 ? 11.602 -34.969 -18.109 1 92 188 THR B CA 1
ATOM 2967 C C . THR B 1 188 ? 11.016 -36.188 -17.438 1 92 188 THR B C 1
ATOM 2969 O O . THR B 1 188 ? 11.695 -37.219 -17.297 1 92 188 THR B O 1
ATOM 2972 N N . GLY B 1 189 ? 9.836 -36.062 -16.891 1 84.81 189 GLY B N 1
ATOM 2973 C CA . GLY B 1 189 ? 9.211 -37.219 -16.266 1 84.81 189 GLY B CA 1
ATOM 2974 C C . GLY B 1 189 ? 7.699 -37.219 -16.391 1 84.81 189 GLY B C 1
ATOM 2975 O O . GLY B 1 189 ? 7.074 -36.156 -16.359 1 84.81 189 GLY B O 1
ATOM 2976 N N . GLN B 1 190 ? 7.16 -38.438 -16.781 1 82.94 190 GLN B N 1
ATOM 2977 C CA . GLN B 1 190 ? 5.711 -38.594 -16.797 1 82.94 190 GLN B CA 1
ATOM 2978 C C . GLN B 1 190 ? 5.301 -39.906 -16.109 1 82.94 190 GLN B C 1
ATOM 2980 O O . GLN B 1 190 ? 5.914 -40.938 -16.328 1 82.94 190 GLN B O 1
ATOM 2985 N N . PHE B 1 191 ? 4.512 -39.688 -15.133 1 76.62 191 PHE B N 1
ATOM 2986 C CA . PHE B 1 191 ? 3.961 -40.875 -14.477 1 76.62 191 PHE B CA 1
ATOM 2987 C C . PHE B 1 191 ? 2.439 -40.875 -14.57 1 76.62 191 PHE B C 1
ATOM 2989 O O . PHE B 1 191 ? 1.793 -39.875 -14.359 1 76.62 191 PHE B O 1
ATOM 2996 N N . ILE B 1 192 ? 1.876 -41.938 -15.188 1 73.25 192 ILE B N 1
ATOM 2997 C CA . ILE B 1 192 ? 0.428 -42.094 -15.242 1 73.25 192 ILE B CA 1
ATOM 2998 C C . ILE B 1 192 ? -0.065 -42.75 -13.953 1 73.25 192 ILE B C 1
ATOM 3000 O O . ILE B 1 192 ? 0.525 -4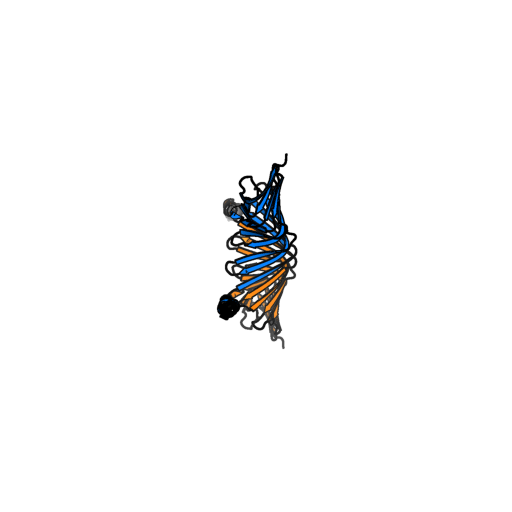3.75 -13.484 1 73.25 192 ILE B O 1
ATOM 3004 N N . VAL B 1 193 ? -0.924 -42.031 -13.109 1 60.66 193 VAL B N 1
ATOM 3005 C CA . VAL B 1 193 ? -1.49 -42.594 -11.898 1 60.66 193 VAL B CA 1
ATOM 3006 C C . VAL B 1 193 ? -2.627 -43.562 -12.258 1 60.66 193 VAL B C 1
ATOM 3008 O O . VAL B 1 193 ? -3.549 -43.188 -12.984 1 60.66 193 VAL B O 1
ATOM 3011 N N . ASP B 1 194 ? -2.334 -44.938 -12.281 1 53.31 194 ASP B N 1
ATOM 3012 C CA . ASP B 1 194 ? -3.363 -45.969 -12.484 1 53.31 194 ASP B CA 1
ATOM 3013 C C . ASP B 1 194 ? -4.441 -45.875 -11.406 1 53.31 194 ASP B C 1
ATOM 3015 O O . ASP B 1 194 ? -4.152 -45.562 -10.258 1 53.31 194 ASP B O 1
#

Nearest PDB structures (foldseek):
  6mit-assembly2_H  TM=7.335E-01  e=2.110E-08  Enterobacter cloacae subsp. cloacae ATCC 13047
  4b54-assembly1_B  TM=7.124E-01  e=9.311E-06  Escherichia coli
  3my2-assembly1_A  TM=7.163E-01  e=2.591E-05  Escherichia coli str. K-12 substr. MG1655
  2r1a-assembly2_G  TM=6.661E-01  e=3.525E-03  Escherichia coli K-12
  5iv9-assembly1_A  TM=6.247E-01  e=1.404E-02  Klebsiella pneumoniae

Organism: NCBI:txid1194090

Solvent-accessible surface area (backbone atoms only — not comparable to full-atom values): 19530 Å² total; per-residue (Å²): 137,84,81,78,80,81,78,80,71,69,71,61,59,60,53,54,55,51,53,56,56,54,58,60,63,66,60,63,67,68,66,73,50,70,60,65,55,40,51,55,48,53,61,30,44,83,33,61,32,37,39,38,37,29,29,57,29,37,36,37,35,30,46,44,78,30,59,39,34,40,38,38,26,48,29,36,40,34,42,36,42,86,93,39,42,37,34,40,32,37,43,72,27,41,36,40,30,34,40,94,86,66,45,72,46,28,37,36,36,22,43,27,37,38,39,33,62,84,74,40,32,40,38,38,32,42,70,24,38,35,38,28,74,82,56,30,36,38,37,26,54,43,41,37,35,37,57,87,75,46,35,30,38,26,83,43,56,36,39,40,36,44,81,51,34,34,39,28,24,30,24,39,42,37,36,76,74,61,54,89,84,44,49,57,76,44,70,73,42,77,43,74,55,130,136,85,81,78,78,80,77,79,70,68,68,62,60,58,53,57,55,52,54,56,55,54,57,58,62,64,58,63,66,68,65,73,50,70,58,65,55,40,50,54,47,53,60,30,43,83,34,61,33,38,40,35,37,30,29,56,28,39,35,38,35,32,47,44,76,31,58,39,36,39,37,38,25,46,28,37,39,34,42,35,40,85,94,39,42,39,35,38,31,36,43,72,27,44,35,40,31,35,41,92,84,66,46,72,46,27,38,37,35,20,42,28,36,36,40,32,61,85,72,39,32,40,37,37,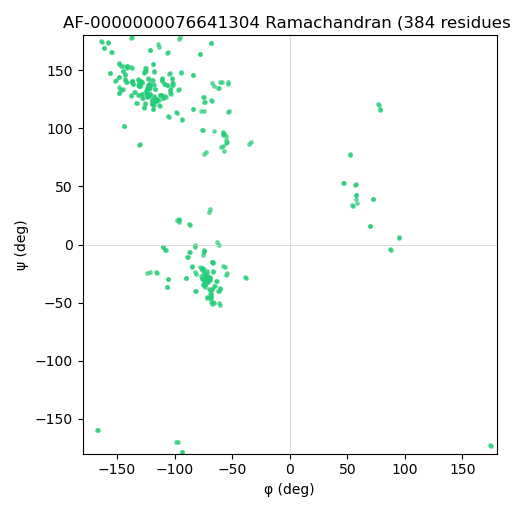33,41,70,25,37,35,39,28,74,83,55,32,36,39,37,25,53,42,40,37,35,37,58,89,74,47,35,31,36,26,83,44,56,36,39,39,35,44,83,50,37,33,40,29,26,30,24,39,41,37,38,76,74,61,52,90,84,45,49,57,76,44,69,73,42,76,44,75,55,126

pLDDT: mean 82.25, std 22.51, range [30.86, 98.94]

InterPro domains:
  IPR010664 Lipopolysaccharide assembly, LptC-related [PF06835] (20-176)
  IPR026265 Lipopolysaccharide export system protein LptC [TIGR04409] (17-175)

Secondary structure (DSSP, 8-state):
---------THHHHHHHHHHHHHHHTTSSS---HHHHHHHHHHTTS-EEEEEEEEEEEEEEEETTEEEEEEEEEEEEEEEETTEEEEEEEEEEEEEEE-TTS-EEEEEEEEEEEEETTTTEEEEEEEEEEEETTS-EEEEEEEEEEGGGTEEEEEEEEEEE-SSEEEEEEEEEEETT--TT-EEEEEEEEEE--/---------THHHHHHHHHHHHHHHTTSSS---HHHHHHHHHHTTS-EEEEEEEEEEEEEEEETTEEEEEEEEEEEEEEEETTEEEEEEEEEEEEEEE-TTS-EEEEEEEEEEEEETTTTEEEEEEEEEEEETTS-EEEEEEEEEEGGGTEEEEEEEEEEE-SSEEEEEEEEEEETT--TT-EEEEEEEEEE--

Sequence (388 aa):
MQVIAILEPHKTLYGLLLSLLLTVALASCGELSREQATQVDEALKDSLTSTTESWDVEMEIIEEGYKKMRLTGSYAATYTAKDSNATRIKGPVDIQLYDSTGAVTTRASCNRAVYNAEEAIFELYGDVQVSTEDNRHLESEYLKWIQNTNRITTPKFVIITTPTDSISGTGFEGTTDLSDDYTIEKPTGQFIVDMQVIAILEPHKTLYGLLLSLLLTVALASCGELSREQATQVDEALKDSLTSTTESWDVEMEIIEEGYKKMRLTGSYAATYTAKDSNATRIKGPVDIQLYDSTGAVTTRASCNRAVYNAEEAIFELYGDVQVSTEDNRHLESEYLKWIQNTNRITTPKFVIITTPTDSISGTGFEGTTDLSDDYTIEKPTGQFIVD

Radius of gyration: 34.08 Å; Cα contacts (8 Å, |Δi|>4): 890; chains: 2; bounding box: 152×93×73 Å